Protein AF-A0ABD1K865-F1 (afdb_monomer_lite)

Sequence (449 aa):
MRVDMTYFGLLVVLCICARKSLSMTLNTEDWAMQTAFELPCGDWNCECAFTRQRGCCCAAQDFYALEQSVYTRIMGQCEALKQLNNEIKATAEGRQVAFSAAMSPLMSCYGPFTTDVSIPYREVSLNSASGYNPTHGIFTAPIAGLYSFSFTVYSRVPLYGDRLYHHVILTQNGRPLTSVWEDNREDNEDSATHTVLLSLMPGDQVYMLLQSGRELCGDLLGHNMFSGYLLYATGVSTVARQTVVEIKATGMANKGPAYGLTREVQSKIDKKYDPELEERLVAWIMAQCGDGVGAPEAGKTGFQNWLKDGCVLSQLINSLYGANKPIKKLQSSALPFKQMEQISQFLNAAERYGITKTDMFQTVDLWEGKDLAAVQRTLMALGSLAVTKDDGCYQGDPCWFHKKSQENRRDFTEEQLKEGKSVIGLQMGTNKGASQAGMTGYGRPRQIL

pLDDT: mean 77.31, std 19.86, range [28.77, 97.5]

Foldseek 3Di:
DDDDPPVVVVVVVVVVPPDDDDDDPDPPPVVPPPDPDDDPDDDDDPPPPPPDDDDRPVCPVVVVVVVVVVVVVVVVVVVVVVVVVVVVVVVVLLQWFKWKFFQDQPQDKDDQAQAKAFGQRQGTPDGRPNQADRVRQKGFDQAWAKKKKKWKAKAFDDDQQPWQWWKKFKDKPNHTDDIDTDTDRHHGIDMDMDMDIDGDHGGIMITMIIGHPGIGGDHNVRRGMIIMIGPDGDPPPPDDDDDDDDDPDDDPDPDDDDDDPRVVVLVVLVVLDDQVLLVLLQQQLCQQLDPVLPGFDRDDVRSLVSCQQLLSLLSNLQLLVPPPRQDDDRDRDPDNVNSLVSVVSSQVSLVVLPDDPVLADHSCCRNVVSHVSSVSSSSQSSLLSSLQVPPVSRGDDSVSHHNDDDDPDDDDDPVRVVVVVVDDDPVPDDPVPDDPPPPDDPDDDDDDD

Secondary structure (DSSP, 8-state):
----THHHHHHHHHTTTS-S-------TTSSSSS-----S--S--GGGGGTS-SS-TTTHHHHHHHHHHHHHHHHHHHHHHHHHHHHHHHHHHTT--EEEEE----SS-B---SS-EE----EEEEEETT-EETTTTEEE-SSSEEEEEEEEEEEE-SSTT--EEEEEEEEETTEEEEEEEEEESS-SEEEEEEEEEEEE-TT-EEEEEEPTT--B---TT---EEEEEEEEE------------------S---PPP-THHHHHHHHHHTT--HHHHHHHHHHHHHHH-GGG-PPPSSHHHHHHHHHTSHHHHHHHHHHTTTS-S-------S-HHHHHHHHHHHHHHHHHHT--GGGPPPHHHHHS-S-HHHHHHHHHHHHHHHHHH--S---S-GGGSPPPPP----PPPHHHHHHHTTS--TTS---TT---TT-PPTTPPPPP-

Radius of gyration: 38.41 Å; chains: 1; bounding box: 90×81×114 Å

InterPro domains:
  IPR000557 Calponin repeat [PF00402] (424-448)
  IPR000557 Calponin repeat [PS01052] (424-443)
  IPR000557 Calponin repeat [PS51122] (424-449)
  IPR001073 C1q domain [PF00386] (99-231)
  IPR001073 C1q domain [PR00007] (112-138)
  IPR001073 C1q domain [PR00007] (139-158)
  IPR001073 C1q domain [PR00007] (222-232)
  IPR001073 C1q domain [PS50871] (92-237)
  IPR001073 C1q domain [SM00110] (87-234)
  IPR001715 Calponin homology domain [PF00307] (276-385)
  IPR001715 Calponin homology domain [PS50021] (275-386)
  IPR001715 Calponin homology domain [SM00033] (277-382)
  IPR003096 Smooth muscle protein/calponin [PR00888] (254-268)
  IPR003096 Smooth muscle protein/calponin [PR00888] (273-286)
  IPR003096 Smooth muscle protein/calponin [PR00888] (303-318)
  IPR003096 Smooth muscle protein/calponin [PR00888] (338-354)
  IPR003096 Smooth muscle protein/calponin [PR00888] (354-369)
  IPR003096 Smooth muscle protein/calponin [PR00888] (375-389)
  IPR003096 Smooth muscle protein/calponin [PR00888] (412-425)
  IPR003096 Smooth muscle protein/calponin [PR00888] (425-440)

Structure (mmCIF, N/CA/C/O backbone):
data_AF-A0ABD1K865-F1
#
_entry.id   AF-A0ABD1K865-F1
#
loop_
_atom_site.group_PDB
_atom_site.id
_atom_site.type_symbol
_atom_site.label_atom_id
_atom_site.label_alt_id
_atom_site.label_comp_id
_atom_site.label_asym_id
_atom_site.label_entity_id
_atom_site.label_seq_id
_atom_site.pdbx_PDB_ins_code
_atom_site.Cartn_x
_atom_site.Cartn_y
_atom_site.Cartn_z
_atom_site.occupancy
_atom_site.B_iso_or_equiv
_atom_site.auth_seq_id
_atom_site.auth_comp_id
_atom_site.auth_asym_id
_atom_site.auth_atom_id
_atom_site.pdbx_PDB_model_num
ATOM 1 N N . MET A 1 1 ? -42.105 -19.324 20.693 1.00 31.38 1 MET A N 1
ATOM 2 C CA . MET A 1 1 ? -40.812 -18.685 20.374 1.00 31.38 1 MET A CA 1
ATOM 3 C C . MET A 1 1 ? -39.707 -19.637 20.795 1.00 31.38 1 MET A C 1
ATOM 5 O O . MET A 1 1 ? -39.536 -19.861 21.982 1.00 31.38 1 MET A O 1
ATOM 9 N N . ARG A 1 2 ? -39.069 -20.289 19.818 1.00 34.84 2 ARG A N 1
ATOM 10 C CA . ARG A 1 2 ? -37.870 -21.115 19.997 1.00 34.84 2 ARG A CA 1
ATOM 11 C C . ARG A 1 2 ? -36.673 -20.184 19.824 1.00 34.84 2 ARG A C 1
ATOM 13 O O . ARG A 1 2 ? -36.577 -19.555 18.777 1.00 34.84 2 ARG A O 1
ATOM 20 N N . VAL A 1 3 ? -35.831 -20.075 20.844 1.00 31.05 3 VAL A N 1
ATOM 21 C CA . VAL A 1 3 ? -34.509 -19.450 20.747 1.00 31.05 3 VAL A CA 1
ATOM 22 C C . VAL A 1 3 ? -33.499 -20.529 21.122 1.00 31.05 3 VAL A C 1
ATOM 24 O O . VAL A 1 3 ? -33.649 -21.212 22.133 1.00 31.05 3 VAL A O 1
ATOM 27 N N . ASP A 1 4 ? -32.550 -20.733 20.220 1.00 35.59 4 ASP A N 1
ATOM 28 C CA . ASP A 1 4 ? -31.625 -21.854 20.135 1.00 35.59 4 ASP A CA 1
ATOM 29 C C . ASP A 1 4 ? -30.605 -21.921 21.289 1.00 35.59 4 ASP A C 1
ATOM 31 O O . ASP A 1 4 ? -29.736 -21.062 21.431 1.00 35.59 4 ASP A O 1
ATOM 35 N N . MET A 1 5 ? -30.639 -23.014 22.065 1.00 40.84 5 MET A N 1
ATOM 36 C CA . MET A 1 5 ? -29.626 -23.359 23.083 1.00 40.84 5 MET A CA 1
ATOM 37 C C . MET A 1 5 ? -28.281 -23.836 22.498 1.00 40.84 5 MET A C 1
ATOM 39 O O . MET A 1 5 ? -27.327 -24.071 23.239 1.00 40.84 5 MET A O 1
ATOM 43 N N . THR A 1 6 ? -28.164 -23.962 21.176 1.00 40.53 6 THR A N 1
ATOM 44 C CA . THR A 1 6 ? -26.930 -24.390 20.495 1.00 40.53 6 THR A CA 1
ATOM 45 C C . THR A 1 6 ? -25.862 -23.293 20.451 1.00 40.53 6 THR A C 1
ATOM 47 O O . THR A 1 6 ? -24.674 -23.606 20.405 1.00 40.53 6 THR A O 1
ATOM 50 N N . TYR A 1 7 ? -26.252 -22.017 20.544 1.00 37.88 7 TYR A N 1
ATOM 51 C CA . TYR A 1 7 ? -25.317 -20.886 20.522 1.00 37.88 7 TYR A CA 1
ATOM 52 C C . TYR A 1 7 ? -24.580 -20.671 21.851 1.00 37.88 7 TYR A C 1
ATOM 54 O O . TYR A 1 7 ? -23.411 -20.289 21.853 1.00 37.88 7 TYR A O 1
ATOM 62 N N . PHE A 1 8 ? -25.220 -20.972 22.984 1.00 43.00 8 PHE A N 1
ATOM 63 C CA . PHE A 1 8 ? -24.621 -20.750 24.304 1.00 43.00 8 PHE A CA 1
ATOM 64 C C . PHE A 1 8 ? -23.551 -21.795 24.653 1.00 43.00 8 PHE A C 1
ATOM 66 O O . PHE A 1 8 ? -22.527 -21.454 25.241 1.00 43.00 8 PHE A O 1
ATOM 73 N N . GLY A 1 9 ? -23.727 -23.050 24.224 1.00 40.25 9 GLY A N 1
ATOM 74 C CA . GLY A 1 9 ? -22.726 -24.105 24.432 1.00 40.25 9 GLY A CA 1
ATOM 75 C C . GLY A 1 9 ? -21.436 -23.893 23.629 1.00 40.25 9 GLY A C 1
ATOM 76 O O . GLY A 1 9 ? -20.347 -24.194 24.111 1.00 40.25 9 GLY A O 1
ATOM 77 N N . LEU A 1 10 ? -21.538 -23.314 22.428 1.00 40.53 10 LEU A N 1
ATOM 78 C CA . LEU A 1 10 ? -20.389 -23.068 21.548 1.00 40.53 10 LEU A CA 1
ATOM 79 C C . LEU A 1 10 ? -19.536 -21.873 22.015 1.00 40.53 10 LEU A C 1
ATOM 81 O O . LEU A 1 10 ? -18.314 -21.896 21.874 1.00 40.53 10 LEU A O 1
ATOM 85 N N . LEU A 1 11 ? -20.161 -20.874 22.646 1.00 40.53 11 LEU A N 1
ATOM 86 C CA . LEU A 1 11 ? -19.491 -19.711 23.245 1.00 40.53 11 LEU A CA 1
ATOM 87 C C . LEU A 1 11 ? -18.678 -20.072 24.499 1.00 40.53 11 LEU A C 1
ATOM 89 O O . LEU A 1 11 ? -17.593 -19.533 24.709 1.00 40.53 11 LEU A O 1
ATOM 93 N N . VAL A 1 12 ? -19.154 -21.029 25.299 1.00 48.22 12 VAL A N 1
ATOM 94 C CA . VAL A 1 12 ? -18.446 -21.487 26.507 1.00 48.22 12 VAL A CA 1
ATOM 95 C C . VAL A 1 12 ? -17.218 -22.335 26.154 1.00 48.22 12 VAL A C 1
ATOM 97 O O . VAL A 1 12 ? -16.180 -22.198 26.798 1.00 48.22 12 VAL A O 1
ATOM 100 N N . VAL A 1 13 ? -17.280 -23.150 25.095 1.00 45.38 13 VAL A N 1
ATOM 101 C CA . VAL A 1 13 ? -16.147 -23.997 24.671 1.00 45.38 13 VAL A CA 1
ATOM 102 C C . VAL A 1 13 ? -15.069 -23.195 23.924 1.00 45.38 13 VAL A C 1
ATOM 104 O O . VAL A 1 13 ? -13.880 -23.438 24.127 1.00 45.38 13 VAL A O 1
ATOM 107 N N . LEU A 1 14 ? -15.443 -22.180 23.133 1.00 39.09 14 LEU A N 1
ATOM 108 C CA . LEU A 1 14 ? -14.478 -21.320 22.427 1.00 39.09 14 LEU A CA 1
ATOM 109 C C . LEU A 1 14 ? -13.679 -20.390 23.362 1.00 39.09 14 LEU A C 1
ATOM 111 O O . LEU A 1 14 ? -12.542 -20.041 23.043 1.00 39.09 14 LEU A O 1
ATOM 115 N N . CYS A 1 15 ? -14.203 -20.052 24.544 1.00 36.72 15 CYS A N 1
ATOM 116 C CA . CYS A 1 15 ? -13.483 -19.251 25.543 1.00 36.72 15 CYS A CA 1
ATOM 117 C C . CYS A 1 15 ? -12.348 -20.007 26.263 1.00 36.72 15 CYS A C 1
ATOM 119 O O . CYS A 1 15 ? -11.469 -19.373 26.850 1.00 36.72 15 CYS A O 1
ATOM 121 N N . ILE A 1 16 ? -12.316 -21.344 26.206 1.00 42.81 16 ILE A N 1
ATOM 122 C CA . ILE A 1 16 ? -11.356 -22.164 26.969 1.00 42.81 16 ILE A CA 1
ATOM 123 C C . ILE A 1 16 ? -10.019 -22.343 26.221 1.00 42.81 16 ILE A C 1
ATOM 125 O O . ILE A 1 16 ? -8.983 -22.562 26.846 1.00 42.81 16 ILE A O 1
ATOM 129 N N . CYS A 1 17 ? -9.977 -22.153 24.898 1.00 33.47 17 CYS A N 1
ATOM 130 C CA . CYS A 1 17 ? -8.749 -22.356 24.115 1.00 33.47 17 CYS A CA 1
ATOM 131 C C . CYS A 1 17 ? -7.815 -21.132 24.020 1.00 33.47 17 CYS A C 1
ATOM 133 O O . CYS A 1 17 ? -6.743 -21.249 23.427 1.00 33.47 17 CYS A O 1
ATOM 135 N N . ALA A 1 18 ? -8.162 -19.974 24.597 1.00 36.62 18 ALA A N 1
ATOM 136 C CA . ALA A 1 18 ? -7.439 -18.719 24.340 1.00 36.62 18 ALA A CA 1
ATOM 137 C C . ALA A 1 18 ? -6.696 -18.082 25.533 1.00 36.62 18 ALA A C 1
ATOM 139 O O . ALA A 1 18 ? -6.164 -16.982 25.379 1.00 36.62 18 ALA A O 1
ATOM 140 N N . ARG A 1 19 ? -6.590 -18.713 26.713 1.00 33.31 19 ARG A N 1
ATOM 141 C CA . ARG A 1 19 ? -5.823 -18.119 27.830 1.00 33.31 19 ARG A CA 1
ATOM 142 C C . ARG A 1 19 ? -4.843 -19.093 28.476 1.00 33.31 19 ARG A C 1
ATOM 144 O O . ARG A 1 19 ? -5.220 -20.062 29.123 1.00 33.31 19 ARG A O 1
ATOM 151 N N . LYS A 1 20 ? -3.550 -18.767 28.348 1.00 36.19 20 LYS A N 1
ATOM 152 C CA . LYS A 1 20 ? -2.503 -19.226 29.268 1.00 36.19 20 LYS A CA 1
ATOM 153 C C . LYS A 1 20 ? -2.922 -18.873 30.698 1.00 36.19 20 LYS A C 1
ATOM 155 O O . LYS A 1 20 ? -3.185 -17.709 30.970 1.00 36.19 20 LYS A O 1
ATOM 160 N N . SER A 1 21 ? -2.892 -19.874 31.577 1.00 42.88 21 SER A N 1
ATOM 161 C CA . SER A 1 21 ? -2.719 -19.749 33.029 1.00 42.88 21 SER A CA 1
ATOM 162 C C . SER A 1 21 ? -3.534 -18.637 33.706 1.00 42.88 21 SER A C 1
ATOM 164 O O . SER A 1 21 ? -3.006 -17.563 33.988 1.00 42.88 21 SER A O 1
ATOM 166 N N . LEU A 1 22 ? -4.769 -18.941 34.104 1.00 29.09 22 LEU A N 1
ATOM 167 C CA . LEU A 1 22 ? -5.293 -18.398 35.355 1.00 29.09 22 LEU A CA 1
ATOM 168 C C . LEU A 1 22 ? -6.299 -19.376 35.970 1.00 29.09 22 LEU A C 1
ATOM 170 O O . LEU A 1 22 ? -7.333 -19.685 35.386 1.00 29.09 22 LEU A O 1
ATOM 174 N N . SER A 1 23 ? -5.952 -19.872 37.153 1.00 38.78 23 SER A N 1
ATOM 175 C CA . SER A 1 23 ? -6.842 -20.592 38.056 1.00 38.78 23 SER A CA 1
ATOM 176 C C . SER A 1 23 ? -7.959 -19.648 38.510 1.00 38.78 23 SER A C 1
ATOM 178 O O . SER A 1 23 ? -7.704 -18.738 39.296 1.00 38.78 23 SER A O 1
ATOM 180 N N . MET A 1 24 ? -9.188 -19.877 38.053 1.00 28.77 24 MET A N 1
ATOM 181 C CA . MET A 1 24 ? -10.395 -19.361 38.697 1.00 28.77 24 MET A CA 1
ATOM 182 C C . MET A 1 24 ? -11.368 -20.521 38.879 1.00 28.77 24 MET A C 1
ATOM 184 O O . MET A 1 24 ? -11.988 -20.996 37.931 1.00 28.77 24 MET A O 1
ATOM 188 N N . THR A 1 25 ? -11.470 -20.986 40.118 1.00 35.72 25 THR A N 1
ATOM 189 C CA . THR A 1 25 ? -12.545 -21.848 40.600 1.00 35.72 25 THR A CA 1
ATOM 190 C C . THR A 1 25 ? -13.840 -21.039 40.577 1.00 35.72 25 THR A C 1
ATOM 192 O O . THR A 1 25 ? -14.077 -20.220 41.465 1.00 35.72 25 THR A O 1
ATOM 195 N N . LEU A 1 26 ? -14.659 -21.215 39.538 1.00 32.34 26 LEU A N 1
ATOM 196 C CA . LEU A 1 26 ? -16.047 -20.768 39.587 1.00 32.34 26 LEU A CA 1
ATOM 197 C C . LEU A 1 26 ? -16.808 -21.768 40.465 1.00 32.34 26 LEU A C 1
ATOM 199 O O . LEU A 1 26 ? -16.972 -22.925 40.083 1.00 32.34 26 LEU A O 1
ATOM 203 N N . ASN A 1 27 ? -17.238 -21.325 41.647 1.00 39.00 27 ASN A N 1
ATOM 204 C CA . ASN A 1 27 ? -18.153 -22.072 42.505 1.00 39.00 27 ASN A CA 1
ATOM 205 C C . ASN A 1 27 ? -19.505 -22.189 41.791 1.00 39.00 27 ASN A C 1
ATOM 207 O O . ASN A 1 27 ? -20.331 -21.283 41.836 1.00 39.00 27 ASN A O 1
ATOM 211 N N . THR A 1 28 ? -19.718 -23.311 41.111 1.00 38.06 28 THR A N 1
ATOM 212 C CA . THR A 1 28 ? -20.976 -23.677 40.445 1.00 38.06 28 THR A CA 1
ATOM 213 C C . THR A 1 28 ? -22.060 -24.159 41.417 1.00 38.06 28 THR A C 1
ATOM 215 O O . THR A 1 28 ? -23.105 -24.623 40.973 1.00 38.06 28 THR A O 1
ATOM 218 N N . GLU A 1 29 ? -21.837 -24.070 42.732 1.00 37.34 29 GLU A N 1
ATOM 219 C CA . GLU A 1 29 ? -22.757 -24.616 43.741 1.00 37.34 29 GLU A CA 1
ATOM 220 C C . GLU A 1 29 ? -23.988 -23.727 44.007 1.00 37.34 29 GLU A C 1
ATOM 222 O O . GLU A 1 29 ? -25.041 -24.258 44.350 1.00 37.34 29 GLU A O 1
ATOM 227 N N . ASP A 1 30 ? -23.932 -22.413 43.748 1.00 37.50 30 ASP A N 1
ATOM 228 C CA . ASP A 1 30 ? -25.040 -21.500 44.099 1.00 37.50 30 ASP A CA 1
ATOM 229 C C . ASP A 1 30 ? -26.173 -21.419 43.057 1.00 37.50 30 ASP A C 1
ATOM 231 O O . ASP A 1 30 ? -27.282 -20.994 43.380 1.00 37.50 30 ASP A O 1
ATOM 235 N N . TRP A 1 31 ? -25.954 -21.851 41.808 1.00 34.53 31 TRP A N 1
ATOM 236 C CA . TRP A 1 31 ? -26.986 -21.752 40.756 1.00 34.53 31 TRP A CA 1
ATOM 237 C C . TRP A 1 31 ? -27.907 -22.981 40.674 1.00 34.53 31 TRP A C 1
ATOM 239 O O . TRP A 1 31 ? -28.939 -22.946 40.006 1.00 34.53 31 TRP A O 1
ATOM 249 N N . ALA A 1 32 ? -27.568 -24.064 41.380 1.00 34.72 32 ALA A N 1
ATOM 250 C CA . ALA A 1 32 ? -28.319 -25.319 41.353 1.00 34.72 32 ALA A CA 1
ATOM 251 C C . ALA A 1 32 ? -29.484 -25.379 42.365 1.00 34.72 32 ALA A C 1
ATOM 253 O O . ALA A 1 32 ? -30.311 -26.282 42.279 1.00 34.72 32 ALA A O 1
ATOM 254 N N . MET A 1 33 ? -29.595 -24.432 43.308 1.00 40.03 33 MET A N 1
ATOM 255 C CA . MET A 1 33 ? -30.607 -24.492 44.380 1.00 40.03 33 MET A CA 1
ATOM 256 C C . MET A 1 33 ? -31.961 -23.829 44.067 1.00 40.03 33 MET A C 1
ATOM 258 O O . MET A 1 33 ? -32.874 -23.934 44.883 1.00 40.03 33 MET A O 1
ATOM 262 N N . GLN A 1 34 ? -32.144 -23.168 42.916 1.00 42.97 34 GLN A N 1
ATOM 263 C CA . GLN A 1 34 ? -33.381 -22.408 42.634 1.00 42.97 34 GLN A CA 1
ATOM 264 C C . GLN A 1 34 ? -34.325 -23.006 41.584 1.00 42.97 34 GLN A C 1
ATOM 266 O O . GLN A 1 34 ? -35.377 -22.426 41.324 1.00 42.97 34 GLN A O 1
ATOM 271 N N . THR A 1 35 ? -34.036 -24.180 41.023 1.00 38.88 35 THR A N 1
ATOM 272 C CA . THR A 1 35 ? -34.998 -24.871 40.150 1.00 38.88 35 THR A CA 1
ATOM 273 C C . THR A 1 35 ? -35.039 -26.362 40.457 1.00 38.88 35 THR A C 1
ATOM 275 O O . THR A 1 35 ? -34.099 -27.101 40.185 1.00 38.88 35 THR A O 1
ATOM 278 N N . ALA A 1 36 ? -36.155 -26.813 41.031 1.00 37.88 36 ALA A N 1
ATOM 279 C CA . ALA A 1 36 ? -36.477 -28.229 41.123 1.00 37.88 36 ALA A CA 1
ATOM 280 C C . ALA A 1 36 ? -36.844 -28.735 39.719 1.00 37.88 36 ALA A C 1
ATOM 282 O O . ALA A 1 36 ? -38.001 -28.678 39.310 1.00 37.88 36 ALA A O 1
ATOM 283 N N . PHE A 1 37 ? -35.846 -29.180 38.958 1.00 42.81 37 PHE A N 1
ATOM 284 C CA . PHE A 1 37 ? -36.076 -30.069 37.826 1.00 42.81 37 PHE A CA 1
ATOM 285 C C . PHE A 1 37 ? -35.992 -31.504 38.340 1.00 42.81 37 PHE A C 1
ATOM 287 O O . PHE A 1 37 ? -34.952 -31.924 38.848 1.00 42.81 37 PHE A O 1
ATOM 294 N N . GLU A 1 38 ? -37.079 -32.262 38.205 1.00 39.50 38 GLU A N 1
ATOM 295 C CA . GLU A 1 38 ? -36.997 -33.719 38.263 1.00 39.50 38 GLU A CA 1
ATOM 296 C C . GLU A 1 38 ? -36.071 -34.173 37.131 1.00 39.50 38 GLU A C 1
ATOM 298 O O . GLU A 1 38 ? -36.374 -34.021 35.945 1.00 39.50 38 GLU A O 1
ATOM 303 N N . LEU A 1 39 ? -34.897 -34.688 37.497 1.00 47.56 39 LEU A N 1
ATOM 304 C CA . LEU A 1 39 ? -34.054 -35.414 36.560 1.00 47.56 39 LEU A CA 1
ATOM 305 C C . LEU A 1 39 ? -34.833 -36.664 36.111 1.00 47.56 39 LEU A C 1
ATOM 307 O O . LEU A 1 39 ? -35.404 -37.349 36.959 1.00 47.56 39 LEU A O 1
ATOM 311 N N . PRO A 1 40 ? -34.847 -37.012 34.811 1.00 46.34 40 PRO A N 1
ATOM 312 C CA . PRO A 1 40 ? -35.680 -38.086 34.260 1.00 46.34 40 PRO A CA 1
ATOM 313 C C . PRO A 1 40 ? -35.172 -39.495 34.619 1.00 46.34 40 PRO A C 1
ATOM 315 O O . PRO A 1 40 ? -35.497 -40.470 33.944 1.00 46.34 40 PRO A O 1
ATOM 318 N N . CYS A 1 41 ? -34.340 -39.627 35.651 1.00 50.12 41 CYS A N 1
ATOM 319 C CA . CYS A 1 41 ? -33.860 -40.908 36.139 1.00 50.12 41 CYS A CA 1
ATOM 320 C C . CYS A 1 41 ? -34.873 -41.507 37.120 1.00 50.12 41 CYS A C 1
ATOM 322 O O . CYS A 1 41 ? -34.688 -41.481 38.335 1.00 50.12 41 CYS A O 1
ATOM 324 N N . GLY A 1 42 ? -35.950 -42.065 36.561 1.00 43.25 42 GLY A N 1
ATOM 325 C CA . GLY A 1 42 ? -36.776 -43.044 37.263 1.00 43.25 42 GLY A CA 1
ATOM 326 C C . GLY A 1 42 ? -35.937 -44.274 37.616 1.00 43.25 42 GLY A C 1
ATOM 327 O O . GLY A 1 42 ? -35.247 -44.809 36.751 1.00 43.25 42 GLY A O 1
ATOM 328 N N . ASP A 1 43 ? -35.979 -44.661 38.891 1.00 47.31 43 ASP A N 1
ATOM 329 C CA . ASP A 1 43 ? -35.373 -45.850 39.498 1.00 47.31 43 ASP A CA 1
ATOM 330 C C . ASP A 1 43 ? -33.903 -46.119 39.122 1.00 47.31 43 ASP A C 1
ATOM 332 O O . ASP A 1 43 ? -33.563 -46.832 38.177 1.00 47.31 43 ASP A O 1
ATOM 336 N N . TRP A 1 44 ? -32.998 -45.568 39.935 1.00 49.62 44 TRP A N 1
ATOM 337 C CA . TRP A 1 44 ? -31.563 -45.849 39.884 1.00 49.62 44 TRP A CA 1
ATOM 338 C C . TRP A 1 44 ? -31.281 -47.358 40.016 1.00 49.62 44 TRP A C 1
ATOM 340 O O . TRP A 1 44 ? -31.300 -47.906 41.117 1.00 49.62 44 TRP A O 1
ATOM 350 N N . ASN A 1 45 ? -30.948 -48.034 38.912 1.00 46.72 45 ASN A N 1
ATOM 351 C CA . ASN A 1 45 ? -30.343 -49.365 38.976 1.00 46.72 45 ASN A CA 1
ATOM 352 C C . ASN A 1 45 ? -28.833 -49.237 39.263 1.00 46.72 45 ASN A C 1
ATOM 354 O O . ASN A 1 45 ? -28.040 -48.834 38.407 1.00 46.72 45 ASN A O 1
ATOM 358 N N . CYS A 1 46 ? -28.441 -49.591 40.487 1.00 48.72 46 CYS A N 1
ATOM 359 C CA . CYS A 1 46 ? -27.073 -49.511 41.000 1.00 48.72 46 CYS A CA 1
ATOM 360 C C . CYS A 1 46 ? -26.082 -50.521 40.377 1.00 48.72 46 CYS A C 1
ATOM 362 O O . CYS A 1 46 ? -24.885 -50.410 40.641 1.00 48.72 46 CYS A O 1
ATOM 364 N N . GLU A 1 47 ? -26.510 -51.472 39.534 1.00 48.88 47 GLU A N 1
ATOM 365 C CA . GLU A 1 47 ? -25.594 -52.434 38.880 1.00 48.88 47 GLU A CA 1
ATOM 366 C C . GLU A 1 47 ? -24.663 -51.792 37.832 1.00 48.88 47 GLU A C 1
ATOM 368 O O . GLU A 1 47 ? -23.611 -52.336 37.493 1.00 48.88 47 GLU A O 1
ATOM 373 N N . CYS A 1 48 ? -25.008 -50.603 37.340 1.00 52.09 48 CYS A N 1
ATOM 374 C CA . CYS A 1 48 ? -24.253 -49.888 36.309 1.00 52.09 48 CYS A CA 1
ATOM 375 C C . CYS A 1 48 ? -22.998 -49.163 36.858 1.00 52.09 48 CYS A C 1
ATOM 377 O O . CYS A 1 48 ? -22.063 -48.883 36.107 1.00 52.09 48 CYS A O 1
ATOM 379 N N . ALA A 1 49 ? -22.923 -48.916 38.174 1.00 44.97 49 ALA A N 1
ATOM 380 C CA . ALA A 1 49 ? -21.903 -48.062 38.795 1.00 44.97 49 ALA A CA 1
ATOM 381 C C . ALA A 1 49 ? -20.456 -48.604 38.737 1.00 44.97 49 ALA A C 1
ATOM 383 O O . ALA A 1 49 ? -19.519 -47.848 38.996 1.00 44.97 49 ALA A O 1
ATOM 384 N N . PHE A 1 50 ? -20.250 -49.882 38.392 1.00 47.28 50 PHE A N 1
ATOM 385 C CA . PHE A 1 50 ? -18.930 -50.526 38.480 1.00 47.28 50 PHE A CA 1
ATOM 386 C C . PHE A 1 50 ? -18.353 -51.071 37.166 1.00 47.28 50 PHE A C 1
ATOM 388 O O . PHE A 1 50 ? -17.216 -51.536 37.171 1.00 47.28 50 PHE A O 1
ATOM 395 N N . THR A 1 51 ? -19.063 -50.985 36.033 1.00 53.19 51 THR A N 1
ATOM 396 C CA . THR A 1 51 ? -18.540 -51.491 34.743 1.00 53.19 51 THR A CA 1
ATOM 397 C C . THR A 1 51 ? -18.316 -50.422 33.674 1.00 53.19 51 THR A C 1
ATOM 399 O O . THR A 1 51 ? -17.527 -50.664 32.759 1.00 53.19 51 THR A O 1
ATOM 402 N N . ARG A 1 52 ? -18.929 -49.231 33.768 1.00 52.47 52 ARG A N 1
ATOM 403 C CA . ARG A 1 52 ? -18.715 -48.121 32.818 1.00 52.47 52 ARG A CA 1
ATOM 404 C C . ARG A 1 52 ? -18.702 -46.772 33.550 1.00 52.47 52 ARG A C 1
ATOM 406 O O . ARG A 1 52 ? -19.399 -46.590 34.537 1.00 52.47 52 ARG A O 1
ATOM 413 N N . GLN A 1 53 ? -17.807 -45.879 33.131 1.00 47.84 53 GLN A N 1
ATOM 414 C CA . GLN A 1 53 ? -17.355 -44.710 33.894 1.00 47.84 53 GLN A CA 1
ATOM 415 C C . GLN A 1 53 ? -18.451 -43.690 34.269 1.00 47.84 53 GLN A C 1
ATOM 417 O O . GLN A 1 53 ? -19.470 -43.556 33.601 1.00 47.84 53 GLN A O 1
ATOM 422 N N . ARG A 1 54 ? -18.142 -42.949 35.347 1.00 46.47 54 ARG A N 1
ATOM 423 C CA . ARG A 1 54 ? -18.840 -41.829 36.012 1.00 46.47 54 ARG A CA 1
ATOM 424 C C . ARG A 1 54 ? -19.820 -41.038 35.124 1.00 46.47 54 ARG A C 1
ATOM 426 O O . ARG A 1 54 ? -19.450 -40.030 34.533 1.00 46.47 54 ARG A O 1
ATOM 433 N N . GLY A 1 55 ? -21.087 -41.442 35.123 1.00 53.78 55 GLY A N 1
ATOM 434 C CA . GLY A 1 55 ? -22.191 -40.698 34.519 1.00 53.78 55 GLY A CA 1
ATOM 435 C C . GLY A 1 55 ? -23.541 -41.299 34.906 1.00 53.78 55 GLY A C 1
ATOM 436 O O . GLY A 1 55 ? -23.625 -42.472 35.263 1.00 53.78 55 GLY A O 1
ATOM 437 N N . CYS A 1 56 ? -24.602 -40.492 34.866 1.00 54.16 56 CYS A N 1
ATOM 438 C CA . CYS A 1 56 ? -25.965 -40.961 35.114 1.00 54.16 56 CYS A CA 1
ATOM 439 C C . CYS A 1 56 ? -26.356 -41.967 34.009 1.00 54.16 56 CYS A C 1
ATOM 441 O O . CYS A 1 56 ? -26.329 -41.616 32.827 1.00 54.16 56 CYS A O 1
ATOM 443 N N . CYS A 1 57 ? -26.691 -43.216 34.360 1.00 56.22 57 CYS A N 1
ATOM 444 C CA . CYS A 1 57 ? -26.834 -44.307 33.378 1.00 56.22 57 CYS A CA 1
ATOM 445 C C . CYS A 1 57 ? -27.960 -44.092 32.349 1.00 56.22 57 CYS A C 1
ATOM 447 O O . CYS A 1 57 ? -27.911 -44.679 31.273 1.00 56.22 57 CYS A O 1
ATOM 449 N N . CYS A 1 58 ? -28.916 -43.201 32.622 1.00 55.81 58 CYS A N 1
ATOM 450 C CA . CYS A 1 58 ? -29.991 -42.845 31.692 1.00 55.81 58 CYS A CA 1
ATOM 451 C C . CYS A 1 58 ? -29.522 -41.974 30.513 1.00 55.81 58 CYS A C 1
ATOM 453 O O . CYS A 1 58 ? -30.146 -42.007 29.463 1.00 55.81 58 CYS A O 1
ATOM 455 N N . ALA A 1 59 ? -28.438 -41.206 30.677 1.00 58.88 59 ALA A N 1
ATOM 456 C CA . ALA A 1 59 ? -27.952 -40.257 29.668 1.00 58.88 59 ALA A CA 1
ATOM 457 C C . ALA A 1 59 ? -26.583 -40.639 29.082 1.00 58.88 59 ALA A C 1
ATOM 459 O O . ALA A 1 59 ? -26.120 -40.006 28.138 1.00 58.88 59 ALA A O 1
ATOM 460 N N . ALA A 1 60 ? -25.918 -41.667 29.625 1.00 64.00 60 ALA A N 1
ATOM 461 C CA . ALA A 1 60 ? -24.572 -42.062 29.210 1.00 64.00 60 ALA A CA 1
ATOM 462 C C . ALA A 1 60 ? -24.506 -42.441 27.721 1.00 64.00 60 ALA A C 1
ATOM 464 O O . ALA A 1 60 ? -23.594 -42.016 27.018 1.00 64.00 60 ALA A O 1
ATOM 465 N N . GLN A 1 61 ? -25.494 -43.192 27.225 1.00 69.50 61 GLN A N 1
ATOM 466 C CA . GLN A 1 61 ? -25.559 -43.601 25.820 1.00 69.50 61 GLN A CA 1
ATOM 467 C C . GLN A 1 61 ? -25.681 -42.388 24.882 1.00 69.50 61 GLN A C 1
ATOM 469 O O . GLN A 1 61 ? -24.970 -42.312 23.880 1.00 69.50 61 GLN A O 1
ATOM 474 N N . ASP A 1 62 ? -26.524 -41.419 25.244 1.00 69.94 62 ASP A N 1
ATOM 475 C CA . ASP A 1 62 ? -26.728 -40.188 24.477 1.00 69.94 62 ASP A CA 1
ATOM 476 C C . ASP A 1 62 ? -25.494 -39.281 24.522 1.00 69.94 62 ASP A C 1
ATOM 478 O O . ASP A 1 62 ? -25.126 -38.678 23.515 1.00 69.94 62 ASP A O 1
ATOM 482 N N . PHE A 1 63 ? -24.804 -39.230 25.665 1.00 70.81 63 PHE A N 1
ATOM 483 C CA . PHE A 1 63 ? -23.557 -38.482 25.809 1.00 70.81 63 PHE A CA 1
ATOM 484 C C . PHE A 1 63 ? -22.434 -39.083 24.957 1.00 70.81 63 PHE A C 1
ATOM 486 O O . PHE A 1 63 ? -21.741 -38.344 24.263 1.00 70.81 63 PHE A O 1
ATOM 493 N N . TYR A 1 64 ? -22.295 -40.413 24.934 1.00 76.06 64 TYR A N 1
ATOM 494 C CA . TYR A 1 64 ? -21.338 -41.096 24.058 1.00 76.06 64 TYR A CA 1
ATOM 495 C C . TYR A 1 64 ? -21.683 -40.918 22.575 1.00 76.06 64 TYR A C 1
ATOM 497 O O . TYR A 1 64 ? -20.788 -40.710 21.754 1.00 76.06 64 TYR A O 1
ATOM 505 N N . ALA A 1 65 ? -22.969 -40.956 22.217 1.00 76.88 65 ALA A N 1
ATOM 506 C CA . ALA A 1 65 ? -23.412 -40.683 20.852 1.00 76.88 65 ALA A CA 1
ATOM 507 C C . ALA A 1 65 ? -23.096 -39.235 20.434 1.00 76.88 65 ALA A C 1
ATOM 509 O O . ALA A 1 65 ? -22.638 -38.992 19.313 1.00 76.88 65 ALA A O 1
ATOM 510 N N . LEU A 1 66 ? -23.283 -38.273 21.343 1.00 81.12 66 LEU A N 1
ATOM 511 C CA . LEU A 1 66 ? -22.915 -36.878 21.122 1.00 81.12 66 LEU A CA 1
ATOM 512 C C . LEU A 1 66 ? -21.396 -36.710 20.995 1.00 81.12 66 LEU A C 1
ATOM 514 O O . LEU A 1 66 ? -20.946 -36.037 20.072 1.00 81.12 66 LEU A O 1
ATOM 518 N N . GLU A 1 67 ? -20.607 -37.346 21.861 1.00 81.00 67 GLU A N 1
ATOM 519 C CA . GLU A 1 67 ? -19.141 -37.315 21.816 1.00 81.00 67 GLU A CA 1
ATOM 520 C C . GLU A 1 67 ? -18.613 -37.863 20.483 1.00 81.00 67 GLU A C 1
ATOM 522 O O . GLU A 1 67 ? -17.807 -37.207 19.822 1.00 81.00 67 GLU A O 1
ATOM 527 N N . GLN A 1 68 ? -19.128 -39.008 20.023 1.00 82.75 68 GLN A N 1
ATOM 528 C CA . GLN A 1 68 ? -18.769 -39.571 18.718 1.00 82.75 68 GLN A CA 1
ATOM 529 C C . GLN A 1 68 ? -19.192 -38.667 17.554 1.00 82.75 68 GLN A C 1
ATOM 531 O O . GLN A 1 68 ? -18.420 -38.473 16.614 1.00 82.75 68 GLN A O 1
ATOM 536 N N . SER A 1 69 ? -20.389 -38.078 17.610 1.00 83.44 69 SER A N 1
ATOM 537 C CA . SER A 1 69 ? -20.880 -37.122 16.606 1.00 83.44 69 SER A CA 1
ATOM 538 C C . SER A 1 69 ? -19.993 -35.874 16.522 1.00 83.44 69 SER A C 1
ATOM 540 O O . SER A 1 69 ? -19.588 -35.460 15.431 1.00 83.44 69 SER A O 1
ATOM 542 N N . VAL A 1 70 ? -19.628 -35.306 17.674 1.00 86.69 70 VAL A N 1
ATOM 543 C CA . VAL A 1 70 ? -18.730 -34.150 17.777 1.00 86.69 70 VAL A CA 1
ATOM 544 C C . VAL A 1 70 ? -17.337 -34.507 17.266 1.00 86.69 70 VAL A C 1
ATOM 546 O O . VAL A 1 70 ? -16.797 -33.775 16.439 1.00 86.69 70 VAL A O 1
ATOM 549 N N . TYR A 1 71 ? -16.783 -35.651 17.673 1.00 89.56 71 TYR A N 1
ATOM 550 C CA . TYR A 1 71 ? -15.480 -36.123 17.204 1.00 89.56 71 TYR A CA 1
ATOM 551 C C . TYR A 1 71 ? -15.453 -36.298 15.680 1.00 89.56 71 TYR A C 1
ATOM 553 O O . TYR A 1 71 ? -14.549 -35.802 15.009 1.00 89.56 71 TYR A O 1
ATOM 561 N N . THR A 1 72 ? -16.488 -36.922 15.114 1.00 88.62 72 THR A N 1
ATOM 562 C CA . THR A 1 72 ? -16.611 -37.142 13.664 1.00 88.62 72 THR A CA 1
ATOM 563 C C . THR A 1 72 ? -16.710 -35.815 12.908 1.00 88.62 72 THR A C 1
ATOM 565 O O . THR A 1 72 ? -16.057 -35.634 11.880 1.00 88.62 72 THR A O 1
ATOM 568 N N . ARG A 1 73 ? -17.464 -34.842 13.439 1.00 89.62 73 ARG A N 1
ATOM 569 C CA . ARG A 1 73 ? -17.547 -33.487 12.868 1.00 89.62 73 ARG A CA 1
ATOM 570 C C . ARG A 1 73 ? -16.214 -32.750 12.910 1.00 89.62 73 ARG A C 1
ATOM 572 O O . ARG A 1 73 ? -15.835 -32.159 11.902 1.00 89.62 73 ARG A O 1
ATOM 579 N N . ILE A 1 74 ? -15.512 -32.787 14.042 1.00 91.38 74 ILE A N 1
ATOM 580 C CA . ILE A 1 74 ? -14.211 -32.123 14.198 1.00 91.38 74 ILE A CA 1
ATOM 581 C C . ILE A 1 74 ? -13.195 -32.732 13.229 1.00 91.38 74 ILE A C 1
ATOM 583 O O . ILE A 1 74 ? -12.512 -31.998 12.518 1.00 91.38 74 ILE A O 1
ATOM 587 N N . MET A 1 75 ? -13.136 -34.062 13.138 1.00 90.38 75 MET A N 1
ATOM 588 C CA . MET A 1 75 ? -12.229 -34.741 12.212 1.00 90.38 75 MET A CA 1
ATOM 589 C C . MET A 1 75 ? -12.551 -34.411 10.750 1.00 90.38 75 MET A C 1
ATOM 591 O O . MET A 1 75 ? -11.638 -34.074 9.997 1.00 90.38 75 MET A O 1
ATOM 595 N N . GLY A 1 76 ? -13.835 -34.391 10.375 1.00 91.44 76 GLY A N 1
ATOM 596 C CA . GLY A 1 76 ? -14.264 -33.973 9.038 1.00 91.44 76 GLY A CA 1
ATOM 597 C C . GLY A 1 76 ? -13.888 -32.522 8.713 1.00 91.44 76 GLY A C 1
ATOM 598 O O . GLY A 1 76 ? -13.415 -32.233 7.616 1.00 91.44 76 GLY A O 1
ATOM 599 N N . GLN A 1 77 ? -14.015 -31.604 9.676 1.00 90.94 77 GLN A N 1
ATOM 600 C CA . GLN A 1 77 ? -13.582 -30.212 9.505 1.00 90.94 77 GLN A CA 1
ATOM 601 C C . GLN A 1 77 ? -12.059 -30.081 9.381 1.00 90.94 77 GLN A C 1
ATOM 603 O O . GLN A 1 77 ? -11.575 -29.320 8.544 1.00 90.94 77 GLN A O 1
ATOM 608 N N . CYS A 1 78 ? -11.286 -30.831 10.171 1.00 89.94 78 CYS A N 1
ATOM 609 C CA . CYS A 1 78 ? -9.829 -30.852 10.057 1.00 89.94 78 CYS A CA 1
ATOM 610 C C . CYS A 1 78 ? -9.359 -31.373 8.692 1.00 89.94 78 CYS A C 1
ATOM 612 O O . CYS A 1 78 ? -8.370 -30.875 8.154 1.00 89.94 78 CYS A O 1
ATOM 614 N N . GLU A 1 79 ? -10.048 -32.360 8.125 1.00 91.38 79 GLU A N 1
ATOM 615 C CA . GLU A 1 79 ? -9.726 -32.907 6.808 1.00 91.38 79 GLU A CA 1
ATOM 616 C C . GLU A 1 79 ? -10.079 -31.928 5.679 1.00 91.38 79 GLU A C 1
ATOM 618 O O . GLU A 1 79 ? -9.242 -31.673 4.810 1.00 91.38 79 GLU A O 1
ATOM 623 N N . ALA A 1 80 ? -11.237 -31.266 5.767 1.00 90.94 80 ALA A N 1
ATOM 624 C CA . ALA A 1 80 ? -11.616 -30.189 4.851 1.00 90.94 80 ALA A CA 1
ATOM 625 C C . ALA A 1 80 ? -10.624 -29.008 4.892 1.00 90.94 80 ALA A C 1
ATOM 627 O O . ALA A 1 80 ? -10.235 -28.485 3.849 1.00 90.94 80 ALA A O 1
ATOM 628 N N . LEU A 1 81 ? -10.142 -28.619 6.080 1.00 89.38 81 LEU A N 1
ATOM 629 C CA . LEU A 1 81 ? -9.118 -27.575 6.222 1.00 89.38 81 LEU A CA 1
ATOM 630 C C . LEU A 1 81 ? -7.783 -27.970 5.577 1.00 89.38 81 LEU A C 1
ATOM 632 O O . LEU A 1 81 ? -7.123 -27.132 4.959 1.00 89.38 81 LEU A O 1
ATOM 636 N N . LYS A 1 82 ? -7.379 -29.241 5.692 1.00 88.06 82 LYS A N 1
ATOM 637 C CA . LYS A 1 82 ? -6.172 -29.751 5.023 1.00 88.06 82 LYS A CA 1
ATOM 638 C C . LYS A 1 82 ? -6.318 -29.716 3.502 1.00 88.06 82 LYS A C 1
ATOM 640 O O . LYS A 1 82 ? -5.378 -29.294 2.831 1.00 88.06 82 LYS A O 1
ATOM 645 N N . GLN A 1 83 ? -7.474 -30.116 2.971 1.00 89.81 83 GLN A N 1
ATOM 646 C CA . GLN A 1 83 ? -7.764 -30.046 1.535 1.00 89.81 83 GLN A CA 1
ATOM 647 C C . GLN A 1 83 ? -7.722 -28.604 1.027 1.00 89.81 83 GLN A C 1
ATOM 649 O O . GLN A 1 83 ? -6.962 -28.315 0.106 1.00 89.81 83 GLN A O 1
ATOM 654 N N . LEU A 1 84 ? -8.413 -27.683 1.704 1.00 87.31 84 LEU A N 1
ATOM 655 C CA . LEU A 1 84 ? -8.409 -26.264 1.349 1.00 87.31 84 LEU A CA 1
ATOM 656 C C . LEU A 1 84 ? -6.989 -25.679 1.340 1.00 87.31 84 LEU A C 1
ATOM 658 O O . LEU A 1 84 ? -6.610 -24.958 0.422 1.00 87.31 84 LEU A O 1
ATOM 662 N N . ASN A 1 85 ? -6.166 -26.006 2.338 1.00 84.19 85 ASN A N 1
ATOM 663 C CA . ASN A 1 85 ? -4.784 -25.536 2.390 1.00 84.19 85 ASN A CA 1
ATOM 664 C C . ASN A 1 85 ? -3.932 -26.075 1.226 1.00 84.19 85 ASN A C 1
ATOM 666 O O . ASN A 1 85 ? -3.083 -25.355 0.700 1.00 84.19 85 ASN A O 1
ATOM 670 N N . ASN A 1 86 ? -4.156 -27.322 0.807 1.00 74.31 86 ASN A N 1
ATOM 671 C CA . ASN A 1 86 ? -3.464 -27.904 -0.342 1.00 74.31 86 ASN A CA 1
ATOM 672 C C . ASN A 1 86 ? -3.924 -27.266 -1.664 1.00 74.31 86 ASN A C 1
ATOM 674 O O . ASN A 1 86 ? -3.085 -26.949 -2.504 1.00 74.31 86 ASN A O 1
ATOM 678 N N . GLU A 1 87 ? -5.221 -26.995 -1.821 1.00 76.38 87 GLU A N 1
ATOM 679 C CA . GLU A 1 87 ? -5.772 -26.274 -2.977 1.00 76.38 87 GLU A CA 1
ATOM 680 C C . GLU A 1 87 ? -5.257 -24.834 -3.058 1.00 76.38 87 GLU A C 1
ATOM 682 O O . GLU A 1 87 ? -4.891 -24.361 -4.135 1.00 76.38 87 GLU A O 1
ATOM 687 N N . ILE A 1 88 ? -5.155 -24.139 -1.919 1.00 78.31 88 ILE A N 1
ATOM 688 C CA . ILE A 1 88 ? -4.567 -22.798 -1.846 1.00 78.31 88 ILE A CA 1
ATOM 689 C C . ILE A 1 88 ? -3.101 -22.837 -2.273 1.00 78.31 88 ILE A C 1
ATOM 691 O O . ILE A 1 88 ? -2.692 -21.987 -3.059 1.00 78.31 88 ILE A O 1
ATOM 695 N N . LYS A 1 89 ? -2.313 -23.812 -1.800 1.00 69.38 89 LYS A N 1
ATOM 696 C CA . LYS A 1 89 ? -0.908 -23.963 -2.212 1.00 69.38 89 LYS A CA 1
ATOM 697 C C . LYS A 1 89 ? -0.780 -24.210 -3.715 1.00 69.38 89 LYS A C 1
ATOM 699 O O . LYS A 1 89 ? -0.046 -23.481 -4.373 1.00 69.38 89 LYS A O 1
ATOM 704 N N . ALA A 1 90 ? -1.565 -25.136 -4.265 1.00 61.84 90 ALA A N 1
ATOM 705 C CA . ALA A 1 90 ? -1.579 -25.418 -5.701 1.00 61.84 90 ALA A CA 1
ATOM 706 C C . ALA A 1 90 ? -1.998 -24.187 -6.535 1.00 61.84 90 ALA A C 1
ATOM 708 O O . ALA A 1 90 ? -1.402 -23.885 -7.567 1.00 61.84 90 ALA A O 1
ATOM 709 N N . THR A 1 91 ? -2.981 -23.419 -6.056 1.00 64.06 91 THR A N 1
ATOM 710 C CA . THR A 1 91 ? -3.445 -22.186 -6.717 1.00 64.06 91 THR A CA 1
ATOM 711 C C . THR A 1 91 ? -2.442 -21.034 -6.574 1.00 64.06 91 THR A C 1
ATOM 713 O O . THR A 1 91 ? -2.346 -20.179 -7.455 1.00 64.06 91 THR A O 1
ATOM 716 N N . ALA A 1 92 ? -1.696 -20.977 -5.469 1.00 65.56 92 ALA A N 1
ATOM 717 C CA . ALA A 1 92 ? -0.680 -19.960 -5.217 1.00 65.56 92 ALA A CA 1
ATOM 718 C C . ALA A 1 92 ? 0.577 -20.183 -6.069 1.00 65.56 92 ALA A C 1
ATOM 720 O O . ALA A 1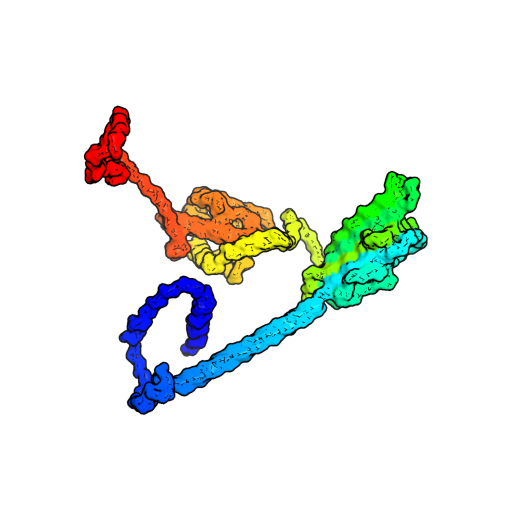 92 ? 1.119 -19.217 -6.605 1.00 65.56 92 ALA A O 1
ATOM 721 N N . GLU A 1 93 ? 1.007 -21.434 -6.244 1.00 59.38 93 GLU A N 1
ATOM 722 C CA . GLU A 1 93 ? 2.132 -21.794 -7.118 1.00 59.38 93 GLU A CA 1
ATOM 723 C C . GLU A 1 93 ? 1.825 -21.472 -8.591 1.00 59.38 93 GLU A C 1
ATOM 725 O O . GLU A 1 93 ? 2.671 -20.922 -9.291 1.00 59.38 93 GLU A O 1
ATOM 730 N N . GLY A 1 94 ? 0.578 -21.667 -9.036 1.00 60.72 94 GLY A N 1
ATOM 731 C CA . GLY A 1 94 ? 0.123 -21.293 -10.384 1.00 60.72 94 GLY A CA 1
ATOM 732 C C . GLY A 1 94 ? -0.029 -19.784 -10.648 1.00 60.72 94 GLY A C 1
ATOM 733 O O . GLY A 1 94 ? -0.356 -19.394 -11.767 1.00 60.72 94 GLY A O 1
ATOM 734 N N . ARG A 1 95 ? 0.183 -18.920 -9.644 1.00 73.12 95 ARG A N 1
ATOM 735 C CA . ARG A 1 95 ? 0.043 -17.452 -9.759 1.00 73.12 95 ARG A CA 1
ATOM 736 C C . ARG A 1 95 ? 1.370 -16.697 -9.726 1.00 73.12 95 ARG A C 1
ATOM 738 O O . ARG A 1 95 ? 1.364 -15.470 -9.786 1.00 73.12 95 ARG A O 1
ATOM 745 N N . GLN A 1 96 ? 2.501 -17.390 -9.631 1.00 82.00 96 GLN A N 1
ATOM 746 C CA . GLN A 1 96 ? 3.814 -16.750 -9.622 1.00 82.00 96 GLN A CA 1
ATOM 747 C C . GLN A 1 96 ? 4.290 -16.500 -11.053 1.00 82.00 96 GLN A C 1
ATOM 749 O O . GLN A 1 96 ? 4.687 -17.421 -11.763 1.00 82.00 96 GLN A O 1
ATOM 754 N N . VAL A 1 97 ? 4.261 -15.237 -11.475 1.00 90.81 97 VAL A N 1
ATOM 755 C CA . VAL A 1 97 ? 4.756 -14.811 -12.788 1.00 90.81 97 VAL A CA 1
ATOM 756 C C . VAL A 1 97 ? 5.957 -13.913 -12.574 1.00 90.81 97 VAL A C 1
ATOM 758 O O . VAL A 1 97 ? 5.841 -12.863 -11.940 1.00 90.81 97 VAL A O 1
ATOM 761 N N . ALA A 1 98 ? 7.105 -14.324 -13.093 1.00 93.94 98 ALA A N 1
ATOM 762 C CA . ALA A 1 98 ? 8.334 -13.554 -13.023 1.00 93.94 98 ALA A CA 1
ATOM 763 C C . ALA A 1 98 ? 9.276 -13.984 -14.139 1.00 93.94 98 ALA A C 1
ATOM 765 O O . ALA A 1 98 ? 9.380 -15.170 -14.444 1.00 93.94 98 ALA A O 1
ATOM 766 N N . PHE A 1 99 ? 9.992 -13.035 -14.717 1.00 95.75 99 PHE A N 1
ATOM 767 C CA . PHE A 1 99 ? 11.066 -13.316 -15.645 1.00 95.75 99 PHE A CA 1
ATOM 768 C C . PHE A 1 99 ? 12.228 -12.354 -15.438 1.00 95.75 99 PHE A C 1
ATOM 770 O O . PHE A 1 99 ? 12.081 -11.249 -14.913 1.00 95.75 99 PHE A O 1
ATOM 777 N N . SER A 1 100 ? 13.394 -12.804 -15.866 1.00 95.56 100 SER A N 1
ATOM 778 C CA . SER A 1 100 ? 14.627 -12.044 -15.839 1.00 95.56 100 SER A CA 1
ATOM 779 C C . SER A 1 100 ? 15.493 -12.533 -16.987 1.00 95.56 100 SER A C 1
ATOM 781 O O . SER A 1 100 ? 15.780 -13.730 -17.075 1.00 95.56 100 SER A O 1
ATOM 783 N N . ALA A 1 101 ? 15.876 -11.619 -17.871 1.00 94.06 101 ALA A N 1
ATOM 784 C CA . ALA A 1 101 ? 16.670 -11.916 -19.046 1.00 94.06 101 ALA A CA 1
ATOM 785 C C . ALA A 1 101 ? 17.731 -10.839 -19.289 1.00 94.06 101 ALA A C 1
ATOM 787 O O . ALA A 1 101 ? 17.491 -9.657 -19.053 1.00 94.06 101 ALA A O 1
ATOM 788 N N . ALA A 1 102 ? 18.893 -11.248 -19.782 1.00 91.81 102 ALA A N 1
ATOM 789 C CA . ALA A 1 102 ? 19.990 -10.382 -20.174 1.00 91.81 102 ALA A CA 1
ATOM 790 C C . ALA A 1 102 ? 20.227 -10.446 -21.689 1.00 91.81 102 ALA A C 1
ATOM 792 O O . ALA A 1 102 ? 19.835 -11.395 -22.385 1.00 91.81 102 ALA A O 1
ATOM 793 N N . MET A 1 103 ? 20.833 -9.389 -22.220 1.00 88.44 103 MET A N 1
ATOM 794 C CA . MET A 1 103 ? 21.291 -9.366 -23.601 1.00 88.44 103 MET A CA 1
ATOM 795 C C . MET A 1 103 ? 22.417 -10.389 -23.767 1.00 88.44 103 MET A C 1
ATOM 797 O O . MET A 1 103 ? 23.207 -10.603 -22.854 1.00 88.44 103 MET A O 1
ATOM 801 N N . SER A 1 104 ? 22.475 -11.040 -24.930 1.00 80.25 104 SER A N 1
ATOM 802 C CA . SER A 1 104 ? 23.488 -12.066 -25.194 1.00 80.25 104 SER A CA 1
ATOM 803 C C . SER A 1 104 ? 24.903 -11.494 -25.003 1.00 80.25 104 SER A C 1
ATOM 805 O O . SER A 1 104 ? 25.166 -10.410 -25.522 1.00 80.25 104 SER A O 1
ATOM 807 N N . PRO A 1 105 ? 25.846 -12.247 -24.408 1.00 66.12 105 PRO A N 1
ATOM 808 C CA . PRO A 1 105 ? 27.207 -11.783 -24.112 1.00 66.12 105 PRO A CA 1
ATOM 809 C C . PRO A 1 105 ? 28.097 -11.664 -25.363 1.00 66.12 105 PRO A C 1
ATOM 811 O O . PRO A 1 105 ? 29.320 -11.600 -25.276 1.00 66.12 105 PRO A O 1
ATOM 814 N N . LEU A 1 106 ? 27.514 -11.677 -26.564 1.00 62.81 106 LEU A N 1
ATOM 815 C CA . LEU A 1 106 ? 28.279 -11.486 -27.787 1.00 62.81 106 LEU A CA 1
ATOM 816 C C . LEU A 1 106 ? 28.693 -10.011 -27.854 1.00 62.81 106 LEU A C 1
ATOM 818 O O . LEU A 1 106 ? 27.840 -9.133 -27.877 1.00 62.81 106 LEU A O 1
ATOM 822 N N . MET A 1 107 ? 30.006 -9.765 -27.918 1.00 57.53 107 MET A N 1
ATOM 823 C CA . MET A 1 107 ? 30.682 -8.451 -27.964 1.00 57.53 107 MET A CA 1
ATOM 824 C C . MET A 1 107 ? 30.260 -7.515 -29.118 1.00 57.53 107 MET A C 1
ATOM 826 O O . MET A 1 107 ? 30.872 -6.468 -29.310 1.00 57.53 107 MET A O 1
ATOM 830 N N . SER A 1 108 ? 29.266 -7.886 -29.924 1.00 74.56 108 SER A N 1
ATOM 831 C CA . SER A 1 108 ? 28.773 -7.073 -31.029 1.00 74.56 108 SER A CA 1
ATOM 832 C C . SER A 1 108 ? 27.697 -6.109 -30.553 1.00 74.56 108 SER A C 1
ATOM 834 O O . SER A 1 108 ? 26.727 -6.516 -29.909 1.00 74.56 108 SER A O 1
ATOM 836 N N . CYS A 1 109 ? 27.829 -4.853 -30.953 1.00 85.94 109 CYS A N 1
ATOM 837 C CA . CYS A 1 109 ? 26.764 -3.885 -30.816 1.00 85.94 109 CYS A CA 1
ATOM 838 C C . CYS A 1 109 ? 25.531 -4.292 -31.639 1.00 85.94 109 CYS A C 1
ATOM 840 O O . CYS A 1 109 ? 25.625 -4.939 -32.686 1.00 85.94 109 CYS A O 1
ATOM 842 N N . TYR A 1 110 ? 24.356 -3.959 -31.115 1.00 89.50 110 TYR A N 1
ATOM 843 C CA . TYR A 1 110 ? 23.068 -4.235 -31.725 1.00 89.50 110 TYR A CA 1
ATOM 844 C C . TYR A 1 110 ? 22.540 -2.965 -32.385 1.00 89.50 110 TYR A C 1
ATOM 846 O O . TYR A 1 110 ? 22.260 -1.981 -31.702 1.00 89.50 110 TYR A O 1
ATOM 854 N N . GLY A 1 111 ? 22.407 -2.998 -33.711 1.00 89.69 111 GLY A N 1
ATOM 855 C CA . GLY A 1 111 ? 22.124 -1.824 -34.537 1.00 89.69 111 GLY A CA 1
ATOM 856 C C . GLY A 1 111 ? 23.395 -1.263 -35.189 1.00 89.69 111 GLY A C 1
ATOM 857 O O . GLY A 1 111 ? 24.421 -1.936 -35.178 1.00 89.69 111 GLY A O 1
ATOM 858 N N . PRO A 1 112 ? 23.325 -0.070 -35.797 1.00 91.38 112 PRO A N 1
ATOM 859 C CA . PRO A 1 112 ? 22.116 0.712 -36.033 1.00 91.38 112 PRO A CA 1
ATOM 860 C C . PRO A 1 112 ? 21.216 0.129 -37.129 1.00 91.38 112 PRO A C 1
ATOM 862 O O . PRO A 1 112 ? 21.680 -0.363 -38.155 1.00 91.38 112 PRO A O 1
ATOM 865 N N . PHE A 1 113 ? 19.900 0.217 -36.923 1.00 93.25 113 PHE A N 1
ATOM 866 C CA . PHE A 1 113 ? 18.884 -0.230 -37.885 1.00 93.25 113 PHE A CA 1
ATOM 867 C C . PHE A 1 113 ? 18.143 0.952 -38.517 1.00 93.25 113 PHE A C 1
ATOM 869 O O . PHE A 1 113 ? 18.102 2.045 -37.958 1.00 93.25 113 PHE A O 1
ATOM 876 N N . THR A 1 114 ? 17.515 0.748 -39.676 1.00 94.25 114 THR A N 1
ATOM 877 C CA . THR A 1 114 ? 16.719 1.783 -40.367 1.00 94.25 114 THR A CA 1
ATOM 878 C C . THR A 1 114 ? 15.287 1.914 -39.842 1.00 94.25 114 THR A C 1
ATOM 880 O O . THR A 1 114 ? 14.581 2.849 -40.211 1.00 94.25 114 THR A O 1
ATOM 883 N N . THR A 1 115 ? 14.857 1.002 -38.974 1.00 94.44 115 THR A N 1
ATOM 884 C CA . THR A 1 115 ? 13.538 0.975 -38.330 1.00 94.44 115 THR A CA 1
ATOM 885 C C . THR A 1 115 ? 13.699 0.666 -36.848 1.00 94.44 115 THR A C 1
ATOM 887 O O . THR A 1 115 ? 14.760 0.204 -36.433 1.00 94.44 115 THR A O 1
ATOM 890 N N . ASP A 1 116 ? 12.653 0.886 -36.057 1.00 93.50 116 ASP A N 1
ATOM 891 C CA . ASP A 1 116 ? 12.653 0.467 -34.657 1.00 93.50 116 ASP A CA 1
ATOM 892 C C . ASP A 1 116 ? 12.625 -1.068 -34.590 1.00 93.50 116 ASP A C 1
ATOM 894 O O . ASP A 1 116 ? 11.805 -1.711 -35.253 1.00 93.50 116 ASP A O 1
ATOM 898 N N . VAL A 1 117 ? 13.540 -1.668 -33.825 1.00 93.69 117 VAL A N 1
ATOM 899 C CA . VAL A 1 117 ? 13.697 -3.131 -33.743 1.00 93.69 117 VAL A CA 1
ATOM 900 C C . VAL A 1 117 ? 13.595 -3.589 -32.297 1.00 93.69 117 VAL A C 1
ATOM 902 O O . VAL A 1 117 ? 14.134 -2.952 -31.395 1.00 93.69 117 VAL A O 1
ATOM 905 N N . SER A 1 118 ? 12.904 -4.705 -32.058 1.00 93.56 118 SER A N 1
ATOM 906 C CA . SER A 1 118 ? 12.814 -5.274 -30.713 1.00 93.56 118 SER A CA 1
ATOM 907 C C . SER A 1 118 ? 14.126 -5.915 -30.282 1.00 93.56 118 SER A C 1
ATOM 909 O O . SER A 1 118 ? 14.736 -6.654 -31.050 1.00 93.56 118 SER A O 1
ATOM 911 N N . ILE A 1 119 ? 14.547 -5.634 -29.049 1.00 92.44 119 ILE A N 1
ATOM 912 C CA . ILE A 1 119 ? 15.814 -6.114 -28.494 1.00 92.44 119 ILE A CA 1
ATOM 913 C C . ILE A 1 119 ? 15.606 -7.513 -27.891 1.00 92.44 119 ILE A C 1
ATOM 915 O O . ILE A 1 119 ? 14.876 -7.647 -26.903 1.00 92.44 119 ILE A O 1
ATOM 919 N N . PRO A 1 120 ? 16.250 -8.567 -28.426 1.00 91.12 120 PRO A N 1
ATOM 920 C CA . PRO A 1 120 ? 16.120 -9.909 -27.879 1.00 91.12 120 PRO A CA 1
ATOM 921 C C . PRO A 1 120 ? 17.066 -10.099 -26.682 1.00 91.12 120 PRO A C 1
ATOM 923 O O . PRO A 1 120 ? 18.269 -10.307 -26.858 1.00 91.12 120 PRO A O 1
ATOM 926 N N . TYR A 1 121 ? 16.529 -10.089 -25.458 1.00 91.69 121 TYR A N 1
ATOM 927 C CA . TYR A 1 121 ? 17.275 -10.528 -24.270 1.00 91.69 121 TYR A CA 1
ATOM 928 C C . TYR A 1 121 ? 17.233 -12.059 -24.212 1.00 91.69 121 TYR A C 1
ATOM 930 O O . TYR A 1 121 ? 16.292 -12.671 -23.707 1.00 91.69 121 TYR A O 1
ATOM 938 N N . ARG A 1 122 ? 18.223 -12.690 -24.847 1.00 90.00 122 ARG A N 1
ATOM 939 C CA . ARG A 1 122 ? 18.238 -14.142 -25.086 1.00 90.00 122 ARG A CA 1
ATOM 940 C C . ARG A 1 122 ? 18.645 -14.960 -23.867 1.00 90.00 122 ARG A C 1
ATOM 942 O O . ARG A 1 122 ? 18.287 -16.133 -23.792 1.00 90.00 122 ARG A O 1
ATOM 949 N N . GLU A 1 123 ? 19.405 -14.377 -22.949 1.00 90.62 123 GLU A N 1
ATOM 950 C CA . GLU A 1 123 ? 19.942 -15.089 -21.796 1.00 90.62 123 GLU A CA 1
ATOM 951 C C . GLU A 1 123 ? 18.960 -15.009 -20.628 1.00 90.62 123 GLU A C 1
ATOM 953 O O . GLU A 1 123 ? 18.902 -14.019 -19.911 1.00 90.62 123 GLU A O 1
ATOM 958 N N . VAL A 1 124 ? 18.138 -16.042 -20.462 1.00 92.81 124 VAL A N 1
ATOM 959 C CA . VAL A 1 124 ? 17.049 -16.054 -19.478 1.00 92.81 124 VAL A CA 1
ATOM 960 C C . VAL A 1 124 ? 17.501 -16.742 -18.195 1.00 92.81 124 VAL A C 1
ATOM 962 O O . VAL A 1 124 ? 17.762 -17.943 -18.200 1.00 92.81 124 VAL A O 1
ATOM 965 N N . SER A 1 125 ? 17.538 -16.006 -17.083 1.00 92.06 125 SER A N 1
ATOM 966 C CA . SER A 1 125 ? 17.854 -16.556 -15.758 1.00 92.06 125 SER A CA 1
ATOM 967 C C . SER A 1 125 ? 16.614 -17.024 -14.991 1.00 92.06 125 SER A C 1
ATOM 969 O O . SER A 1 125 ? 16.698 -17.945 -14.181 1.00 92.06 125 SER A O 1
ATOM 971 N N . LEU A 1 126 ? 15.449 -16.429 -15.263 1.00 92.38 126 LEU A N 1
ATOM 972 C CA . LEU A 1 126 ? 14.164 -16.806 -14.669 1.00 92.38 126 LEU A CA 1
ATOM 973 C C . LEU A 1 126 ? 13.044 -16.634 -15.700 1.00 92.38 126 LEU A C 1
ATOM 975 O O . LEU A 1 126 ? 13.017 -15.632 -16.409 1.00 92.38 126 LEU A O 1
ATOM 979 N N . ASN A 1 127 ? 12.103 -17.580 -15.763 1.00 92.31 127 ASN A N 1
ATOM 980 C CA . ASN A 1 127 ? 10.890 -17.475 -16.587 1.00 92.31 127 ASN A CA 1
ATOM 981 C C . ASN A 1 127 ? 9.734 -18.290 -15.987 1.00 92.31 127 ASN A C 1
ATOM 983 O O . ASN A 1 127 ? 9.248 -19.263 -16.569 1.00 92.31 127 ASN A O 1
ATOM 987 N N . SER A 1 128 ? 9.325 -17.913 -14.780 1.00 88.88 128 SER A N 1
ATOM 988 C CA . SER A 1 128 ? 8.181 -18.499 -14.085 1.00 88.88 128 SER A CA 1
ATOM 989 C C . SER A 1 128 ? 6.886 -18.202 -14.844 1.00 88.88 128 SER A C 1
ATOM 991 O O . SER A 1 128 ? 6.627 -17.058 -15.221 1.00 88.88 128 SER A O 1
ATOM 993 N N . ALA A 1 129 ? 6.073 -19.241 -15.053 1.00 82.00 129 ALA A N 1
ATOM 994 C CA . ALA A 1 129 ? 4.861 -19.231 -15.882 1.00 82.00 129 ALA A CA 1
ATOM 995 C C . ALA A 1 129 ? 5.089 -18.990 -17.392 1.00 82.00 129 ALA A C 1
ATOM 997 O O . ALA A 1 129 ? 4.127 -18.727 -18.111 1.00 82.00 129 ALA A O 1
ATOM 998 N N . SER A 1 130 ? 6.336 -19.097 -17.878 1.00 84.56 130 SER A N 1
ATOM 999 C CA . SER A 1 130 ? 6.692 -19.053 -19.310 1.00 84.56 130 SER A CA 1
ATOM 1000 C C . SER A 1 130 ? 6.124 -17.852 -20.084 1.00 84.56 130 SER A C 1
ATOM 1002 O O . SER A 1 130 ? 5.851 -17.951 -21.278 1.00 84.56 130 SER A O 1
ATOM 1004 N N . GLY A 1 131 ? 5.950 -16.709 -19.412 1.00 88.00 131 GLY A N 1
ATOM 1005 C CA . GLY A 1 131 ? 5.409 -15.490 -20.021 1.00 88.00 131 GLY A CA 1
ATOM 1006 C C . GLY A 1 131 ? 6.404 -14.764 -20.929 1.00 88.00 131 GLY A C 1
ATOM 1007 O O . GLY A 1 131 ? 5.994 -13.964 -21.764 1.00 88.00 131 GLY A O 1
ATOM 1008 N N . TYR A 1 132 ? 7.708 -15.024 -20.795 1.00 95.62 132 TYR A N 1
ATOM 1009 C CA . TYR A 1 132 ? 8.744 -14.359 -21.585 1.00 95.62 132 TYR A CA 1
ATOM 1010 C C . TYR A 1 132 ? 9.226 -15.205 -22.768 1.00 95.62 132 TYR A C 1
ATOM 1012 O O . TYR A 1 132 ? 9.591 -16.370 -22.595 1.00 95.62 132 TYR A O 1
ATOM 1020 N N . ASN A 1 133 ? 9.285 -14.601 -23.959 1.00 94.44 133 ASN A N 1
ATOM 1021 C CA . ASN A 1 133 ? 9.842 -15.201 -25.168 1.00 94.44 133 ASN A CA 1
ATOM 1022 C C . ASN A 1 133 ? 11.224 -14.589 -25.501 1.00 94.44 133 ASN A C 1
ATOM 1024 O O . ASN A 1 133 ? 11.282 -13.451 -25.982 1.00 94.44 133 ASN A O 1
ATOM 1028 N N . PRO A 1 134 ? 12.331 -15.341 -25.332 1.00 91.94 134 PRO A N 1
ATOM 1029 C CA . PRO A 1 134 ? 13.690 -14.838 -25.553 1.00 91.94 134 PRO A CA 1
ATOM 1030 C C . PRO A 1 134 ? 14.052 -14.608 -27.023 1.00 91.94 134 PRO A C 1
ATOM 1032 O O . PRO A 1 134 ? 14.976 -13.853 -27.315 1.00 91.94 134 PRO A O 1
ATOM 1035 N N . THR A 1 135 ? 13.355 -15.244 -27.970 1.00 88.50 135 THR A N 1
ATOM 1036 C CA . THR A 1 135 ? 13.663 -15.094 -29.398 1.00 88.50 135 THR A CA 1
ATOM 1037 C C . THR A 1 135 ? 13.350 -13.680 -29.875 1.00 88.50 135 THR A C 1
ATOM 1039 O O . THR A 1 135 ? 14.112 -13.122 -30.661 1.00 88.50 135 THR A O 1
ATOM 1042 N N . HIS A 1 136 ? 12.239 -13.108 -29.398 1.00 87.31 136 HIS A N 1
ATOM 1043 C CA . HIS A 1 136 ? 11.772 -11.772 -29.787 1.00 87.31 136 HIS A CA 1
ATOM 1044 C C . HIS A 1 136 ? 11.937 -10.731 -28.675 1.00 87.31 136 HIS A C 1
ATOM 1046 O O . HIS A 1 136 ? 11.750 -9.551 -28.927 1.00 87.31 136 HIS A O 1
ATOM 1052 N N . GLY A 1 137 ? 12.261 -11.150 -27.451 1.00 92.31 137 GLY A N 1
ATOM 1053 C CA . GLY A 1 137 ? 12.388 -10.251 -26.310 1.00 92.31 137 GLY A CA 1
ATOM 1054 C C . GLY A 1 137 ? 11.053 -9.776 -25.722 1.00 92.31 137 GLY A C 1
ATOM 1055 O O . GLY A 1 137 ? 11.001 -8.716 -25.099 1.00 92.31 137 GLY A O 1
ATOM 1056 N N . ILE A 1 138 ? 9.972 -10.537 -25.931 1.00 95.81 138 ILE A N 1
ATOM 1057 C CA . ILE A 1 138 ? 8.598 -10.119 -25.620 1.00 95.81 138 ILE A CA 1
ATOM 1058 C C . ILE A 1 138 ? 8.080 -10.853 -24.387 1.00 95.81 138 ILE A C 1
ATOM 1060 O O . ILE A 1 138 ? 8.038 -12.083 -24.360 1.00 95.81 138 ILE A O 1
ATOM 1064 N N . PHE A 1 139 ? 7.616 -10.098 -23.395 1.00 96.88 139 PHE A N 1
ATOM 1065 C CA . PHE A 1 139 ? 6.815 -10.618 -22.295 1.00 96.88 139 PHE A CA 1
ATOM 1066 C C . PHE A 1 139 ? 5.329 -10.566 -22.655 1.00 96.88 139 PHE A C 1
ATOM 1068 O O . PHE A 1 139 ? 4.836 -9.513 -23.041 1.00 96.88 139 PHE A O 1
ATOM 1075 N N . THR A 1 140 ? 4.614 -11.677 -22.500 1.00 95.88 140 THR A N 1
ATOM 1076 C CA . THR A 1 140 ? 3.156 -11.770 -22.635 1.00 95.88 140 THR A CA 1
ATOM 1077 C C . THR A 1 140 ? 2.555 -12.101 -21.276 1.00 95.88 140 THR A C 1
ATOM 1079 O O . THR A 1 140 ? 2.905 -13.118 -20.677 1.00 95.88 140 THR A O 1
ATOM 1082 N N . ALA A 1 141 ? 1.648 -11.261 -20.779 1.00 93.81 141 ALA A N 1
ATOM 1083 C CA . ALA A 1 141 ? 1.023 -11.467 -19.478 1.00 93.81 141 ALA A CA 1
ATOM 1084 C C . ALA A 1 141 ? 0.128 -12.725 -19.490 1.00 93.81 141 ALA A C 1
ATOM 1086 O O . ALA A 1 141 ? -0.842 -12.769 -20.250 1.00 93.81 141 ALA A O 1
ATOM 1087 N N . PRO A 1 142 ? 0.402 -13.746 -18.654 1.00 90.31 142 PRO A N 1
ATOM 1088 C CA . PRO A 1 142 ? -0.419 -14.956 -18.604 1.00 90.31 142 PRO A CA 1
ATOM 1089 C C . PRO A 1 142 ? -1.698 -14.765 -17.775 1.00 90.31 142 PRO A C 1
ATOM 1091 O O . PRO A 1 142 ? -2.695 -15.442 -18.014 1.00 90.31 142 PRO A O 1
ATOM 1094 N N . ILE A 1 143 ? -1.688 -13.845 -16.804 1.00 89.25 143 ILE A N 1
ATOM 1095 C CA . ILE A 1 143 ? -2.825 -13.540 -15.927 1.00 89.25 143 ILE A CA 1
ATOM 1096 C C . ILE A 1 143 ? -2.995 -12.030 -15.761 1.00 89.25 143 ILE A C 1
ATOM 1098 O O . ILE A 1 143 ? -2.063 -11.260 -15.972 1.00 89.25 143 ILE A O 1
ATOM 1102 N N . ALA A 1 144 ? -4.202 -11.606 -15.388 1.00 90.31 144 ALA A N 1
ATOM 1103 C CA . ALA A 1 144 ? -4.484 -10.205 -15.108 1.00 90.31 144 ALA A CA 1
ATOM 1104 C C . ALA A 1 144 ? -3.821 -9.778 -13.790 1.00 90.31 144 ALA A C 1
ATOM 1106 O O . ALA A 1 144 ? -3.901 -10.493 -12.783 1.00 90.31 144 ALA A O 1
ATOM 1107 N N . GLY A 1 145 ? -3.192 -8.606 -13.771 1.00 91.44 145 GLY A N 1
ATOM 1108 C CA . GLY A 1 145 ? -2.608 -8.085 -12.540 1.00 91.44 145 GLY A CA 1
ATOM 1109 C C . GLY A 1 145 ? -1.764 -6.836 -12.707 1.00 91.44 145 GLY A C 1
ATOM 1110 O O . GLY A 1 145 ? -1.639 -6.279 -13.799 1.00 91.44 145 GLY A O 1
ATOM 1111 N N . LEU A 1 146 ? -1.179 -6.400 -11.591 1.00 94.25 146 LEU A N 1
ATOM 1112 C CA . LEU A 1 146 ? -0.183 -5.335 -11.577 1.00 94.25 146 LEU A CA 1
ATOM 1113 C C . LEU A 1 146 ? 1.218 -5.945 -11.633 1.00 94.25 146 LEU A C 1
ATOM 1115 O O . LEU A 1 146 ? 1.604 -6.714 -10.751 1.00 94.25 146 LEU A O 1
ATOM 1119 N N . TYR A 1 147 ? 1.980 -5.562 -12.646 1.00 95.50 147 TYR A N 1
ATOM 1120 C CA . TYR A 1 147 ? 3.337 -6.020 -12.899 1.00 95.50 147 TYR A CA 1
ATOM 1121 C C . TYR A 1 147 ? 4.340 -4.900 -12.635 1.00 95.50 147 TYR A C 1
ATOM 1123 O O . TYR A 1 147 ? 4.062 -3.734 -12.910 1.00 95.50 147 TYR A O 1
ATOM 1131 N N . SER A 1 148 ? 5.510 -5.262 -12.119 1.00 97.19 148 SER A N 1
ATOM 1132 C CA . SER A 1 148 ? 6.676 -4.385 -12.030 1.00 97.19 148 SER A CA 1
ATOM 1133 C C . SER A 1 148 ? 7.676 -4.802 -13.094 1.00 97.19 148 SER A C 1
ATOM 1135 O O . SER A 1 148 ? 8.082 -5.962 -13.101 1.00 97.19 148 SER A O 1
ATOM 1137 N N . PHE A 1 149 ? 8.054 -3.885 -13.981 1.00 97.44 149 PHE A N 1
ATOM 1138 C CA . PHE A 1 149 ? 9.094 -4.093 -14.986 1.00 97.44 149 PHE A CA 1
ATOM 1139 C C . PHE A 1 149 ? 10.288 -3.216 -14.668 1.00 97.44 149 PHE A C 1
ATOM 1141 O O . PHE A 1 149 ? 10.126 -2.019 -14.441 1.00 97.44 149 PHE A O 1
ATOM 1148 N N . SER A 1 150 ? 11.480 -3.799 -14.695 1.00 97.25 150 SER A N 1
ATOM 1149 C CA . SER A 1 150 ? 12.736 -3.077 -14.549 1.00 97.25 150 SER A CA 1
ATOM 1150 C C . SER A 1 150 ? 13.666 -3.445 -15.688 1.00 97.25 150 SER A C 1
ATOM 1152 O O . SER A 1 150 ? 13.882 -4.630 -15.956 1.00 97.25 150 SER A O 1
ATOM 1154 N N . PHE A 1 151 ? 14.223 -2.432 -16.338 1.00 95.94 151 PHE A N 1
ATOM 1155 C CA . PHE A 1 151 ? 15.215 -2.616 -17.384 1.00 95.94 151 PHE A CA 1
ATOM 1156 C C . PHE A 1 151 ? 16.425 -1.725 -17.134 1.00 95.94 151 PHE A C 1
ATOM 1158 O O . PHE A 1 151 ? 16.289 -0.578 -16.706 1.00 95.94 151 PHE A O 1
ATOM 1165 N N . THR A 1 152 ? 17.596 -2.278 -17.417 1.00 95.12 152 THR A N 1
ATOM 1166 C CA . THR A 1 152 ? 18.881 -1.593 -17.375 1.00 95.12 152 THR A CA 1
ATOM 1167 C C . THR A 1 152 ? 19.419 -1.554 -18.791 1.00 95.12 152 THR A C 1
ATOM 1169 O O . THR A 1 152 ? 19.547 -2.592 -19.444 1.00 95.12 152 THR A O 1
ATOM 1172 N N . VAL A 1 153 ? 19.690 -0.344 -19.264 1.00 94.31 153 VAL A N 1
ATOM 1173 C CA . VAL A 1 153 ? 20.380 -0.098 -20.524 1.00 94.31 153 VAL A CA 1
ATOM 1174 C C . VAL A 1 153 ? 21.801 0.270 -20.165 1.00 94.31 153 VAL A C 1
ATOM 1176 O O . VAL A 1 153 ? 22.019 1.199 -19.394 1.00 94.31 153 VAL A O 1
ATOM 1179 N N . TYR A 1 154 ? 22.743 -0.490 -20.689 1.00 92.31 154 TYR A N 1
ATOM 1180 C CA . TYR A 1 154 ? 24.167 -0.268 -20.535 1.00 92.31 154 TYR A CA 1
ATOM 1181 C C . TYR A 1 154 ? 24.764 -0.223 -21.932 1.00 92.31 154 TYR A C 1
ATOM 1183 O O . TYR A 1 154 ? 24.447 -1.071 -22.768 1.00 92.31 154 TYR A O 1
ATOM 1191 N N . SER A 1 155 ? 25.626 0.741 -22.210 1.00 90.75 155 SER A N 1
ATOM 1192 C CA . SER A 1 155 ? 26.333 0.762 -23.479 1.00 90.75 155 SER A CA 1
ATOM 1193 C C . SER A 1 155 ? 27.766 1.185 -23.277 1.00 90.75 155 SER A C 1
ATOM 1195 O O . SER A 1 155 ? 28.029 2.166 -22.592 1.00 90.75 155 SER A O 1
ATOM 1197 N N . ARG A 1 156 ? 28.683 0.470 -23.928 1.00 88.12 156 ARG A N 1
ATOM 1198 C CA . ARG A 1 156 ? 30.100 0.821 -23.954 1.00 88.12 156 ARG A CA 1
ATOM 1199 C C . ARG A 1 156 ? 30.635 0.816 -25.375 1.00 88.12 156 ARG A C 1
ATOM 1201 O O . ARG A 1 156 ? 30.571 -0.207 -26.055 1.00 88.12 156 ARG A O 1
ATOM 1208 N N . VAL A 1 157 ? 31.200 1.940 -25.798 1.00 85.44 157 VAL A N 1
ATOM 1209 C CA . VAL A 1 157 ? 31.921 2.068 -27.066 1.00 85.44 157 VAL A CA 1
ATOM 1210 C C . VAL A 1 157 ? 33.423 1.811 -26.857 1.00 85.44 157 VAL A C 1
ATOM 1212 O O . VAL A 1 157 ? 33.973 2.098 -25.787 1.00 85.44 157 VAL A O 1
ATOM 1215 N N . PRO A 1 158 ? 34.106 1.194 -27.838 1.00 79.62 158 PRO A N 1
ATOM 1216 C CA . PRO A 1 158 ? 35.467 0.694 -27.655 1.00 79.62 158 PRO A CA 1
ATOM 1217 C C . PRO A 1 158 ? 36.550 1.784 -27.641 1.00 79.62 158 PRO A C 1
ATOM 1219 O O . PRO A 1 158 ? 37.582 1.567 -27.004 1.00 79.62 158 PRO A O 1
ATOM 1222 N N . LEU A 1 159 ? 36.360 2.922 -28.323 1.00 81.62 159 LEU A N 1
ATOM 1223 C CA . LEU A 1 159 ? 37.359 3.995 -28.408 1.00 81.62 159 LEU A CA 1
ATOM 1224 C C . LEU A 1 159 ? 36.882 5.283 -27.726 1.00 81.62 159 LEU A C 1
ATOM 1226 O O . LEU A 1 159 ? 35.713 5.654 -27.784 1.00 81.62 159 LEU A O 1
ATOM 1230 N N . TYR A 1 160 ? 37.821 5.995 -27.098 1.00 76.25 160 TYR A N 1
ATOM 1231 C CA . TYR A 1 160 ? 37.559 7.297 -26.485 1.00 76.25 160 TYR A CA 1
ATOM 1232 C C . TYR A 1 160 ? 37.221 8.340 -27.562 1.00 76.25 160 TYR A C 1
ATOM 1234 O O . TYR A 1 160 ? 38.010 8.553 -28.486 1.00 76.25 160 TYR A O 1
ATOM 1242 N N . GLY A 1 161 ? 36.066 8.996 -27.428 1.00 78.56 161 GLY A N 1
ATOM 1243 C CA . GLY A 1 161 ? 35.546 9.970 -28.395 1.00 78.56 161 GLY A CA 1
ATOM 1244 C C . GLY A 1 161 ? 34.594 9.394 -29.451 1.00 78.56 161 GLY A C 1
ATOM 1245 O O . GLY A 1 161 ? 34.037 10.170 -30.237 1.00 78.56 161 GLY A O 1
ATOM 1246 N N . ASP A 1 162 ? 34.371 8.072 -29.461 1.00 86.00 162 ASP A N 1
ATOM 1247 C CA . ASP A 1 162 ? 33.248 7.480 -30.191 1.00 86.00 162 ASP A CA 1
ATOM 1248 C C . ASP A 1 162 ? 31.925 7.979 -29.597 1.00 86.00 162 ASP A C 1
ATOM 1250 O O . ASP A 1 162 ? 31.814 8.260 -28.405 1.00 86.00 162 ASP A O 1
ATOM 1254 N N . ARG A 1 163 ? 30.904 8.124 -30.445 1.00 88.56 163 ARG A N 1
ATOM 1255 C CA . ARG A 1 163 ? 29.601 8.626 -30.007 1.00 88.56 163 ARG A CA 1
ATOM 1256 C C . ARG A 1 163 ? 28.813 7.511 -29.329 1.00 88.56 163 ARG A C 1
ATOM 1258 O O . ARG A 1 163 ? 28.377 6.582 -30.008 1.00 88.56 163 ARG A O 1
ATOM 1265 N N . LEU A 1 164 ? 28.562 7.646 -28.033 1.00 89.44 164 LEU A N 1
ATOM 1266 C CA . LEU A 1 164 ? 27.607 6.805 -27.329 1.00 89.44 164 LEU A CA 1
ATOM 1267 C C . LEU A 1 164 ? 26.196 7.279 -27.687 1.00 89.44 164 LEU A C 1
ATOM 1269 O O . LEU A 1 164 ? 25.805 8.391 -27.340 1.00 89.44 164 LEU A O 1
ATOM 1273 N N . TYR A 1 165 ? 25.452 6.473 -28.448 1.00 91.38 165 TYR A N 1
ATOM 1274 C CA . TYR A 1 165 ? 24.162 6.904 -28.989 1.00 91.38 165 TYR A CA 1
ATOM 1275 C C . TYR A 1 165 ? 23.119 5.790 -29.018 1.00 91.38 165 TYR A C 1
ATOM 1277 O O . TYR A 1 165 ? 22.859 5.163 -30.052 1.00 91.38 165 TYR A O 1
ATOM 1285 N N . HIS A 1 166 ? 22.487 5.578 -27.867 1.00 93.38 166 HIS A N 1
ATOM 1286 C CA . HIS A 1 166 ? 21.427 4.594 -27.700 1.00 93.38 166 HIS A CA 1
ATOM 1287 C C . HIS A 1 166 ? 20.109 5.275 -27.327 1.00 93.38 166 HIS A C 1
ATOM 1289 O O . HIS A 1 166 ? 20.080 6.299 -26.656 1.00 93.38 166 HIS A O 1
ATOM 1295 N N . HIS A 1 167 ? 18.987 4.703 -27.760 1.00 95.56 167 HIS A N 1
ATOM 1296 C CA . HIS A 1 167 ? 17.661 5.094 -27.281 1.00 95.56 167 HIS A CA 1
ATOM 1297 C C . HIS A 1 167 ? 16.779 3.858 -27.274 1.00 95.56 167 HIS A C 1
ATOM 1299 O O . HIS A 1 167 ? 16.435 3.310 -28.324 1.00 95.56 167 HIS A O 1
ATOM 1305 N N . VAL A 1 168 ? 16.467 3.400 -26.069 1.00 96.12 168 VAL A N 1
ATOM 1306 C CA . VAL A 1 168 ? 15.716 2.180 -25.812 1.00 96.12 168 VAL A CA 1
ATOM 1307 C C . VAL A 1 168 ? 14.371 2.543 -25.194 1.00 96.12 168 VAL A C 1
ATOM 1309 O O . VAL A 1 168 ? 14.301 3.285 -24.214 1.00 96.12 168 VAL A O 1
ATOM 1312 N N . ILE A 1 169 ? 13.293 2.021 -25.772 1.00 97.19 169 ILE A N 1
ATOM 1313 C CA . ILE A 1 169 ? 11.912 2.384 -25.458 1.00 97.19 169 ILE A CA 1
ATOM 1314 C C . ILE A 1 169 ? 11.164 1.146 -24.962 1.00 97.19 169 ILE A C 1
ATOM 1316 O O . ILE A 1 169 ? 11.051 0.147 -25.674 1.00 97.19 169 ILE A O 1
ATOM 1320 N N . LEU A 1 170 ? 10.604 1.220 -23.756 1.00 97.50 170 LEU A N 1
ATOM 1321 C CA . LEU A 1 170 ? 9.660 0.228 -23.252 1.00 97.50 170 LEU A CA 1
ATOM 1322 C C . LEU A 1 170 ? 8.291 0.467 -23.892 1.00 97.50 170 LEU A C 1
ATOM 1324 O O . LEU A 1 170 ? 7.735 1.566 -23.812 1.00 97.50 170 LEU A O 1
ATOM 1328 N N . THR A 1 171 ? 7.731 -0.579 -24.488 1.00 96.81 171 THR A N 1
ATOM 1329 C CA . THR A 1 171 ? 6.491 -0.515 -25.263 1.00 96.81 171 THR A CA 1
ATOM 1330 C C . THR A 1 171 ? 5.485 -1.536 -24.743 1.00 96.81 171 THR A C 1
ATOM 1332 O O . THR A 1 171 ? 5.840 -2.690 -24.512 1.00 96.81 171 THR A O 1
ATOM 1335 N N . GLN A 1 172 ? 4.225 -1.121 -24.582 1.00 96.19 172 GLN A N 1
ATOM 1336 C CA . GLN A 1 172 ? 3.095 -2.000 -24.265 1.00 96.19 172 GLN A CA 1
ATOM 1337 C C . GLN A 1 172 ? 2.134 -2.031 -25.451 1.00 96.19 172 GLN A C 1
ATOM 1339 O O . GLN A 1 172 ? 1.584 -0.994 -25.817 1.00 96.19 172 GLN A O 1
ATOM 1344 N N . ASN A 1 173 ? 1.899 -3.207 -26.038 1.00 93.62 173 ASN A N 1
ATOM 1345 C CA . ASN A 1 173 ? 0.968 -3.394 -27.161 1.00 93.62 173 ASN A CA 1
ATOM 1346 C C . ASN A 1 173 ? 1.176 -2.375 -28.309 1.00 93.62 173 ASN A C 1
ATOM 1348 O O . ASN A 1 173 ? 0.217 -1.821 -28.844 1.00 93.62 173 ASN A O 1
ATOM 1352 N N . GLY A 1 174 ? 2.432 -2.060 -28.645 1.00 91.69 174 GLY A N 1
ATOM 1353 C CA . GLY A 1 174 ? 2.784 -1.057 -29.661 1.00 91.69 174 GLY A CA 1
ATOM 1354 C C . GLY A 1 174 ? 2.738 0.407 -29.201 1.00 91.69 174 GLY A C 1
ATOM 1355 O O . GLY A 1 174 ? 3.161 1.286 -29.947 1.00 91.69 174 GLY A O 1
ATOM 1356 N N . ARG A 1 175 ? 2.274 0.702 -27.979 1.00 94.38 175 ARG A N 1
ATOM 1357 C CA . ARG A 1 175 ? 2.296 2.051 -27.401 1.00 94.38 175 ARG A CA 1
ATOM 1358 C C . ARG A 1 175 ? 3.594 2.282 -26.610 1.00 94.38 175 ARG A C 1
ATOM 1360 O O . ARG A 1 175 ? 3.817 1.571 -25.627 1.00 94.38 175 ARG A O 1
ATOM 1367 N N . PRO A 1 176 ? 4.427 3.274 -26.972 1.00 93.81 176 PRO A N 1
ATOM 1368 C CA . PRO A 1 176 ? 5.619 3.611 -26.199 1.00 93.81 176 PRO A CA 1
ATOM 1369 C C . PRO A 1 176 ? 5.218 4.185 -24.832 1.00 93.81 176 PRO A C 1
ATOM 1371 O O . PRO A 1 176 ? 4.296 5.000 -24.743 1.00 93.81 176 PRO A O 1
ATOM 1374 N N . LEU A 1 177 ? 5.888 3.741 -23.767 1.00 93.62 177 LEU A N 1
ATOM 1375 C CA . LEU A 1 177 ? 5.581 4.117 -22.384 1.00 93.62 177 LEU A CA 1
ATOM 1376 C C . LEU A 1 177 ? 6.656 5.015 -21.770 1.00 93.62 177 LEU A C 1
ATOM 1378 O O . LEU A 1 177 ? 6.370 6.132 -21.354 1.00 93.62 177 LEU A O 1
ATOM 1382 N N . THR A 1 178 ? 7.884 4.509 -21.694 1.00 94.62 178 THR A N 1
ATOM 1383 C CA . THR A 1 178 ? 9.047 5.194 -21.118 1.00 94.62 178 THR A CA 1
ATOM 1384 C C . THR A 1 178 ? 10.290 4.789 -21.896 1.00 94.62 178 THR A C 1
ATOM 1386 O O . THR A 1 178 ? 10.286 3.768 -22.588 1.00 94.62 178 THR A O 1
ATOM 1389 N N . SER A 1 179 ? 11.348 5.583 -21.814 1.00 95.12 179 SER A N 1
ATOM 1390 C CA . SER A 1 179 ? 12.577 5.326 -22.551 1.00 95.12 179 SER A CA 1
ATOM 1391 C C . SER A 1 179 ? 13.802 5.818 -21.806 1.00 95.12 179 SER A C 1
ATOM 1393 O O . SER A 1 179 ? 13.728 6.789 -21.057 1.00 95.12 179 SER A O 1
ATOM 1395 N N . VAL A 1 180 ? 14.928 5.185 -22.096 1.00 95.62 180 VAL A N 1
ATOM 1396 C CA . VAL A 1 180 ? 16.267 5.604 -21.688 1.00 95.62 180 VAL A CA 1
ATOM 1397 C C . VAL A 1 180 ? 17.044 5.920 -22.957 1.00 95.62 180 VAL A C 1
ATOM 1399 O O . VAL A 1 180 ? 16.961 5.168 -23.931 1.00 95.62 180 VAL A O 1
ATOM 1402 N N . TRP A 1 181 ? 17.748 7.044 -22.972 1.00 94.69 181 TRP A N 1
ATOM 1403 C CA . TRP A 1 181 ? 18.529 7.471 -24.122 1.00 94.69 181 TRP A CA 1
ATOM 1404 C C . TRP A 1 181 ? 19.803 8.162 -23.674 1.00 94.69 181 TRP A C 1
ATOM 1406 O O . TRP A 1 181 ? 19.801 8.806 -22.632 1.00 94.69 181 TRP A O 1
ATOM 1416 N N . GLU A 1 182 ? 20.828 8.054 -24.508 1.00 92.56 182 GLU A N 1
ATOM 1417 C CA . GLU A 1 182 ? 22.085 8.777 -24.378 1.00 92.56 182 GLU A CA 1
ATOM 1418 C C . GLU A 1 182 ? 22.546 9.300 -25.731 1.00 92.56 182 GLU A C 1
ATOM 1420 O O . GLU A 1 182 ? 22.274 8.706 -26.782 1.00 92.56 182 GLU A O 1
ATOM 1425 N N . ASP A 1 183 ? 23.239 10.433 -25.684 1.00 91.56 183 ASP A N 1
ATOM 1426 C CA . ASP A 1 183 ? 23.882 11.066 -26.832 1.00 91.56 183 ASP A CA 1
ATOM 1427 C C . ASP A 1 183 ? 25.094 11.865 -26.369 1.00 91.56 183 ASP A C 1
ATOM 1429 O O . ASP A 1 183 ? 25.022 13.078 -26.156 1.00 91.56 183 ASP A O 1
ATOM 1433 N N . ASN A 1 184 ? 26.211 11.167 -26.189 1.00 87.94 184 ASN A N 1
ATOM 1434 C CA . ASN A 1 184 ? 27.418 11.760 -25.639 1.00 87.94 184 ASN A CA 1
ATOM 1435 C C . ASN A 1 184 ? 28.672 11.380 -26.455 1.00 87.94 184 ASN A C 1
ATOM 1437 O O . ASN A 1 184 ? 28.650 10.510 -27.333 1.00 87.94 184 ASN A O 1
ATOM 1441 N N . ARG A 1 185 ? 29.762 12.117 -26.212 1.00 88.44 185 ARG A N 1
ATOM 1442 C CA . ARG A 1 185 ? 31.122 11.838 -26.723 1.00 88.44 185 ARG A CA 1
ATOM 1443 C C . ARG A 1 185 ? 32.207 12.100 -25.671 1.00 88.44 185 ARG A C 1
ATOM 1445 O O . ARG A 1 185 ? 33.387 12.170 -26.014 1.00 88.44 185 ARG A O 1
ATOM 1452 N N . GLU A 1 186 ? 31.799 12.391 -24.438 1.00 85.12 186 GLU A N 1
ATOM 1453 C CA . GLU A 1 186 ? 32.704 12.811 -23.361 1.00 85.12 186 GLU A CA 1
ATOM 1454 C C . GLU A 1 186 ? 33.322 11.601 -22.660 1.00 85.12 186 GLU A C 1
ATOM 1456 O O . GLU A 1 186 ? 34.506 11.624 -22.325 1.00 85.12 186 GLU A O 1
ATOM 1461 N N . ASP A 1 187 ? 32.540 10.535 -22.512 1.00 87.56 187 ASP A N 1
ATOM 1462 C CA . ASP A 1 187 ? 32.965 9.223 -22.055 1.00 87.56 187 ASP A CA 1
ATOM 1463 C C . ASP A 1 187 ? 32.620 8.154 -23.101 1.00 87.56 187 ASP A C 1
ATOM 1465 O O . ASP A 1 187 ? 32.160 8.439 -24.208 1.00 87.56 187 ASP A O 1
ATOM 1469 N N . ASN A 1 188 ? 32.969 6.910 -22.791 1.00 87.62 188 ASN A N 1
ATOM 1470 C CA . ASN A 1 188 ? 32.779 5.776 -23.683 1.00 87.62 188 ASN A CA 1
ATOM 1471 C C . ASN A 1 188 ? 31.862 4.705 -23.078 1.00 87.62 188 ASN A C 1
ATOM 1473 O O . ASN A 1 188 ? 31.764 3.613 -23.634 1.00 87.62 188 ASN A O 1
ATOM 1477 N N . GLU A 1 189 ? 31.227 4.978 -21.940 1.00 88.94 189 GLU A N 1
ATOM 1478 C CA . GLU A 1 189 ? 30.441 4.011 -21.182 1.00 88.94 189 GLU A CA 1
ATOM 1479 C C . GLU A 1 189 ? 29.381 4.717 -20.346 1.00 88.94 189 GLU A C 1
ATOM 1481 O O . GLU A 1 189 ? 29.717 5.590 -19.554 1.00 88.94 189 GLU A O 1
ATOM 1486 N N . ASP A 1 190 ? 28.126 4.292 -20.474 1.00 91.44 190 ASP A N 1
ATOM 1487 C CA . ASP A 1 190 ? 27.045 4.800 -19.632 1.00 91.44 190 ASP A CA 1
ATOM 1488 C C . ASP A 1 190 ? 25.987 3.727 -19.358 1.00 91.44 190 ASP A C 1
ATOM 1490 O O . ASP A 1 190 ? 25.844 2.740 -20.096 1.00 91.44 190 ASP A O 1
ATOM 1494 N N . SER A 1 191 ? 25.237 3.917 -18.275 1.00 92.25 191 SER A N 1
ATOM 1495 C CA . SER A 1 191 ? 24.151 3.039 -17.877 1.00 92.25 191 SER A CA 1
ATOM 1496 C C . SER A 1 191 ? 23.004 3.780 -17.203 1.00 92.25 191 SER A C 1
ATOM 1498 O O . SER A 1 191 ? 23.199 4.627 -16.334 1.00 92.25 191 SER A O 1
ATOM 1500 N N . ALA A 1 192 ? 21.780 3.367 -17.514 1.00 94.38 192 ALA A N 1
ATOM 1501 C CA . ALA A 1 192 ? 20.591 3.864 -16.848 1.00 94.38 192 ALA A CA 1
ATOM 1502 C C . ALA A 1 192 ? 19.579 2.740 -16.619 1.00 94.38 192 ALA A C 1
ATOM 1504 O O . ALA A 1 192 ? 19.334 1.883 -17.470 1.00 94.38 192 ALA A O 1
ATOM 1505 N N . THR A 1 193 ? 18.982 2.750 -15.428 1.00 95.62 193 THR A N 1
ATOM 1506 C CA . THR A 1 193 ? 17.963 1.782 -15.014 1.00 95.62 193 THR A CA 1
ATOM 1507 C C . THR A 1 193 ? 16.648 2.497 -14.777 1.00 95.62 193 THR A C 1
ATOM 1509 O O . THR A 1 193 ? 16.602 3.521 -14.095 1.00 95.62 193 THR A O 1
ATOM 1512 N N . HIS A 1 194 ? 15.565 1.939 -15.306 1.00 95.38 194 HIS A N 1
ATOM 1513 C CA . HIS A 1 194 ? 14.225 2.463 -15.092 1.00 95.38 194 HIS A CA 1
ATOM 1514 C C . HIS A 1 194 ? 13.276 1.343 -14.676 1.00 95.38 194 HIS A C 1
ATOM 1516 O O . HIS A 1 194 ? 13.330 0.228 -15.200 1.00 95.38 194 HIS A O 1
ATOM 1522 N N . THR A 1 195 ? 12.380 1.653 -13.741 1.00 96.25 195 THR A N 1
ATOM 1523 C CA . THR A 1 195 ? 11.378 0.714 -13.235 1.00 96.25 195 THR A CA 1
ATOM 1524 C C . THR A 1 195 ? 9.991 1.327 -13.370 1.00 96.25 195 THR A C 1
ATOM 1526 O O . THR A 1 195 ? 9.775 2.472 -12.979 1.00 96.25 195 THR A O 1
ATOM 1529 N N . VAL A 1 196 ? 9.037 0.564 -13.900 1.00 96.00 196 VAL A N 1
ATOM 1530 C CA . VAL A 1 196 ? 7.653 1.005 -14.098 1.00 96.00 196 VAL A CA 1
ATOM 1531 C C . VAL A 1 196 ? 6.661 -0.051 -13.623 1.00 96.00 196 VAL A C 1
ATOM 1533 O O . VAL A 1 196 ? 6.910 -1.253 -13.715 1.00 96.00 196 VAL A O 1
ATOM 1536 N N . LEU A 1 197 ? 5.513 0.410 -13.125 1.00 96.31 197 LEU A N 1
ATOM 1537 C CA . LEU A 1 197 ? 4.385 -0.441 -12.762 1.00 96.31 197 LEU A CA 1
ATOM 1538 C C . LEU A 1 197 ? 3.324 -0.391 -13.861 1.00 96.31 197 LEU A C 1
ATOM 1540 O O . LEU A 1 197 ? 2.855 0.692 -14.207 1.00 96.31 197 LEU A O 1
ATOM 1544 N N . LEU A 1 198 ? 2.925 -1.552 -14.380 1.00 94.31 198 LEU A N 1
ATOM 1545 C CA . LEU A 1 198 ? 1.935 -1.676 -15.450 1.00 94.31 198 LEU A CA 1
ATOM 1546 C C . LEU A 1 198 ? 0.817 -2.626 -15.037 1.00 94.31 198 LEU A C 1
ATOM 1548 O O . LEU A 1 198 ? 1.071 -3.742 -14.588 1.00 94.31 198 LEU A O 1
ATOM 1552 N N . SER A 1 199 ? -0.430 -2.189 -15.205 1.00 94.31 199 SER A N 1
ATOM 1553 C CA . SER A 1 199 ? -1.577 -3.087 -15.097 1.00 94.31 199 SER A CA 1
ATOM 1554 C C . SER A 1 199 ? -1.764 -3.780 -16.440 1.00 94.31 199 SER A C 1
ATOM 1556 O O . SER A 1 199 ? -1.973 -3.102 -17.445 1.00 94.31 199 SER A O 1
ATOM 1558 N N . LEU A 1 200 ? -1.677 -5.108 -16.446 1.00 93.50 200 LEU A N 1
ATOM 1559 C CA . LEU A 1 200 ? -1.772 -5.923 -17.654 1.00 93.50 200 LEU A CA 1
ATOM 1560 C C . LEU A 1 200 ? -2.980 -6.852 -17.593 1.00 93.50 200 LEU A C 1
ATOM 1562 O O . LEU A 1 200 ? -3.324 -7.384 -16.533 1.00 93.50 200 LEU A O 1
ATOM 1566 N N . MET A 1 201 ? -3.594 -7.053 -18.752 1.00 93.31 201 MET A N 1
ATOM 1567 C CA . MET A 1 201 ? -4.588 -8.088 -19.001 1.00 93.31 201 MET A CA 1
ATOM 1568 C C . MET A 1 201 ? -3.930 -9.322 -19.635 1.00 93.31 201 MET A C 1
ATOM 1570 O O . MET A 1 201 ? -2.860 -9.205 -20.234 1.00 93.31 201 MET A O 1
ATOM 1574 N N . PRO A 1 202 ? -4.551 -10.514 -19.536 1.00 92.00 202 PRO A N 1
ATOM 1575 C CA . PRO A 1 202 ? -4.033 -11.708 -20.188 1.00 92.00 202 PRO A CA 1
ATOM 1576 C C . PRO A 1 202 ? -3.869 -11.471 -21.694 1.00 92.00 202 PRO A C 1
ATOM 1578 O O . PRO A 1 202 ? -4.814 -11.044 -22.358 1.00 92.00 202 PRO A O 1
ATOM 1581 N N . GLY A 1 203 ? -2.677 -11.747 -22.220 1.00 91.56 203 GLY A N 1
ATOM 1582 C CA . GLY A 1 203 ? -2.325 -11.522 -23.624 1.00 91.56 203 GLY A CA 1
ATOM 1583 C C . GLY A 1 203 ? -1.676 -10.169 -23.931 1.00 91.56 203 GLY A C 1
ATOM 1584 O O . GLY A 1 203 ? -1.162 -10.011 -25.036 1.00 91.56 203 GLY A O 1
ATOM 1585 N N . ASP A 1 204 ? -1.634 -9.224 -22.985 1.00 95.75 204 ASP A N 1
ATOM 1586 C CA . ASP A 1 204 ? -0.888 -7.976 -23.175 1.00 95.75 204 ASP A CA 1
ATOM 1587 C C . ASP A 1 204 ? 0.609 -8.253 -23.323 1.00 95.75 204 ASP A C 1
ATOM 1589 O O . ASP A 1 204 ? 1.187 -9.055 -22.584 1.00 95.75 204 ASP A O 1
ATOM 1593 N N . GLN A 1 205 ? 1.238 -7.547 -24.259 1.00 96.38 205 GLN A N 1
ATOM 1594 C CA . GLN A 1 205 ? 2.643 -7.694 -24.602 1.00 96.38 205 GLN A CA 1
ATOM 1595 C C . GLN A 1 205 ? 3.454 -6.477 -24.172 1.00 96.38 205 GLN A C 1
ATOM 1597 O O . GLN A 1 205 ? 3.096 -5.337 -24.472 1.00 96.38 205 GLN A O 1
ATOM 1602 N N . VAL A 1 206 ? 4.580 -6.732 -23.510 1.00 97.50 206 VAL A N 1
ATOM 1603 C CA . VAL A 1 206 ? 5.549 -5.724 -23.076 1.00 97.50 206 VAL A CA 1
ATOM 1604 C C . VAL A 1 206 ? 6.932 -6.110 -23.587 1.00 97.50 206 VAL A C 1
ATOM 1606 O O . VAL A 1 206 ? 7.383 -7.237 -23.381 1.00 97.50 206 VAL A O 1
ATOM 1609 N N . TYR A 1 207 ? 7.602 -5.189 -24.273 1.00 96.69 207 TYR A N 1
ATOM 1610 C CA . TYR A 1 207 ? 8.905 -5.436 -24.891 1.00 96.69 207 TYR A CA 1
ATOM 1611 C C . TYR A 1 207 ? 9.720 -4.151 -25.045 1.00 96.69 207 TYR A C 1
ATOM 1613 O O . TYR A 1 207 ? 9.186 -3.040 -24.975 1.00 96.69 207 TYR A O 1
ATOM 1621 N N . MET A 1 208 ? 11.025 -4.318 -25.261 1.00 96.19 208 MET A N 1
ATOM 1622 C CA . MET A 1 208 ? 11.967 -3.222 -25.487 1.00 96.19 208 MET A CA 1
ATOM 1623 C C . MET A 1 208 ? 12.200 -3.025 -26.985 1.00 96.19 208 MET A C 1
ATOM 1625 O O . MET A 1 208 ? 12.387 -3.999 -27.722 1.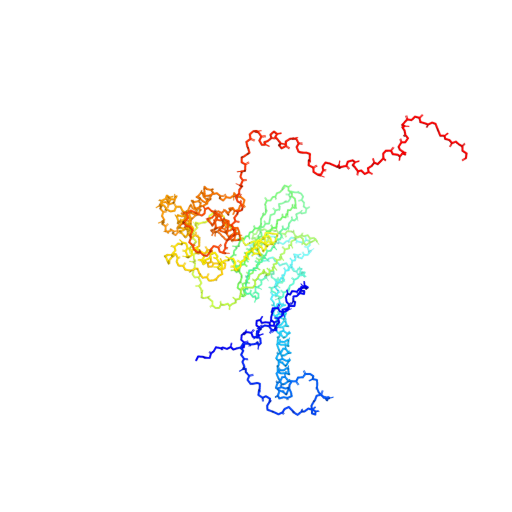00 96.19 208 MET A O 1
ATOM 1629 N N . LEU A 1 209 ? 12.219 -1.769 -27.422 1.00 96.06 209 LEU A N 1
ATOM 1630 C CA . LEU A 1 209 ? 12.559 -1.349 -28.779 1.00 96.06 209 LEU A CA 1
ATOM 1631 C C . LEU A 1 209 ? 13.838 -0.517 -28.767 1.00 96.06 209 LEU A C 1
ATOM 1633 O O . LEU A 1 209 ? 13.970 0.389 -27.951 1.00 96.06 209 LEU A O 1
ATOM 1637 N N . LEU A 1 210 ? 14.744 -0.789 -29.699 1.00 95.31 210 LEU A N 1
ATOM 1638 C CA . LEU A 1 210 ? 15.834 0.106 -30.063 1.00 95.31 210 LEU A CA 1
ATOM 1639 C C . LEU A 1 210 ? 15.340 1.034 -31.174 1.00 95.31 210 LEU A C 1
ATOM 1641 O O . LEU A 1 210 ? 14.874 0.549 -32.208 1.00 95.31 210 LEU A O 1
ATOM 1645 N N . GLN A 1 211 ? 15.436 2.346 -30.965 1.00 96.31 211 GLN A N 1
ATOM 1646 C CA . GLN A 1 211 ? 15.010 3.324 -31.964 1.00 96.31 211 GLN A CA 1
ATOM 1647 C C . GLN A 1 211 ? 15.893 3.272 -33.223 1.00 96.31 211 GLN A C 1
ATOM 1649 O O . GLN A 1 211 ? 17.106 3.068 -33.155 1.00 96.31 211 GLN A O 1
ATOM 1654 N N . SER A 1 212 ? 15.286 3.517 -34.383 1.00 95.81 212 SER A N 1
ATOM 1655 C CA . SER A 1 212 ? 15.987 3.644 -35.663 1.00 95.81 212 SER A CA 1
ATOM 1656 C C . SER A 1 212 ? 17.183 4.611 -35.604 1.00 95.81 212 SER A C 1
ATOM 1658 O O . SER A 1 212 ? 17.142 5.699 -35.020 1.00 95.81 212 SER A O 1
ATOM 1660 N N . GLY A 1 213 ? 18.288 4.197 -36.222 1.00 92.81 213 GLY A N 1
ATOM 1661 C CA . GLY A 1 213 ? 19.553 4.927 -36.251 1.00 92.81 213 GLY A CA 1
ATOM 1662 C C . GLY A 1 213 ? 20.312 4.953 -34.922 1.00 92.81 213 GLY A C 1
ATOM 1663 O O . GLY A 1 213 ? 21.235 5.752 -34.791 1.00 92.81 213 GLY A O 1
ATOM 1664 N N . ARG A 1 214 ? 19.915 4.148 -33.928 1.00 93.31 214 ARG A N 1
ATOM 1665 C CA . ARG A 1 214 ? 20.621 3.983 -32.647 1.00 93.31 214 ARG A CA 1
ATOM 1666 C C . ARG A 1 214 ? 21.299 2.633 -32.567 1.00 93.31 214 ARG A C 1
ATOM 1668 O O . ARG A 1 214 ? 20.853 1.685 -33.205 1.00 93.31 214 ARG A O 1
ATOM 1675 N N . GLU A 1 215 ? 22.325 2.551 -31.738 1.00 91.19 215 GLU A N 1
ATOM 1676 C CA . GLU A 1 215 ? 23.108 1.343 -31.524 1.00 91.19 215 GLU A CA 1
ATOM 1677 C C . GLU A 1 215 ? 23.272 1.099 -30.022 1.00 91.19 215 GLU A C 1
ATOM 1679 O O . GLU A 1 215 ? 23.488 2.036 -29.257 1.00 91.19 215 GLU A O 1
ATOM 1684 N N . LEU A 1 216 ? 23.124 -0.156 -29.597 1.00 90.75 216 LEU A N 1
ATOM 1685 C CA . LEU A 1 216 ? 23.281 -0.570 -28.206 1.00 90.75 216 LEU A CA 1
ATOM 1686 C C . LEU A 1 216 ? 24.419 -1.584 -28.096 1.00 90.75 216 LEU A C 1
ATOM 1688 O O . LEU A 1 216 ? 24.312 -2.695 -28.618 1.00 90.75 216 LEU A O 1
ATOM 1692 N N . CYS A 1 217 ? 25.497 -1.219 -27.409 1.00 86.69 217 CYS A N 1
ATOM 1693 C CA . CYS A 1 217 ? 26.671 -2.073 -27.266 1.00 86.69 217 CYS A CA 1
ATOM 1694 C C . CYS A 1 217 ? 26.643 -2.828 -25.938 1.00 86.69 217 CYS A C 1
ATOM 1696 O O . CYS A 1 217 ? 26.742 -2.235 -24.869 1.00 86.69 217 CYS A O 1
ATOM 1698 N N . GLY A 1 218 ? 26.510 -4.152 -26.005 1.00 78.00 218 GLY A N 1
ATOM 1699 C CA . GLY A 1 218 ? 26.532 -5.005 -24.823 1.00 78.00 218 GLY A CA 1
ATOM 1700 C C . GLY A 1 218 ? 27.932 -5.219 -24.251 1.00 78.00 218 GLY A C 1
ATOM 1701 O O . GLY A 1 218 ? 28.946 -4.774 -24.791 1.00 78.00 218 GLY A O 1
ATOM 1702 N N . ASP A 1 219 ? 27.983 -5.974 -23.162 1.00 75.88 219 ASP A N 1
ATOM 1703 C CA . ASP A 1 219 ? 29.215 -6.419 -22.538 1.00 75.88 219 ASP A CA 1
ATOM 1704 C C . ASP A 1 219 ? 29.124 -7.885 -22.098 1.00 75.88 219 ASP A C 1
ATOM 1706 O O . ASP A 1 219 ? 28.066 -8.512 -22.142 1.00 75.88 219 ASP A O 1
ATOM 1710 N N . LEU A 1 220 ? 30.261 -8.448 -21.692 1.00 77.06 220 LEU A N 1
ATOM 1711 C CA . LEU A 1 220 ? 30.356 -9.855 -21.294 1.00 77.06 220 LEU A CA 1
ATOM 1712 C C . LEU A 1 220 ? 29.740 -10.136 -19.914 1.00 77.06 220 LEU A C 1
ATOM 1714 O O . LEU A 1 220 ? 29.583 -11.301 -19.561 1.00 77.06 220 LEU A O 1
ATOM 1718 N N . LEU A 1 221 ? 29.433 -9.099 -19.126 1.00 79.31 221 LEU A N 1
ATOM 1719 C CA . LEU A 1 221 ? 28.904 -9.236 -17.767 1.00 79.31 221 LEU A CA 1
ATOM 1720 C C . LEU A 1 221 ? 27.373 -9.142 -17.713 1.00 79.31 221 LEU A C 1
ATOM 1722 O O . LEU A 1 221 ? 26.798 -9.296 -16.637 1.00 79.31 221 LEU A O 1
ATOM 1726 N N . GLY A 1 222 ? 26.707 -8.936 -18.855 1.00 78.50 222 GLY A N 1
ATOM 1727 C CA . GLY A 1 222 ? 25.248 -8.975 -18.944 1.00 78.50 222 GLY A CA 1
ATOM 1728 C C . GLY A 1 222 ? 24.565 -7.790 -18.259 1.00 78.50 222 GLY A C 1
ATOM 1729 O O . GLY A 1 222 ? 23.459 -7.945 -17.742 1.00 78.50 222 GLY A O 1
ATOM 1730 N N . HIS A 1 223 ? 25.188 -6.605 -18.254 1.00 86.75 223 HIS A N 1
ATOM 1731 C CA . HIS A 1 223 ? 24.613 -5.415 -17.611 1.00 86.75 223 HIS A CA 1
ATOM 1732 C C . HIS A 1 223 ? 23.318 -4.935 -18.284 1.00 86.75 223 HIS A C 1
ATOM 1734 O O . HIS A 1 223 ? 22.471 -4.310 -17.645 1.00 86.75 223 HIS A O 1
ATOM 1740 N N . ASN A 1 224 ? 23.130 -5.258 -19.567 1.00 90.50 224 ASN A N 1
ATOM 1741 C CA . ASN A 1 224 ? 21.862 -5.048 -20.257 1.00 90.50 224 ASN A CA 1
ATOM 1742 C C . ASN A 1 224 ? 20.848 -6.103 -19.824 1.00 90.50 224 ASN A C 1
ATOM 1744 O O . ASN A 1 224 ? 20.886 -7.242 -20.295 1.00 90.50 224 ASN A O 1
ATOM 1748 N N . MET A 1 225 ? 19.900 -5.699 -18.983 1.00 93.00 225 MET A N 1
ATOM 1749 C CA . MET A 1 225 ? 18.957 -6.605 -18.339 1.00 93.00 225 MET A CA 1
ATOM 1750 C C . MET A 1 225 ? 17.518 -6.118 -18.492 1.00 93.00 225 MET A C 1
ATOM 1752 O O . MET A 1 225 ? 17.235 -4.929 -18.374 1.00 93.00 225 MET A O 1
ATOM 1756 N N . PHE A 1 226 ? 16.593 -7.048 -18.707 1.00 95.75 226 PHE A N 1
ATOM 1757 C CA . PHE A 1 226 ? 15.156 -6.821 -18.700 1.00 95.75 226 PHE A CA 1
ATOM 1758 C C . PHE A 1 226 ? 14.481 -7.844 -17.789 1.00 95.75 226 PHE A C 1
ATOM 1760 O O . PHE A 1 226 ? 14.615 -9.055 -17.960 1.00 95.75 226 PHE A O 1
ATOM 1767 N N . SER A 1 227 ? 13.751 -7.350 -16.798 1.00 96.81 227 SER A N 1
ATOM 1768 C CA . SER A 1 227 ? 13.095 -8.174 -15.791 1.00 96.81 227 SER A CA 1
ATOM 1769 C C . SER A 1 227 ? 11.684 -7.682 -15.521 1.00 96.81 227 SER A C 1
ATOM 1771 O O . SER A 1 227 ? 11.375 -6.495 -15.662 1.00 96.81 227 SER A O 1
ATOM 1773 N N . GLY A 1 228 ? 10.820 -8.595 -15.098 1.00 96.38 228 GLY A N 1
ATOM 1774 C CA . GLY A 1 228 ? 9.497 -8.226 -14.639 1.00 96.38 228 GLY A CA 1
ATOM 1775 C C . GLY A 1 228 ? 8.836 -9.309 -13.810 1.00 96.38 228 GLY A C 1
ATOM 1776 O O . GLY A 1 228 ? 9.090 -10.495 -13.996 1.00 96.38 228 GLY A O 1
ATOM 1777 N N . TYR A 1 229 ? 7.988 -8.905 -12.871 1.00 95.44 229 TYR A N 1
ATOM 1778 C CA . TYR A 1 229 ? 7.274 -9.827 -11.992 1.00 95.44 229 TYR A CA 1
ATOM 1779 C C . TYR A 1 229 ? 5.897 -9.296 -11.602 1.00 95.44 229 TYR A C 1
ATOM 1781 O O . TYR A 1 229 ? 5.646 -8.089 -11.585 1.00 95.44 229 TYR A O 1
ATOM 1789 N N . LEU A 1 230 ? 4.991 -10.219 -11.290 1.00 93.56 230 LEU A N 1
ATOM 1790 C CA . LEU A 1 230 ? 3.653 -9.917 -10.802 1.00 93.56 230 LEU A CA 1
ATOM 1791 C C . LEU A 1 230 ? 3.702 -9.514 -9.325 1.00 93.56 230 LEU A C 1
ATOM 1793 O O . LEU A 1 230 ? 4.199 -10.264 -8.488 1.00 93.56 230 LEU A O 1
ATOM 1797 N N . LEU A 1 231 ? 3.128 -8.357 -8.998 1.00 90.62 231 LEU A N 1
ATOM 1798 C CA . LEU A 1 231 ? 2.955 -7.903 -7.617 1.00 90.62 231 LEU A CA 1
ATOM 1799 C C . LEU A 1 231 ? 1.707 -8.516 -6.982 1.00 90.62 231 LEU A C 1
ATOM 1801 O O . LEU A 1 231 ? 1.763 -9.062 -5.883 1.00 90.62 231 LEU A O 1
ATOM 1805 N N . TYR A 1 232 ? 0.571 -8.415 -7.670 1.00 84.88 232 TYR A N 1
ATOM 1806 C CA . TYR A 1 232 ? -0.674 -9.049 -7.255 1.00 84.88 232 TYR A CA 1
ATOM 1807 C C . TYR A 1 232 ? -1.580 -9.299 -8.459 1.00 84.88 232 TYR A C 1
ATOM 1809 O O . TYR A 1 232 ? -1.703 -8.458 -9.353 1.00 84.88 232 TYR A O 1
ATOM 1817 N N . ALA A 1 233 ? -2.224 -10.466 -8.462 1.00 84.75 233 ALA A N 1
ATOM 1818 C CA . ALA A 1 233 ? -3.225 -10.817 -9.458 1.00 84.75 233 ALA A CA 1
ATOM 1819 C C . ALA A 1 233 ? -4.512 -10.023 -9.202 1.00 84.75 233 ALA A C 1
ATOM 1821 O O . ALA A 1 233 ? -5.024 -10.006 -8.079 1.00 84.75 233 ALA A O 1
ATOM 1822 N N . THR A 1 234 ? -5.058 -9.396 -10.238 1.00 76.75 234 THR A N 1
ATOM 1823 C CA . THR A 1 234 ? -6.411 -8.846 -10.197 1.00 76.75 234 THR A CA 1
ATOM 1824 C C . THR A 1 234 ? -7.350 -9.970 -10.617 1.00 76.75 234 THR A C 1
ATOM 1826 O O . THR A 1 234 ? -7.292 -10.472 -11.736 1.00 76.75 234 THR A O 1
ATOM 1829 N N . GLY A 1 235 ? -8.172 -10.458 -9.685 1.00 56.88 235 GLY A N 1
ATOM 1830 C CA . GLY A 1 235 ? -9.163 -11.480 -10.014 1.00 56.88 235 GLY A CA 1
ATOM 1831 C C . GLY A 1 235 ? -10.056 -10.977 -11.147 1.00 56.88 235 GLY A C 1
ATOM 1832 O O . GLY A 1 235 ? -10.505 -9.831 -11.103 1.00 56.88 235 GLY A O 1
ATOM 1833 N N . VAL A 1 236 ? -10.308 -11.820 -12.153 1.00 45.84 236 VAL A N 1
ATOM 1834 C CA . VAL A 1 236 ? -11.331 -11.566 -13.174 1.00 45.84 236 VAL A CA 1
ATOM 1835 C C . VAL A 1 236 ? -12.695 -11.664 -12.491 1.00 45.84 236 VAL A C 1
ATOM 1837 O O . VAL A 1 236 ? -13.414 -12.648 -12.616 1.00 45.84 236 VAL A O 1
ATOM 1840 N N . SER A 1 237 ? -13.048 -10.645 -11.719 1.00 34.62 237 SER A N 1
ATOM 1841 C CA . SER A 1 237 ? -14.442 -10.295 -11.531 1.00 34.62 237 SER A CA 1
ATOM 1842 C C . SER A 1 237 ? -14.851 -9.635 -12.835 1.00 34.62 237 SER A C 1
ATOM 1844 O O . SER A 1 237 ? -14.271 -8.625 -13.228 1.00 34.62 237 SER A O 1
ATOM 1846 N N . THR A 1 238 ? -15.810 -10.230 -13.536 1.00 35.19 238 THR A N 1
ATOM 1847 C CA . THR A 1 238 ? -16.540 -9.597 -14.635 1.00 35.19 238 THR A CA 1
ATOM 1848 C C . THR A 1 238 ? -17.119 -8.272 -14.143 1.00 35.19 238 THR A C 1
ATOM 1850 O O . THR A 1 238 ? -18.236 -8.216 -13.637 1.00 35.19 238 THR A O 1
ATOM 1853 N N . VAL A 1 239 ? -16.341 -7.202 -14.249 1.00 33.44 239 VAL A N 1
ATOM 1854 C CA . VAL A 1 239 ? -16.784 -5.836 -14.017 1.00 33.44 239 VAL A CA 1
ATOM 1855 C C . VAL A 1 239 ? -16.583 -5.114 -15.332 1.00 33.44 239 VAL A C 1
ATOM 1857 O O . VAL A 1 239 ? -15.497 -5.096 -15.910 1.00 33.44 239 VAL A O 1
ATOM 1860 N N . ALA A 1 240 ? -17.710 -4.628 -15.837 1.00 33.03 240 ALA A N 1
ATOM 1861 C CA . ALA A 1 240 ? -17.864 -3.933 -17.093 1.00 33.03 240 ALA A CA 1
ATOM 1862 C C . ALA A 1 240 ? -16.772 -2.881 -17.322 1.00 33.03 240 ALA A C 1
ATOM 1864 O O . ALA A 1 240 ? -16.306 -2.237 -16.382 1.00 33.03 240 ALA A O 1
ATOM 1865 N N . ARG A 1 241 ? -16.436 -2.692 -18.607 1.00 39.22 241 ARG A N 1
ATOM 1866 C CA . ARG A 1 241 ? -15.700 -1.545 -19.155 1.00 39.22 241 ARG A CA 1
ATOM 1867 C C . ARG A 1 241 ? -15.944 -0.291 -18.310 1.00 39.22 241 ARG A C 1
ATOM 1869 O O . ARG A 1 241 ? -16.993 0.337 -18.433 1.00 39.22 241 ARG A O 1
ATOM 1876 N N . GLN A 1 242 ? -14.965 0.094 -17.497 1.00 35.34 242 GLN A N 1
ATOM 1877 C CA . GLN A 1 242 ? -14.924 1.446 -16.967 1.00 35.34 242 GLN A CA 1
ATOM 1878 C C . GLN A 1 242 ? -14.473 2.360 -18.099 1.00 35.34 242 GLN A C 1
ATOM 1880 O O . GLN A 1 242 ? -13.309 2.407 -18.491 1.00 35.34 242 GLN A O 1
ATOM 1885 N N . THR A 1 243 ? -15.458 3.055 -18.656 1.00 35.31 243 THR A N 1
ATOM 1886 C CA . THR A 1 243 ? -15.271 4.344 -19.305 1.00 35.31 243 THR A CA 1
ATOM 1887 C C . THR A 1 243 ? -14.406 5.235 -18.424 1.00 35.31 243 THR A C 1
ATOM 1889 O O . THR A 1 243 ? -14.636 5.326 -17.219 1.00 35.31 243 THR A O 1
ATOM 1892 N N . VAL A 1 244 ? -13.426 5.863 -19.072 1.00 38.97 244 VAL A N 1
ATOM 1893 C CA . VAL A 1 244 ? -12.555 6.937 -18.589 1.00 38.97 244 VAL A CA 1
ATOM 1894 C C . VAL A 1 244 ? -13.225 7.733 -17.468 1.00 38.97 244 VAL A C 1
ATOM 1896 O O . VAL A 1 244 ? -14.138 8.519 -17.715 1.00 38.97 244 VAL A O 1
ATOM 1899 N N . VAL A 1 245 ? -12.780 7.513 -16.230 1.00 32.94 245 VAL A N 1
ATOM 1900 C CA . VAL A 1 245 ? -13.133 8.391 -15.117 1.00 32.94 245 VAL A CA 1
ATOM 1901 C C . VAL A 1 245 ? -12.241 9.614 -15.231 1.00 32.94 245 VAL A C 1
ATOM 1903 O O . VAL A 1 245 ? -11.027 9.557 -15.043 1.00 32.94 245 VAL A O 1
ATOM 1906 N N . GLU A 1 246 ? -12.881 10.715 -15.593 1.00 31.16 246 GLU A N 1
ATOM 1907 C CA . GLU A 1 246 ? -12.359 12.067 -15.533 1.00 31.16 246 GLU A CA 1
ATOM 1908 C C . GLU A 1 246 ? -11.827 12.335 -14.113 1.00 31.16 246 GLU A C 1
ATOM 1910 O O . GLU A 1 246 ? -12.577 12.367 -13.132 1.00 31.16 246 GLU A O 1
ATOM 1915 N N . ILE A 1 247 ? -10.505 12.465 -13.982 1.00 34.31 247 ILE A N 1
ATOM 1916 C CA . ILE A 1 247 ? -9.854 12.745 -12.702 1.00 34.31 247 ILE A CA 1
ATOM 1917 C C . ILE A 1 247 ? -10.161 14.199 -12.338 1.00 34.31 247 ILE A C 1
ATOM 1919 O O . ILE A 1 247 ? -9.464 15.123 -12.757 1.00 34.31 247 ILE A O 1
ATOM 1923 N N . LYS A 1 248 ? -11.181 14.416 -11.502 1.00 34.47 248 LYS A N 1
ATOM 1924 C CA . LYS A 1 248 ? -11.250 15.634 -10.691 1.00 34.47 248 LYS A CA 1
ATOM 1925 C C . LYS A 1 248 ? -10.205 15.536 -9.587 1.00 34.47 248 LYS A C 1
ATOM 1927 O O . LYS A 1 248 ? -10.424 14.955 -8.528 1.00 34.47 248 LYS A O 1
ATOM 1932 N N . ALA A 1 249 ? -9.045 16.108 -9.879 1.00 37.88 249 ALA A N 1
ATOM 1933 C CA . ALA A 1 249 ? -7.976 16.331 -8.928 1.00 37.88 249 ALA A CA 1
ATOM 1934 C C . ALA A 1 249 ? -8.393 17.404 -7.912 1.00 37.88 249 ALA A C 1
ATOM 1936 O O . ALA A 1 249 ? -8.350 18.590 -8.218 1.00 37.88 249 ALA A O 1
ATOM 1937 N N . THR A 1 250 ? -8.739 16.993 -6.693 1.00 42.72 250 THR A N 1
ATOM 1938 C CA . THR A 1 250 ? -8.594 17.835 -5.493 1.00 42.72 250 THR A CA 1
ATOM 1939 C C . THR A 1 250 ? -8.299 16.956 -4.279 1.00 42.72 250 THR A C 1
ATOM 1941 O O . THR A 1 250 ? -9.186 16.624 -3.496 1.00 42.72 250 THR A O 1
ATOM 1944 N N . GLY A 1 251 ? -7.034 16.580 -4.130 1.00 34.94 251 GLY A N 1
ATOM 1945 C CA . GLY A 1 251 ? -6.473 16.011 -2.911 1.00 34.94 251 GLY A CA 1
ATOM 1946 C C . GLY A 1 251 ? -4.975 16.276 -2.933 1.00 34.94 251 GLY A C 1
ATOM 1947 O O . GLY A 1 251 ? -4.285 15.819 -3.840 1.00 34.94 251 GLY A O 1
ATOM 1948 N N . MET A 1 252 ? -4.468 17.087 -2.006 1.00 39.00 252 MET A N 1
ATOM 1949 C CA . MET A 1 252 ? -3.021 17.217 -1.853 1.00 39.00 252 MET A CA 1
ATOM 1950 C C . MET A 1 252 ? -2.458 15.944 -1.218 1.00 39.00 252 MET A C 1
ATOM 1952 O O . MET A 1 252 ? -3.047 15.397 -0.293 1.00 39.00 252 MET A O 1
ATOM 1956 N N . ALA A 1 253 ? -1.294 15.542 -1.737 1.00 36.88 253 ALA A N 1
ATOM 1957 C CA . ALA A 1 253 ? -0.531 14.325 -1.468 1.00 36.88 253 ALA A CA 1
ATOM 1958 C C . ALA A 1 253 ? -1.218 13.018 -1.910 1.00 36.88 253 ALA A C 1
ATOM 1960 O O . ALA A 1 253 ?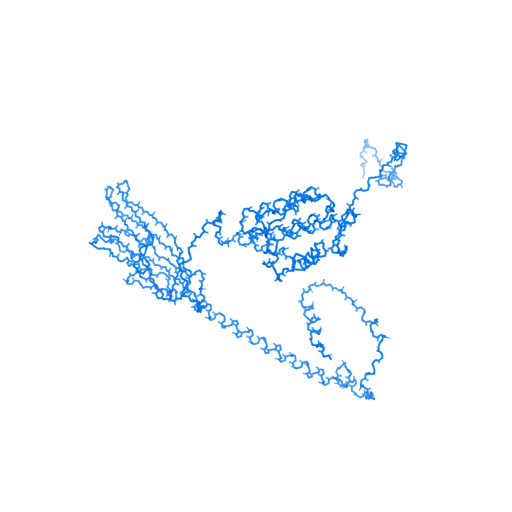 -1.834 12.308 -1.120 1.00 36.88 253 ALA A O 1
ATOM 1961 N N . ASN A 1 254 ? -0.997 12.642 -3.176 1.00 47.19 254 ASN A N 1
ATOM 1962 C CA . ASN A 1 254 ? -1.140 11.263 -3.648 1.00 47.19 254 ASN A CA 1
ATOM 1963 C C . ASN A 1 254 ? -0.180 10.362 -2.856 1.00 47.19 254 ASN A C 1
ATOM 1965 O O . ASN A 1 254 ? 0.963 10.140 -3.258 1.00 47.19 254 ASN A O 1
ATOM 1969 N N . LYS A 1 255 ? -0.612 9.879 -1.692 1.00 53.53 255 LYS A N 1
ATOM 1970 C CA . LYS A 1 255 ? 0.147 8.898 -0.925 1.00 53.53 255 LYS A CA 1
ATOM 1971 C C . LYS A 1 255 ? -0.178 7.522 -1.500 1.00 53.53 255 LYS A C 1
ATOM 1973 O O . LYS A 1 255 ? -1.313 7.062 -1.414 1.00 53.53 255 LYS A O 1
ATOM 1978 N N . GLY A 1 256 ? 0.814 6.895 -2.128 1.00 57.25 256 GLY A N 1
ATOM 1979 C CA . GLY A 1 256 ? 0.703 5.510 -2.583 1.00 57.25 256 GLY A CA 1
ATOM 1980 C C . GLY A 1 256 ? 0.494 4.537 -1.411 1.00 57.25 256 GLY A C 1
ATOM 1981 O O . GLY A 1 256 ? 0.627 4.932 -0.247 1.00 57.25 256 GLY A O 1
ATOM 1982 N N . PRO A 1 257 ? 0.183 3.260 -1.691 1.00 64.88 257 PRO A N 1
ATOM 1983 C CA . PRO A 1 257 ? 0.014 2.248 -0.653 1.00 64.88 257 PRO A CA 1
ATOM 1984 C C . PRO A 1 257 ? 1.255 2.177 0.249 1.00 64.88 257 PRO A C 1
ATOM 1986 O O . PRO A 1 257 ? 2.385 2.308 -0.221 1.00 64.88 257 PRO A O 1
ATOM 1989 N N . ALA A 1 258 ? 1.062 1.992 1.555 1.00 65.88 258 ALA A N 1
ATOM 1990 C CA . ALA A 1 258 ? 2.178 1.838 2.483 1.00 65.88 258 ALA A CA 1
ATOM 1991 C C . ALA A 1 258 ? 2.856 0.471 2.276 1.00 65.88 258 ALA A C 1
ATOM 1993 O O . ALA A 1 258 ? 2.192 -0.566 2.335 1.00 65.88 258 ALA A O 1
ATOM 1994 N N . TYR A 1 259 ? 4.179 0.463 2.087 1.00 79.12 259 TYR A N 1
ATOM 1995 C CA . TYR A 1 259 ? 4.994 -0.751 1.943 1.00 79.12 259 TYR A CA 1
ATOM 1996 C C . TYR A 1 259 ? 6.101 -0.814 3.008 1.00 79.12 259 TYR A C 1
ATOM 1998 O O . TYR A 1 259 ? 6.435 0.192 3.637 1.00 79.12 259 TYR A O 1
ATOM 2006 N N . GLY A 1 260 ? 6.652 -2.012 3.235 1.00 87.25 260 GLY A N 1
ATOM 2007 C CA . GLY A 1 260 ? 7.771 -2.241 4.157 1.00 87.25 260 GLY A CA 1
ATOM 2008 C C . GLY A 1 260 ? 7.496 -1.764 5.587 1.00 87.25 260 GLY A C 1
ATOM 2009 O O . GLY A 1 260 ? 6.430 -2.029 6.148 1.00 87.25 260 GLY A O 1
ATOM 2010 N N . LEU A 1 261 ? 8.446 -1.016 6.157 1.00 82.44 261 LEU A N 1
ATOM 2011 C CA . LEU A 1 261 ? 8.361 -0.476 7.517 1.00 82.44 261 LEU A CA 1
ATOM 2012 C C . LEU A 1 261 ? 7.110 0.392 7.727 1.00 82.44 261 LEU A C 1
ATOM 2014 O O . LEU A 1 261 ? 6.483 0.322 8.780 1.00 82.44 261 LEU A O 1
ATOM 2018 N N . THR A 1 262 ? 6.689 1.164 6.719 1.00 78.56 262 THR A N 1
ATOM 2019 C CA . THR A 1 262 ? 5.478 1.995 6.812 1.00 78.56 262 THR A CA 1
ATOM 2020 C C . THR A 1 262 ? 4.220 1.139 6.977 1.00 78.56 262 THR A C 1
ATOM 2022 O O . THR A 1 262 ? 3.336 1.500 7.752 1.00 78.56 262 THR A O 1
ATOM 2025 N N . ARG A 1 263 ? 4.147 -0.025 6.313 1.00 84.06 263 ARG A N 1
ATOM 2026 C CA . ARG A 1 263 ? 3.034 -0.976 6.470 1.00 84.06 263 ARG A CA 1
ATOM 2027 C C . ARG A 1 263 ? 3.058 -1.662 7.831 1.00 84.06 263 ARG A C 1
ATOM 2029 O O . ARG A 1 263 ? 2.005 -1.869 8.427 1.00 84.06 263 ARG A O 1
ATOM 2036 N N . GLU A 1 264 ? 4.240 -2.009 8.331 1.00 85.88 264 GLU A N 1
ATOM 2037 C CA . GLU A 1 264 ? 4.379 -2.625 9.653 1.00 85.88 264 GLU A CA 1
ATOM 2038 C C . GLU A 1 264 ? 3.971 -1.655 10.771 1.00 85.88 264 GLU A C 1
ATOM 2040 O O . GLU A 1 264 ? 3.243 -2.036 11.689 1.00 85.88 264 GLU A O 1
ATOM 2045 N N . VAL A 1 265 ? 4.379 -0.386 10.667 1.00 84.38 265 VAL A N 1
ATOM 2046 C CA . VAL A 1 265 ? 3.952 0.679 11.584 1.00 84.38 265 VAL A CA 1
ATOM 2047 C C . VAL A 1 265 ? 2.436 0.859 11.522 1.00 84.38 265 VAL A C 1
ATOM 2049 O O . VAL A 1 265 ? 1.797 0.850 12.572 1.00 84.38 265 VAL A O 1
ATOM 2052 N N . GLN A 1 266 ? 1.849 0.925 10.321 1.00 83.81 266 GLN A N 1
ATOM 2053 C CA . GLN A 1 266 ? 0.396 1.029 10.165 1.00 83.81 266 GLN A CA 1
ATOM 2054 C C . GLN A 1 266 ? -0.327 -0.174 10.784 1.00 83.81 266 GLN A C 1
ATOM 2056 O O . GLN A 1 266 ? -1.275 0.005 11.536 1.00 83.81 266 GLN A O 1
ATOM 2061 N N . SER A 1 267 ? 0.174 -1.396 10.582 1.00 86.25 267 SER A N 1
ATOM 2062 C CA . SER A 1 267 ? -0.394 -2.596 11.206 1.00 86.25 267 SER A CA 1
ATOM 2063 C C . SER A 1 267 ? -0.307 -2.560 12.737 1.00 86.25 267 SER A C 1
ATOM 2065 O O . SER A 1 267 ? -1.238 -2.990 13.415 1.00 86.25 267 SER A O 1
ATOM 2067 N N . LYS A 1 268 ? 0.782 -2.030 13.312 1.00 88.00 268 LYS A N 1
ATOM 2068 C CA . LYS A 1 268 ? 0.903 -1.843 14.769 1.00 88.00 268 LYS A CA 1
ATOM 2069 C C . LYS A 1 268 ? -0.055 -0.778 15.299 1.00 88.00 268 LYS A C 1
ATOM 2071 O O . LYS A 1 268 ? -0.536 -0.931 16.417 1.00 88.00 268 LYS A O 1
ATOM 2076 N N . ILE A 1 269 ? -0.322 0.275 14.530 1.00 86.19 269 ILE A N 1
ATOM 2077 C CA . ILE A 1 269 ? -1.327 1.294 14.863 1.00 86.19 269 ILE A CA 1
ATOM 2078 C C . ILE A 1 269 ? -2.727 0.679 14.793 1.00 86.19 269 ILE A C 1
ATOM 2080 O O . ILE A 1 269 ? -3.485 0.776 15.751 1.00 86.19 269 ILE A O 1
ATOM 2084 N N . ASP A 1 270 ? -3.030 -0.048 13.720 1.00 85.31 270 ASP A N 1
ATOM 2085 C CA . ASP A 1 270 ? -4.324 -0.697 13.514 1.00 85.31 270 ASP A CA 1
ATOM 2086 C C . ASP A 1 270 ? -4.637 -1.733 14.601 1.00 85.31 270 ASP A C 1
ATOM 2088 O O . ASP A 1 270 ? -5.788 -1.862 14.996 1.00 85.31 270 ASP A O 1
ATOM 2092 N N . LYS A 1 271 ? -3.621 -2.419 15.143 1.00 89.38 271 LYS A N 1
ATOM 2093 C CA . LYS A 1 271 ? -3.768 -3.339 16.285 1.00 89.38 271 LYS A CA 1
ATOM 2094 C C . LYS A 1 271 ? -4.136 -2.657 17.604 1.00 89.38 271 LYS A C 1
ATOM 2096 O O . LYS A 1 271 ? -4.580 -3.344 18.514 1.00 89.38 271 LYS A O 1
ATOM 2101 N N . LYS A 1 272 ? -3.904 -1.348 17.744 1.00 90.25 272 LYS A N 1
ATOM 2102 C CA . LYS A 1 272 ? -4.322 -0.584 18.935 1.00 90.25 272 LYS A CA 1
ATOM 2103 C C . LYS A 1 272 ? -5.797 -0.193 18.884 1.00 90.25 272 LYS A C 1
ATOM 2105 O O . LYS A 1 272 ? -6.300 0.329 19.872 1.00 90.25 272 LYS A O 1
ATOM 2110 N N . TYR A 1 273 ? -6.447 -0.384 17.738 1.00 92.06 273 TYR A N 1
ATOM 2111 C CA . TYR A 1 273 ? -7.868 -0.139 17.579 1.00 92.06 273 TYR A CA 1
ATOM 2112 C C . TYR A 1 273 ? -8.662 -1.218 18.307 1.00 92.06 273 TYR A C 1
ATOM 2114 O O . TYR A 1 273 ? -8.435 -2.407 18.079 1.00 92.06 273 TYR A O 1
ATOM 2122 N N . ASP A 1 274 ? -9.589 -0.797 19.157 1.00 92.56 274 ASP A N 1
ATOM 2123 C CA . ASP A 1 274 ? -10.398 -1.700 19.968 1.00 92.56 274 ASP A CA 1
ATOM 2124 C C . ASP A 1 274 ? -11.866 -1.639 19.499 1.00 92.56 274 ASP A C 1
ATOM 2126 O O . ASP A 1 274 ? -12.482 -0.571 19.587 1.00 92.56 274 ASP A O 1
ATOM 2130 N N . PRO A 1 275 ? -12.430 -2.737 18.959 1.00 90.94 275 PRO A N 1
ATOM 2131 C CA . PRO A 1 275 ? -13.815 -2.761 18.494 1.00 90.94 275 PRO A CA 1
ATOM 2132 C C . PRO A 1 275 ? -14.834 -2.656 19.639 1.00 90.94 275 PRO A C 1
ATOM 2134 O O . PRO A 1 275 ? -15.875 -2.034 19.456 1.00 90.94 275 PRO A O 1
ATOM 2137 N N . GLU A 1 276 ? -14.538 -3.169 20.837 1.00 91.25 276 GLU A N 1
ATOM 2138 C CA . GLU A 1 276 ? -15.448 -3.038 21.988 1.00 91.25 276 GLU A CA 1
ATOM 2139 C C . GLU A 1 276 ? -15.508 -1.576 22.459 1.00 91.25 276 GLU A C 1
ATOM 2141 O O . GLU A 1 276 ? -16.558 -1.050 22.841 1.00 91.25 276 GLU A O 1
ATOM 2146 N N . LEU A 1 277 ? -14.370 -0.877 22.378 1.00 91.06 277 LEU A N 1
ATOM 2147 C CA . LEU A 1 277 ? -14.305 0.555 22.650 1.00 91.06 277 LEU A CA 1
ATOM 2148 C C . LEU A 1 277 ? -15.095 1.372 21.618 1.00 91.06 277 LEU A C 1
ATOM 2150 O O . LEU A 1 277 ? -15.706 2.370 21.996 1.00 91.06 277 LEU A O 1
ATOM 2154 N N . GLU A 1 278 ? -15.093 0.968 20.343 1.00 92.94 278 GLU A N 1
ATOM 2155 C CA . GLU A 1 278 ? -15.901 1.593 19.285 1.00 92.94 278 GLU A CA 1
ATOM 2156 C C . GLU A 1 278 ? -17.388 1.542 19.641 1.00 92.94 278 GLU A C 1
ATOM 2158 O O . GLU A 1 278 ? -18.026 2.592 19.700 1.00 92.94 278 GLU A O 1
ATOM 2163 N N . GLU A 1 279 ? -17.916 0.356 19.954 1.00 91.94 279 GLU A N 1
ATOM 2164 C CA . GLU A 1 279 ? -19.329 0.171 20.308 1.00 91.94 279 GLU A CA 1
ATOM 2165 C C . GLU A 1 279 ? -19.732 1.047 21.499 1.00 91.94 279 GLU A C 1
ATOM 2167 O O . GLU A 1 279 ? -20.753 1.741 21.463 1.00 91.94 279 GLU A O 1
ATOM 2172 N N . ARG A 1 280 ? -18.881 1.099 22.531 1.00 91.75 280 ARG A N 1
ATOM 2173 C CA . ARG A 1 280 ? -19.104 1.952 23.703 1.00 91.75 280 ARG A CA 1
ATOM 2174 C C . ARG A 1 280 ? -19.091 3.442 23.361 1.00 91.75 280 ARG A C 1
ATOM 2176 O O . ARG A 1 280 ? -19.928 4.190 23.862 1.00 91.75 280 ARG A O 1
ATOM 2183 N N . LEU A 1 281 ? -18.150 3.892 22.529 1.00 92.88 281 LEU A N 1
ATOM 2184 C CA . LEU A 1 281 ? -18.069 5.293 22.108 1.00 92.88 281 LEU A CA 1
ATOM 2185 C C . LEU A 1 281 ? -19.268 5.690 21.245 1.00 92.88 281 LEU A C 1
ATOM 2187 O O . LEU A 1 281 ? -19.790 6.787 21.416 1.00 92.88 281 LEU A O 1
ATOM 2191 N N . VAL A 1 282 ? -19.730 4.809 20.358 1.00 92.56 282 VAL A N 1
ATOM 2192 C CA . VAL A 1 282 ? -20.935 5.029 19.549 1.00 92.56 282 VAL A CA 1
ATOM 2193 C C . VAL A 1 282 ? -22.164 5.159 20.445 1.00 92.56 282 VAL A C 1
ATOM 2195 O O . VAL A 1 282 ? -22.891 6.146 20.328 1.00 92.56 282 VAL A O 1
ATOM 2198 N N . ALA A 1 283 ? -22.352 4.231 21.388 1.00 91.38 283 ALA A N 1
ATOM 2199 C CA . ALA A 1 283 ? -23.454 4.281 22.346 1.00 91.38 283 ALA A CA 1
ATOM 2200 C C . ALA A 1 283 ? -23.436 5.576 23.176 1.00 91.38 283 ALA A C 1
ATOM 2202 O O . ALA A 1 283 ? -24.475 6.214 23.354 1.00 91.38 283 ALA A O 1
ATOM 2203 N N . TRP A 1 284 ? -22.253 6.011 23.623 1.00 92.31 284 TRP A N 1
ATOM 2204 C CA . TRP A 1 284 ? -22.107 7.277 24.337 1.00 92.31 284 TRP A CA 1
ATOM 2205 C C . TRP A 1 284 ? -22.441 8.491 23.470 1.00 92.31 284 TRP A C 1
ATOM 2207 O O . TRP A 1 284 ? -23.224 9.335 23.893 1.00 92.31 284 TRP A O 1
ATOM 2217 N N . ILE A 1 285 ? -21.893 8.589 22.257 1.00 92.12 285 ILE A N 1
ATOM 2218 C CA . ILE A 1 285 ? -22.151 9.731 21.369 1.00 92.12 285 ILE A CA 1
ATOM 2219 C C . ILE A 1 285 ? -23.641 9.819 21.026 1.00 92.12 285 ILE A C 1
ATOM 2221 O O . ILE A 1 285 ? -24.190 10.918 21.006 1.00 92.12 285 ILE A O 1
ATOM 2225 N N . MET A 1 286 ? -24.312 8.686 20.810 1.00 90.88 286 MET A N 1
ATOM 2226 C CA . MET A 1 286 ? -25.760 8.653 20.597 1.00 90.88 286 MET A CA 1
ATOM 2227 C C . MET A 1 286 ? -26.534 9.116 21.835 1.00 90.88 286 MET A C 1
ATOM 2229 O O . MET A 1 286 ? -27.423 9.955 21.712 1.00 90.88 286 MET A O 1
ATOM 2233 N N . ALA A 1 287 ? -26.171 8.643 23.031 1.00 89.69 287 ALA A N 1
ATOM 2234 C CA . ALA A 1 287 ? -26.798 9.091 24.276 1.00 89.69 287 ALA A CA 1
ATOM 2235 C C . ALA A 1 287 ? -26.573 10.592 24.540 1.00 89.69 287 ALA A C 1
ATOM 2237 O O . ALA A 1 287 ? -27.450 11.274 25.067 1.00 89.69 287 ALA A O 1
ATOM 2238 N N . GLN A 1 288 ? -25.410 11.114 24.149 1.00 89.25 288 GLN A N 1
ATOM 2239 C CA . GLN A 1 288 ? -24.990 12.487 24.407 1.00 89.25 288 GLN A CA 1
ATOM 2240 C C . GLN A 1 288 ? -25.538 13.501 23.388 1.00 89.25 288 GLN A C 1
ATOM 2242 O O . GLN A 1 288 ? -25.889 14.622 23.759 1.00 89.25 288 GLN A O 1
ATOM 2247 N N . CYS A 1 289 ? -25.624 13.127 22.109 1.00 86.88 289 CYS A N 1
ATOM 2248 C CA . CYS A 1 289 ? -26.098 13.992 21.023 1.00 86.88 289 CYS A CA 1
ATOM 2249 C C . CYS A 1 289 ? -27.579 13.773 20.656 1.00 86.88 289 CYS A C 1
ATOM 2251 O O . CYS A 1 289 ? -28.162 14.630 19.987 1.00 86.88 289 CYS A O 1
ATOM 2253 N N . GLY A 1 290 ? -28.185 12.657 21.078 1.00 82.44 290 GLY A N 1
ATOM 2254 C CA . GLY A 1 290 ? -29.551 12.246 20.736 1.00 82.44 290 GLY A CA 1
ATOM 2255 C C . GLY A 1 290 ? -29.683 11.592 19.351 1.00 82.44 290 GLY A C 1
ATOM 2256 O O . GLY A 1 290 ? -28.715 11.459 18.607 1.00 82.44 290 GLY A O 1
ATOM 2257 N N . ASP A 1 291 ? -30.910 11.225 18.965 1.00 71.00 291 ASP A N 1
ATOM 2258 C CA . ASP A 1 291 ? -31.199 10.432 17.751 1.00 71.00 291 ASP A CA 1
ATOM 2259 C C . ASP A 1 291 ? -30.856 11.129 16.415 1.00 71.00 291 ASP A C 1
ATOM 2261 O O . ASP A 1 291 ? -30.841 10.500 15.357 1.00 71.00 291 ASP A O 1
ATOM 2265 N N . GLY A 1 292 ? -30.555 12.432 16.435 1.00 69.19 292 GLY A N 1
ATOM 2266 C CA . GLY A 1 292 ? -30.283 13.230 15.234 1.00 69.19 292 GLY A CA 1
ATOM 2267 C C . GLY A 1 292 ? -28.938 12.954 14.546 1.00 69.19 292 GLY A C 1
ATOM 2268 O O . GLY A 1 292 ? -28.757 13.376 13.405 1.00 69.19 292 GLY A O 1
ATOM 2269 N N . VAL A 1 293 ? -27.998 12.267 15.206 1.00 79.06 293 VAL A N 1
ATOM 2270 C CA . VAL A 1 293 ? -26.677 11.918 14.635 1.00 79.06 293 VAL A CA 1
ATOM 2271 C C . VAL A 1 293 ? -26.660 10.592 13.871 1.00 79.06 293 VAL A C 1
ATOM 2273 O O . VAL A 1 293 ? -25.728 10.359 13.098 1.00 79.06 293 VAL A O 1
ATOM 2276 N N . GLY A 1 294 ? -27.679 9.745 14.046 1.00 80.56 294 GLY A N 1
ATOM 2277 C CA . GLY A 1 294 ? -27.708 8.391 13.488 1.00 80.56 294 GLY A CA 1
ATOM 2278 C C . GLY A 1 294 ? -26.638 7.460 14.079 1.00 80.56 294 GLY A C 1
ATOM 2279 O O . GLY A 1 294 ? -25.752 7.893 14.815 1.00 80.56 294 GLY A O 1
ATOM 2280 N N . ALA A 1 295 ? -26.728 6.170 13.754 1.00 83.56 295 ALA A N 1
ATOM 2281 C CA . ALA A 1 295 ? -25.729 5.169 14.125 1.00 83.56 295 ALA A CA 1
ATOM 2282 C C . ALA A 1 295 ? -24.812 4.861 12.925 1.00 83.56 295 ALA A C 1
ATOM 2284 O O . ALA A 1 295 ? -25.315 4.757 11.800 1.00 83.56 295 ALA A O 1
ATOM 2285 N N . PRO A 1 296 ? -23.491 4.714 13.126 1.00 89.06 296 PRO A N 1
ATOM 2286 C CA . PRO A 1 296 ? -22.583 4.286 12.069 1.00 89.06 296 PRO A CA 1
ATOM 2287 C C . PRO A 1 296 ? -22.831 2.826 11.667 1.00 89.06 296 PRO A C 1
ATOM 2289 O O . PRO A 1 296 ? -23.348 2.023 12.444 1.00 89.06 296 PRO A O 1
ATOM 2292 N N . GLU A 1 297 ? -22.398 2.466 10.459 1.00 86.69 297 GLU A N 1
ATOM 2293 C CA . GLU A 1 297 ? -22.235 1.059 10.087 1.00 86.69 297 GLU A CA 1
ATOM 2294 C C . GLU A 1 297 ? -21.174 0.404 10.981 1.00 86.69 297 GLU A C 1
ATOM 2296 O O . GLU A 1 297 ? -20.168 1.034 11.316 1.00 86.69 297 GLU A O 1
ATOM 2301 N N . ALA A 1 298 ? -21.392 -0.860 11.353 1.00 80.75 298 ALA A N 1
ATOM 2302 C CA . ALA A 1 298 ? -20.476 -1.580 12.227 1.00 80.75 298 ALA A CA 1
ATOM 2303 C C . ALA A 1 298 ? -19.080 -1.698 11.596 1.00 80.75 298 ALA A C 1
ATOM 2305 O O . ALA A 1 298 ? -18.928 -2.150 10.456 1.00 80.75 298 ALA A O 1
ATOM 2306 N N . GLY A 1 299 ? -18.058 -1.339 12.372 1.00 83.19 299 GLY A N 1
ATOM 2307 C CA . GLY A 1 299 ? -16.664 -1.495 12.007 1.00 83.19 299 GLY A CA 1
ATOM 2308 C C . GLY A 1 299 ? -15.955 -0.184 11.676 1.00 83.19 299 GLY A C 1
ATOM 2309 O O . GLY A 1 299 ? -16.536 0.854 11.357 1.00 83.19 299 GLY A O 1
ATOM 2310 N N . LYS A 1 300 ? -14.624 -0.285 11.676 1.00 84.94 300 LYS A N 1
ATOM 2311 C CA . LYS A 1 300 ? -13.674 0.831 11.588 1.00 84.94 300 LYS A CA 1
ATOM 2312 C C . LYS A 1 300 ? -13.955 1.831 10.458 1.00 84.94 300 LYS A C 1
ATOM 2314 O O . LYS A 1 300 ? -13.812 3.037 10.651 1.00 84.94 300 LYS A O 1
ATOM 2319 N N . THR A 1 301 ? -14.345 1.356 9.274 1.00 86.94 301 THR A N 1
ATOM 2320 C CA . THR A 1 301 ? -14.648 2.219 8.118 1.00 86.94 301 THR A CA 1
ATOM 2321 C C . THR A 1 301 ? -15.965 2.974 8.275 1.00 86.94 301 THR A C 1
ATOM 2323 O O . THR A 1 301 ? -16.048 4.136 7.876 1.00 86.94 301 THR A O 1
ATOM 2326 N N . GLY A 1 302 ? -16.977 2.343 8.876 1.00 89.69 302 GLY A N 1
ATOM 2327 C CA . GLY A 1 302 ? -18.258 2.979 9.175 1.00 89.69 302 GLY A CA 1
ATOM 2328 C C . GLY A 1 302 ? -18.096 4.068 10.232 1.00 89.69 302 GLY A C 1
ATOM 2329 O O . GLY A 1 302 ? -18.501 5.211 10.008 1.00 89.69 302 GLY A O 1
ATOM 2330 N N . PHE A 1 303 ? -17.383 3.755 11.318 1.00 91.75 303 PHE A N 1
ATOM 2331 C CA . PHE A 1 303 ? -17.039 4.716 12.368 1.00 91.75 303 PHE A CA 1
ATOM 2332 C C . PHE A 1 303 ? -16.269 5.932 11.826 1.00 91.75 303 PHE A C 1
ATOM 2334 O O . PHE A 1 303 ? -16.599 7.078 12.141 1.00 91.75 303 PHE A O 1
ATOM 2341 N N . GLN A 1 304 ? -15.281 5.705 10.952 1.00 93.00 304 GLN A N 1
ATOM 2342 C CA . GLN A 1 304 ? -14.543 6.787 10.301 1.00 93.00 304 GLN A CA 1
ATOM 2343 C C . GLN A 1 304 ? -15.465 7.683 9.473 1.00 93.00 304 GLN A C 1
ATOM 2345 O O . GLN A 1 304 ? -15.455 8.897 9.660 1.00 93.00 304 GLN A O 1
ATOM 2350 N N . ASN A 1 305 ? -16.242 7.107 8.552 1.00 90.94 305 ASN A N 1
ATOM 2351 C CA . ASN A 1 305 ? -17.093 7.872 7.639 1.00 90.94 305 ASN A CA 1
ATOM 2352 C C . ASN A 1 305 ? -18.129 8.717 8.387 1.00 90.94 305 ASN A C 1
ATOM 2354 O O . ASN A 1 305 ? -18.403 9.846 7.981 1.00 90.94 305 ASN A O 1
ATOM 2358 N N . TRP A 1 306 ? -18.642 8.205 9.505 1.00 91.81 306 TRP A N 1
ATOM 2359 C CA . TRP A 1 306 ? -19.594 8.908 10.357 1.00 91.81 306 TRP A CA 1
ATOM 2360 C C . TRP A 1 306 ? -19.002 10.160 11.017 1.00 91.81 306 TRP A C 1
ATOM 2362 O O . TRP A 1 306 ? -19.631 1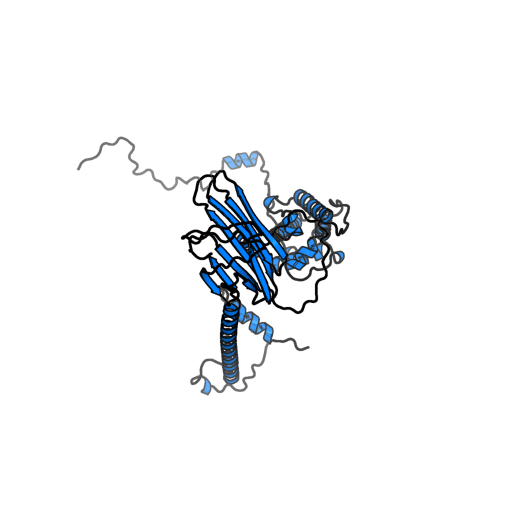1.217 11.039 1.00 91.81 306 TRP A O 1
ATOM 2372 N N . LEU A 1 307 ? -17.757 10.086 11.496 1.00 92.12 307 LEU A N 1
ATOM 2373 C CA . LEU A 1 307 ? -17.085 11.216 12.147 1.00 92.12 307 LEU A CA 1
ATOM 2374 C C . LEU A 1 307 ? -16.345 12.143 11.163 1.00 92.12 307 LEU A C 1
ATOM 2376 O O . LEU A 1 307 ? -16.018 13.278 11.517 1.00 92.12 307 LEU A O 1
ATOM 2380 N N . LYS A 1 308 ? -16.097 11.690 9.929 1.00 89.25 308 LYS A N 1
ATOM 2381 C CA . LYS A 1 308 ? -15.252 12.359 8.923 1.00 89.25 308 LYS A CA 1
ATOM 2382 C C . LYS A 1 308 ? -15.734 13.747 8.496 1.00 89.25 308 LYS A C 1
ATOM 2384 O O . LYS A 1 308 ? -14.902 14.590 8.172 1.00 89.25 308 LYS A O 1
ATOM 2389 N N . ASP A 1 309 ? -17.040 14.003 8.509 1.00 86.62 309 ASP A N 1
ATOM 2390 C CA . ASP A 1 309 ? -17.604 15.326 8.185 1.00 86.62 309 ASP A CA 1
ATOM 2391 C C . ASP A 1 309 ? -17.431 16.338 9.339 1.00 86.62 309 ASP A C 1
ATOM 2393 O O . ASP A 1 309 ? -17.661 17.529 9.173 1.00 86.62 309 ASP A O 1
ATOM 2397 N N . GLY A 1 310 ? -17.037 15.887 10.538 1.00 87.38 310 GLY A N 1
ATOM 2398 C CA . GLY A 1 310 ? -16.819 16.744 11.709 1.00 87.38 310 GLY A CA 1
ATOM 2399 C C . GLY A 1 310 ? -18.101 17.263 12.380 1.00 87.38 310 GLY A C 1
ATOM 2400 O O . GLY A 1 310 ? -18.034 17.809 13.485 1.00 87.38 310 GLY A O 1
ATOM 2401 N N . CYS A 1 311 ? -19.274 17.067 11.767 1.00 88.69 311 CYS A N 1
ATOM 2402 C CA . CYS A 1 311 ? -20.589 17.437 12.306 1.00 88.69 311 CYS A CA 1
ATOM 2403 C C . CYS A 1 311 ? -20.902 16.752 13.639 1.00 88.69 311 CYS A C 1
ATOM 2405 O O . CYS A 1 311 ? -21.198 17.443 14.615 1.00 88.69 311 CYS A O 1
ATOM 2407 N N . VAL A 1 312 ? -20.758 15.426 13.699 1.00 91.38 312 VAL A N 1
ATOM 2408 C CA . VAL A 1 312 ? -21.012 14.619 14.906 1.00 91.38 312 VAL A CA 1
ATOM 2409 C C . VAL A 1 312 ? -20.098 15.048 16.057 1.00 91.38 312 VAL A C 1
ATOM 2411 O O . VAL A 1 312 ? -20.565 15.312 17.160 1.00 91.38 312 VAL A O 1
ATOM 2414 N N . LEU A 1 313 ? -18.798 15.210 15.786 1.00 92.38 313 LEU A N 1
ATOM 2415 C CA . LEU A 1 313 ? -17.815 15.659 16.779 1.00 92.38 313 LEU A CA 1
ATOM 2416 C C . LEU A 1 313 ? -18.128 17.059 17.316 1.00 92.38 313 LEU A C 1
ATOM 2418 O O . LEU A 1 313 ? -18.042 17.319 18.515 1.00 92.38 313 LEU A O 1
ATOM 2422 N N . SER A 1 314 ? -18.529 17.964 16.426 1.00 90.75 314 SER A N 1
ATOM 2423 C CA . SER A 1 314 ? -18.888 19.330 16.801 1.00 90.75 314 SER A CA 1
ATOM 2424 C C . SER A 1 314 ? -20.170 19.382 17.640 1.00 90.75 314 SER A C 1
ATOM 2426 O O . SER A 1 314 ? -20.274 20.189 18.563 1.00 90.75 314 SER A O 1
ATOM 2428 N N . GLN A 1 315 ? -21.148 18.520 17.352 1.00 90.12 315 GLN A N 1
ATOM 2429 C CA . GLN A 1 315 ? -22.356 18.374 18.168 1.00 90.12 315 GLN A CA 1
ATOM 2430 C C . GLN A 1 315 ? -22.039 17.774 19.539 1.00 90.12 315 GLN A C 1
ATOM 2432 O O . GLN A 1 315 ? -22.522 18.294 20.546 1.00 90.12 315 GLN A O 1
ATOM 2437 N N . LEU A 1 316 ? -21.155 16.773 19.583 1.00 91.94 316 LEU A N 1
ATOM 2438 C CA . LEU A 1 316 ? -20.694 16.147 20.817 1.00 91.94 316 LEU A CA 1
ATOM 2439 C C . LEU A 1 316 ? -20.082 17.176 21.764 1.00 91.94 316 LEU A C 1
ATOM 2441 O O . LEU A 1 316 ? -20.574 17.342 22.876 1.00 91.94 316 LEU A O 1
ATOM 2445 N N . ILE A 1 317 ? -19.073 17.931 21.319 1.00 91.31 317 ILE A N 1
ATOM 2446 C CA . ILE A 1 317 ? -18.449 18.935 22.190 1.00 91.31 317 ILE A CA 1
ATOM 2447 C C . ILE A 1 317 ? -19.431 20.048 22.573 1.00 91.31 317 ILE A C 1
ATOM 2449 O O . ILE A 1 317 ? -19.428 20.498 23.712 1.00 91.31 317 ILE A O 1
ATOM 2453 N N . ASN A 1 318 ? -20.326 20.464 21.671 1.00 91.19 318 ASN A N 1
ATOM 2454 C CA . ASN A 1 318 ? -21.331 21.480 21.981 1.00 91.19 318 ASN A CA 1
ATOM 2455 C C . ASN A 1 318 ? -22.314 21.041 23.074 1.00 91.19 318 ASN A C 1
ATOM 2457 O O . ASN A 1 318 ? -22.724 21.884 23.871 1.00 91.19 318 ASN A O 1
ATOM 2461 N N . SER A 1 319 ? -22.692 19.760 23.117 1.00 88.94 319 SER A N 1
ATOM 2462 C CA . SER A 1 319 ? -23.576 19.227 24.162 1.00 88.94 319 SER A CA 1
ATOM 2463 C C . SER A 1 319 ? -22.926 19.271 25.551 1.00 88.94 319 SER A C 1
ATOM 2465 O O . SER A 1 319 ? -23.601 19.581 26.527 1.00 88.94 319 SER A O 1
ATOM 2467 N N . LEU A 1 320 ? -21.602 19.089 25.627 1.00 88.69 320 LEU A N 1
ATOM 2468 C CA . LEU A 1 320 ? -20.840 19.131 26.880 1.00 88.69 320 LEU A CA 1
ATOM 2469 C C . LEU A 1 320 ? -20.659 20.549 27.447 1.00 88.69 320 LEU A C 1
ATOM 2471 O O . LEU A 1 320 ? -20.338 20.700 28.619 1.00 88.69 320 LEU A O 1
ATOM 2475 N N . TYR A 1 321 ? -20.850 21.595 26.637 1.00 85.25 321 TYR A N 1
ATOM 2476 C CA . TYR A 1 321 ? -20.752 22.999 27.065 1.00 85.25 321 TYR A CA 1
ATOM 2477 C C . TYR A 1 321 ? -22.109 23.633 27.438 1.00 85.25 321 TYR A C 1
ATOM 2479 O O . TYR A 1 321 ? -22.166 24.824 27.772 1.00 85.25 321 TYR A O 1
ATOM 2487 N N . GLY A 1 322 ? -23.211 22.877 27.362 1.00 79.44 322 GLY A N 1
ATOM 2488 C CA . GLY A 1 322 ? -24.555 23.354 27.692 1.00 79.44 322 GLY A CA 1
ATOM 2489 C C . GLY A 1 322 ? -24.958 24.609 26.900 1.00 79.44 322 GLY A C 1
ATOM 2490 O O . GLY A 1 322 ? -25.114 24.578 25.676 1.00 79.44 322 GLY A O 1
ATOM 2491 N N . ALA A 1 323 ? -25.137 25.735 27.601 1.00 71.19 323 ALA A N 1
ATOM 2492 C CA . ALA A 1 323 ? -25.558 27.007 27.005 1.00 71.19 323 ALA A CA 1
ATOM 2493 C C . ALA A 1 323 ? -24.458 27.698 26.168 1.00 71.19 323 ALA A C 1
ATOM 2495 O O . ALA A 1 323 ? -24.761 28.366 25.177 1.00 71.19 323 ALA A O 1
ATOM 2496 N N . ASN A 1 324 ? -23.180 27.521 26.521 1.00 79.31 324 ASN A N 1
ATOM 2497 C CA . ASN A 1 324 ? -22.055 28.231 25.904 1.00 79.31 324 ASN A CA 1
ATOM 2498 C C . ASN A 1 324 ? -21.388 27.401 24.804 1.00 79.31 324 ASN A C 1
ATOM 2500 O O . ASN A 1 324 ? -20.228 27.010 24.910 1.00 79.31 324 ASN A O 1
ATOM 2504 N N . LYS A 1 325 ? -22.127 27.154 23.720 1.00 83.44 325 LYS A N 1
ATOM 2505 C CA . LYS A 1 325 ? -21.663 26.326 22.596 1.00 83.44 325 LYS A CA 1
ATOM 2506 C C . LYS A 1 325 ? -20.418 26.930 21.917 1.00 83.44 325 LYS A C 1
ATOM 2508 O O . LYS A 1 325 ? -20.530 28.014 21.329 1.00 83.44 325 LYS A O 1
ATOM 2513 N N . PRO A 1 326 ? -19.249 26.255 21.944 1.00 83.56 326 PRO A N 1
ATOM 2514 C CA . PRO A 1 326 ? -18.028 26.758 21.315 1.00 83.56 326 PRO A CA 1
ATOM 2515 C C . PRO A 1 326 ? -18.129 26.818 19.784 1.00 83.56 326 PRO A C 1
ATOM 2517 O O . PRO A 1 326 ? -17.559 27.722 19.173 1.00 83.56 326 PRO A O 1
ATOM 2520 N N . ILE A 1 327 ? -18.878 25.903 19.157 1.00 84.50 327 ILE A N 1
ATOM 2521 C CA . ILE A 1 327 ? -19.000 25.805 17.696 1.00 84.50 327 ILE A CA 1
ATOM 2522 C C . ILE A 1 327 ? -20.415 26.216 17.280 1.00 84.50 327 ILE A C 1
ATOM 2524 O O . ILE A 1 327 ? -21.377 25.476 17.467 1.00 84.50 327 ILE A O 1
ATOM 2528 N N . LYS A 1 328 ? -20.562 27.415 16.704 1.00 76.81 328 LYS A N 1
ATOM 2529 C CA . LYS A 1 328 ? -21.882 27.999 16.385 1.00 76.81 328 LYS A CA 1
ATOM 2530 C C . LYS A 1 328 ? -22.449 27.593 15.021 1.00 76.81 328 LYS A C 1
ATOM 2532 O O . LYS A 1 328 ? -23.659 27.659 14.834 1.00 76.81 328 LYS A O 1
ATOM 2537 N N . LYS A 1 329 ? -21.601 27.216 14.060 1.00 75.75 329 LYS A N 1
ATOM 2538 C CA . LYS A 1 329 ? -22.006 26.888 12.684 1.00 75.75 329 LYS A CA 1
ATOM 2539 C C . LYS A 1 329 ? -21.739 25.412 12.406 1.00 75.75 329 LYS A C 1
ATOM 2541 O O . LYS A 1 329 ? -20.593 25.026 12.222 1.00 75.75 329 LYS A O 1
ATOM 2546 N N . LEU A 1 330 ? -22.801 24.613 12.372 1.00 77.81 330 LEU A N 1
ATOM 2547 C CA . LEU A 1 330 ? -22.771 23.210 11.963 1.00 77.81 330 LEU A CA 1
ATOM 2548 C C . LEU A 1 330 ? -23.319 23.142 10.536 1.00 77.81 330 LEU A C 1
ATOM 2550 O O . LEU A 1 330 ? -24.495 23.430 10.326 1.00 77.81 330 LEU A O 1
ATOM 2554 N N . GLN A 1 331 ? -22.475 22.827 9.555 1.00 76.19 331 GLN A N 1
ATOM 2555 C CA . GLN A 1 331 ? -22.915 22.672 8.169 1.00 76.19 331 GLN A CA 1
ATOM 2556 C C . GLN A 1 331 ? -22.167 21.520 7.508 1.00 76.19 331 GLN A C 1
ATOM 2558 O O . GLN A 1 331 ? -20.989 21.658 7.182 1.00 76.19 331 GLN A O 1
ATOM 2563 N N . SER A 1 332 ? -22.889 20.436 7.221 1.00 76.31 332 SER A N 1
ATOM 2564 C CA . SER A 1 332 ? -22.355 19.327 6.434 1.00 76.31 332 SER A CA 1
ATOM 2565 C C . SER A 1 332 ? -21.904 19.826 5.067 1.00 76.31 332 SER A C 1
ATOM 2567 O O . SER A 1 332 ? -22.658 20.512 4.367 1.00 76.31 332 SER A O 1
ATOM 2569 N N . SER A 1 333 ? -20.671 19.512 4.687 1.00 78.56 333 SER A N 1
ATOM 2570 C CA . SER A 1 333 ? -20.076 20.009 3.450 1.00 78.56 333 SER A CA 1
ATOM 2571 C C . SER A 1 333 ? -19.306 18.900 2.754 1.00 78.56 333 SER A C 1
ATOM 2573 O O . SER A 1 333 ? -18.359 18.364 3.305 1.00 78.56 333 SER A O 1
ATOM 2575 N N . ALA A 1 334 ? -19.615 18.643 1.482 1.00 80.19 334 ALA A N 1
ATOM 2576 C CA . ALA A 1 334 ? -18.867 17.676 0.672 1.00 80.19 334 ALA A CA 1
ATOM 2577 C C . ALA A 1 334 ? -17.430 18.130 0.321 1.00 80.19 334 ALA A C 1
ATOM 2579 O O . ALA A 1 334 ? -16.669 17.376 -0.277 1.00 80.19 334 ALA A O 1
ATOM 2580 N N . LEU A 1 335 ? -17.057 19.376 0.646 1.00 83.88 335 LEU A N 1
ATOM 2581 C CA . LEU A 1 335 ? -15.739 19.937 0.349 1.00 83.88 335 LEU A CA 1
ATOM 2582 C C . LEU A 1 335 ? -14.704 19.482 1.399 1.00 83.88 335 LEU A C 1
ATOM 2584 O O . LEU A 1 335 ? -14.844 19.880 2.558 1.00 83.88 335 LEU A O 1
ATOM 2588 N N . PRO A 1 336 ? -13.620 18.776 1.008 1.00 85.06 336 PRO A N 1
ATOM 2589 C CA . PRO A 1 336 ? -12.586 18.266 1.919 1.00 85.06 336 PRO A CA 1
ATOM 2590 C C . PRO A 1 336 ? -12.046 19.294 2.918 1.00 85.06 336 PRO A C 1
ATOM 2592 O O . PRO A 1 336 ? -11.986 19.041 4.117 1.00 85.06 336 PRO A O 1
ATOM 2595 N N . PHE A 1 337 ? -11.719 20.496 2.433 1.00 85.94 337 PHE A N 1
ATOM 2596 C CA . PHE A 1 337 ? -11.178 21.574 3.264 1.00 85.94 337 PHE A CA 1
ATOM 2597 C C . PHE A 1 337 ? -12.144 21.983 4.391 1.00 85.94 337 PHE A C 1
ATOM 2599 O O . PHE A 1 337 ? -11.702 22.241 5.508 1.00 85.94 337 PHE A O 1
ATOM 2606 N N . LYS A 1 338 ? -13.458 22.006 4.123 1.00 87.12 338 LYS A N 1
ATOM 2607 C CA . LYS A 1 338 ? -14.462 22.382 5.128 1.00 87.12 338 LYS A CA 1
ATOM 2608 C C . LYS A 1 338 ? -14.601 21.313 6.210 1.00 87.12 338 LYS A C 1
ATOM 2610 O O . LYS A 1 338 ? -14.694 21.659 7.381 1.00 87.12 338 LYS A O 1
ATOM 2615 N N . GLN A 1 339 ? -14.558 20.038 5.825 1.00 88.56 339 GLN A N 1
ATOM 2616 C CA . GLN A 1 339 ? -14.602 18.913 6.766 1.00 88.56 339 GLN A CA 1
ATOM 2617 C C . GLN A 1 339 ? -13.386 18.926 7.698 1.00 88.56 339 GLN A C 1
ATOM 2619 O O . GLN A 1 339 ? -13.517 18.822 8.916 1.00 88.56 339 GLN A O 1
ATOM 2624 N N . MET A 1 340 ? -12.193 19.134 7.132 1.00 88.00 340 MET A N 1
ATOM 2625 C CA . MET A 1 340 ? -10.948 19.228 7.898 1.00 88.00 340 MET A CA 1
ATOM 2626 C C . MET A 1 340 ? -10.948 20.416 8.870 1.00 88.00 340 MET A C 1
ATOM 2628 O O . MET A 1 340 ? -10.532 20.275 10.021 1.00 88.00 340 MET A O 1
ATOM 2632 N N . GLU A 1 341 ? -11.446 21.571 8.431 1.00 90.12 341 GLU A N 1
ATOM 2633 C CA . GLU A 1 341 ? -11.598 22.756 9.278 1.00 90.12 341 GLU A CA 1
ATOM 2634 C C . GLU A 1 341 ? -12.581 22.507 10.433 1.00 90.12 341 GLU A C 1
ATOM 2636 O O . GLU A 1 341 ? -12.322 22.890 11.573 1.00 90.12 341 GLU A O 1
ATOM 2641 N N . GLN A 1 342 ? -13.677 21.793 10.183 1.00 89.94 342 GLN A N 1
ATOM 2642 C CA . GLN A 1 342 ? -14.660 21.470 11.215 1.00 89.94 342 GLN A CA 1
ATOM 2643 C C . GLN A 1 342 ? -14.106 20.505 12.276 1.00 89.94 342 GLN A C 1
ATOM 2645 O O . GLN A 1 342 ? -14.331 20.695 13.472 1.00 89.94 342 GLN A O 1
ATOM 2650 N N . ILE A 1 343 ? -13.307 19.516 11.863 1.00 93.25 343 ILE A N 1
ATOM 2651 C CA . ILE A 1 343 ? -12.565 18.651 12.792 1.00 93.25 343 ILE A CA 1
ATOM 2652 C C . ILE A 1 343 ? -11.566 19.479 13.621 1.00 93.25 343 ILE A C 1
ATOM 2654 O O . ILE A 1 343 ? -11.470 19.296 14.834 1.00 93.25 343 ILE A O 1
ATOM 2658 N N . SER A 1 344 ? -10.861 20.433 13.003 1.00 92.50 344 SER A N 1
ATOM 2659 C CA . SER A 1 344 ? -9.938 21.340 13.704 1.00 92.50 344 SER A CA 1
ATOM 2660 C C . SER A 1 344 ? -10.650 22.189 14.768 1.00 92.50 344 SER A C 1
ATOM 2662 O O . SER A 1 344 ? -10.150 22.362 15.882 1.00 92.50 344 SER A O 1
ATOM 2664 N N . GLN A 1 345 ? -11.860 22.677 14.481 1.00 92.00 345 GLN A N 1
ATOM 2665 C CA . GLN A 1 345 ? -12.671 23.418 15.455 1.00 92.00 345 GLN A CA 1
ATOM 2666 C C . GLN A 1 345 ? -13.055 22.562 16.667 1.00 92.00 345 GLN A C 1
ATOM 2668 O O . GLN A 1 345 ? -12.980 23.049 17.798 1.00 92.00 345 GLN A O 1
ATOM 2673 N N . PHE A 1 346 ? -13.400 21.288 16.453 1.00 94.06 346 PHE A N 1
ATOM 2674 C CA . PHE A 1 346 ? -13.614 20.334 17.543 1.00 94.06 346 PHE A CA 1
ATOM 2675 C C . PHE A 1 346 ? -12.357 20.164 18.404 1.00 94.06 346 PHE A C 1
ATOM 2677 O 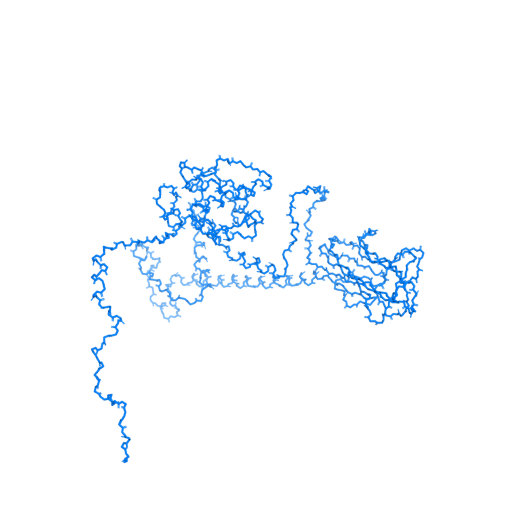O . PHE A 1 346 ? -12.449 20.284 19.623 1.00 94.06 346 PHE A O 1
ATOM 2684 N N . LEU A 1 347 ? -11.185 19.951 17.794 1.00 93.88 347 LEU A N 1
ATOM 2685 C CA . LEU A 1 347 ? -9.926 19.770 18.527 1.00 93.88 347 LEU A CA 1
ATOM 2686 C C . LEU A 1 347 ? -9.587 20.997 19.390 1.00 93.88 347 LEU A C 1
ATOM 2688 O O . LEU A 1 347 ? -9.257 20.854 20.565 1.00 93.88 347 LEU A O 1
ATOM 2692 N N . ASN A 1 348 ? -9.769 22.206 18.850 1.00 92.75 348 ASN A N 1
ATOM 2693 C CA . ASN A 1 348 ? -9.575 23.453 19.597 1.00 92.75 348 ASN A CA 1
ATOM 2694 C C . ASN A 1 348 ? -10.545 23.591 20.784 1.00 92.75 348 ASN A C 1
ATOM 2696 O O . ASN A 1 348 ? -10.170 24.085 21.850 1.00 92.75 348 ASN A O 1
ATOM 2700 N N . ALA A 1 349 ? -11.803 23.175 20.617 1.00 92.25 349 ALA A N 1
ATOM 2701 C CA . ALA A 1 349 ? -12.785 23.177 21.698 1.00 92.25 349 ALA A CA 1
ATOM 2702 C C . ALA A 1 349 ? -12.474 22.102 22.754 1.00 92.25 349 ALA A C 1
ATOM 2704 O O . ALA A 1 349 ? -12.607 22.359 23.947 1.00 92.25 349 ALA A O 1
ATOM 2705 N N . ALA A 1 350 ? -12.004 20.929 22.332 1.00 92.50 350 ALA A N 1
ATOM 2706 C CA . ALA A 1 350 ? -11.625 19.829 23.209 1.00 92.50 350 ALA A CA 1
ATOM 2707 C C . ALA A 1 350 ? -10.379 20.159 24.057 1.00 92.50 350 ALA A C 1
ATOM 2709 O O . ALA A 1 350 ? -10.350 19.864 25.254 1.00 92.50 350 ALA A O 1
ATOM 2710 N N . GLU A 1 351 ? -9.391 20.855 23.484 1.00 93.12 351 GLU A N 1
ATOM 2711 C CA . GLU A 1 351 ? -8.241 21.390 24.227 1.00 93.12 351 GLU A CA 1
ATOM 2712 C C . GLU A 1 351 ? -8.702 22.369 25.317 1.00 93.12 351 GLU A C 1
ATOM 2714 O O . GLU A 1 351 ? -8.335 22.229 26.483 1.00 93.12 351 GLU A O 1
ATOM 2719 N N . ARG A 1 352 ? -9.586 23.317 24.970 1.00 90.50 352 ARG A N 1
ATOM 2720 C CA . ARG A 1 352 ? -10.171 24.267 25.935 1.00 90.50 352 ARG A CA 1
ATOM 2721 C C . ARG A 1 352 ? -11.037 23.588 26.992 1.00 90.50 352 ARG A C 1
ATOM 2723 O O . ARG A 1 352 ? -11.176 24.120 28.091 1.00 90.50 352 ARG A O 1
ATOM 2730 N N . TYR A 1 353 ? -11.623 22.435 26.678 1.00 89.50 353 TYR A N 1
ATOM 2731 C CA . TYR A 1 353 ? -12.379 21.649 27.647 1.00 89.50 353 TYR A CA 1
ATOM 2732 C C . TYR A 1 353 ? -11.457 20.994 28.685 1.00 89.50 353 TYR A C 1
ATOM 2734 O O . TYR A 1 353 ? -11.907 20.728 29.798 1.00 89.50 353 TYR A O 1
ATOM 2742 N N . GLY A 1 354 ? -10.171 20.814 28.371 1.00 88.69 354 GLY A N 1
ATOM 2743 C CA . GLY A 1 354 ? -9.145 20.314 29.289 1.00 88.69 354 GLY A CA 1
ATOM 2744 C C . GLY A 1 354 ? -8.504 18.996 28.856 1.00 88.69 354 GLY A C 1
ATOM 2745 O O . GLY A 1 354 ? -7.880 18.330 29.683 1.00 88.69 354 GLY A O 1
ATOM 2746 N N . ILE A 1 355 ? -8.661 18.585 27.592 1.00 91.88 355 ILE A N 1
ATOM 2747 C CA . ILE A 1 355 ? -7.918 17.438 27.063 1.00 91.88 355 ILE A CA 1
ATOM 2748 C C . ILE A 1 355 ? -6.440 17.812 26.906 1.00 91.88 355 ILE A C 1
ATOM 2750 O O . ILE A 1 355 ? -6.081 18.853 26.361 1.00 91.88 355 ILE A O 1
ATOM 2754 N N . THR A 1 356 ? -5.573 16.921 27.371 1.00 89.31 356 THR A N 1
ATOM 2755 C CA . THR A 1 356 ? -4.122 16.974 27.202 1.00 89.31 356 THR A CA 1
ATOM 2756 C C . THR A 1 356 ? -3.733 16.796 25.736 1.00 89.31 356 THR A C 1
ATOM 2758 O O . THR A 1 356 ? -4.187 15.865 25.075 1.00 89.31 356 THR A O 1
ATOM 2761 N N . LYS A 1 357 ? -2.823 17.636 25.225 1.00 89.25 357 LYS A N 1
ATOM 2762 C CA . LYS A 1 357 ? -2.375 17.588 23.816 1.00 89.25 357 LYS A CA 1
ATOM 2763 C C . LYS A 1 357 ? -1.847 16.222 23.372 1.00 89.25 357 LYS A C 1
ATOM 2765 O O . LYS A 1 357 ? -1.957 15.883 22.203 1.00 89.25 357 LYS A O 1
ATOM 2770 N N . THR A 1 358 ? -1.292 15.445 24.299 1.00 89.50 358 THR A N 1
ATOM 2771 C CA . THR A 1 358 ? -0.784 14.083 24.065 1.00 89.50 358 THR A CA 1
ATOM 2772 C C . THR A 1 358 ? -1.875 13.081 23.695 1.00 89.50 358 THR A C 1
ATOM 2774 O O . THR A 1 358 ? -1.599 12.086 23.026 1.00 89.50 358 THR A O 1
ATOM 2777 N N . ASP A 1 359 ? -3.107 13.338 24.134 1.00 88.69 359 ASP A N 1
ATOM 2778 C CA . ASP A 1 359 ? -4.254 12.465 23.909 1.00 88.69 359 ASP A CA 1
ATOM 2779 C C . ASP A 1 359 ? -5.121 12.935 22.741 1.00 88.69 359 ASP A C 1
ATOM 2781 O O . ASP A 1 359 ? -6.093 12.257 22.425 1.00 88.69 359 ASP A O 1
ATOM 2785 N N . MET A 1 360 ? -4.790 14.060 22.095 1.00 91.62 360 MET A N 1
ATOM 2786 C CA . MET A 1 360 ? -5.507 14.574 20.926 1.00 91.62 360 MET A CA 1
ATOM 2787 C C . MET A 1 360 ? -5.008 13.923 19.635 1.00 91.62 360 MET A C 1
ATOM 2789 O O . MET A 1 360 ? -3.805 13.768 19.425 1.00 91.62 360 MET A O 1
ATOM 2793 N N . PHE A 1 361 ? -5.940 13.583 18.750 1.00 94.75 361 PHE A N 1
ATOM 2794 C CA . PHE A 1 361 ? -5.638 13.174 17.381 1.00 94.75 361 PHE A CA 1
ATOM 2795 C C . PHE A 1 361 ? -5.420 14.394 16.469 1.00 94.75 361 PHE A C 1
ATOM 2797 O O . PHE A 1 361 ? -5.822 15.514 16.790 1.00 94.75 361 PHE A O 1
ATOM 2804 N N . GLN A 1 362 ? -4.797 14.183 15.311 1.00 92.75 362 GLN A N 1
ATOM 2805 C CA . GLN A 1 362 ? -4.648 15.196 14.266 1.00 92.75 362 GLN A CA 1
ATOM 2806 C C . GLN A 1 362 ? -5.755 15.062 13.220 1.00 92.75 362 GLN A C 1
ATOM 2808 O O . GLN A 1 362 ? -6.199 13.962 12.915 1.00 92.75 362 GLN A O 1
ATOM 2813 N N . THR A 1 363 ? -6.154 16.153 12.563 1.00 92.00 363 THR A N 1
ATOM 2814 C CA . THR A 1 363 ? -7.221 16.131 11.542 1.00 92.00 363 THR A CA 1
ATOM 2815 C C . THR A 1 363 ? -7.046 15.040 10.474 1.00 92.00 363 THR A C 1
ATOM 2817 O O . THR A 1 363 ? -8.022 14.425 10.044 1.00 92.00 363 THR A O 1
ATOM 2820 N N . VAL A 1 364 ? -5.802 14.759 10.074 1.00 88.88 364 VAL A N 1
ATOM 2821 C CA . VAL A 1 364 ? -5.467 13.715 9.091 1.00 88.88 364 VAL A CA 1
ATOM 2822 C C . VAL A 1 364 ? -5.704 12.292 9.608 1.00 88.88 364 VAL A C 1
ATOM 2824 O O . VAL A 1 364 ? -6.003 11.406 8.810 1.00 88.88 364 VAL A O 1
ATOM 2827 N N . ASP A 1 365 ? -5.626 12.068 10.920 1.00 91.31 365 ASP A N 1
ATOM 2828 C CA . ASP A 1 365 ? -5.805 10.750 11.535 1.00 91.31 365 ASP A CA 1
ATOM 2829 C C . ASP A 1 365 ? -7.233 10.243 11.355 1.00 91.31 365 ASP A C 1
ATOM 2831 O O . ASP A 1 365 ? -7.437 9.060 11.086 1.00 91.31 365 ASP A O 1
ATOM 2835 N N . LEU A 1 366 ? -8.205 11.157 11.418 1.00 92.12 366 LEU A N 1
ATOM 2836 C CA . LEU A 1 366 ? -9.615 10.872 11.187 1.00 92.12 366 LEU A CA 1
ATOM 2837 C C . LEU A 1 366 ? -10.000 10.987 9.705 1.00 92.12 366 LEU A C 1
ATOM 2839 O O . LEU A 1 366 ? -10.613 10.076 9.147 1.00 92.12 366 LEU A O 1
ATOM 2843 N N . TRP A 1 367 ? -9.646 12.095 9.046 1.00 91.56 367 TRP A N 1
ATOM 2844 C CA . TRP A 1 367 ? -10.140 12.370 7.694 1.00 91.56 367 TRP A CA 1
ATOM 2845 C C . TRP A 1 367 ? -9.565 11.395 6.649 1.00 91.56 367 TRP A C 1
ATOM 2847 O O . TRP A 1 367 ? -10.309 10.881 5.806 1.00 91.56 367 TRP A O 1
ATOM 2857 N N . GLU A 1 368 ? -8.271 11.068 6.751 1.00 87.94 368 GLU A N 1
ATOM 2858 C CA . GLU A 1 368 ? -7.614 10.047 5.916 1.00 87.94 368 GLU A CA 1
ATOM 2859 C C . GLU A 1 368 ? -7.628 8.650 6.557 1.00 87.94 368 GLU A C 1
ATOM 2861 O O . GLU A 1 368 ? -7.361 7.669 5.870 1.00 87.94 368 GLU A O 1
ATOM 2866 N N . GLY A 1 369 ? -7.960 8.535 7.848 1.00 87.56 369 GLY A N 1
ATOM 2867 C CA . GLY A 1 369 ? -8.041 7.249 8.553 1.00 87.56 369 GLY A CA 1
ATOM 2868 C C . GLY A 1 369 ? -6.683 6.663 8.942 1.00 87.56 369 GLY A C 1
ATOM 2869 O O . GLY A 1 369 ? -6.554 5.445 9.058 1.00 87.56 369 GLY A O 1
ATOM 2870 N N . LYS A 1 370 ? -5.657 7.508 9.115 1.00 86.69 370 LYS A N 1
ATOM 2871 C CA . LYS A 1 370 ? -4.288 7.078 9.452 1.00 86.69 370 LYS A CA 1
ATOM 2872 C C . LYS A 1 370 ? -4.172 6.472 10.850 1.00 86.69 370 LYS A C 1
ATOM 2874 O O . LYS A 1 370 ? -3.469 5.480 11.015 1.00 86.69 370 LYS A O 1
ATOM 2879 N N . ASP A 1 371 ? -4.846 7.046 11.844 1.00 90.94 371 ASP A N 1
ATOM 2880 C CA . ASP A 1 371 ? -4.798 6.562 13.229 1.00 90.94 371 ASP A CA 1
ATOM 2881 C C . ASP A 1 371 ? -6.152 6.749 13.926 1.00 90.94 371 ASP A C 1
ATOM 2883 O O . ASP A 1 371 ? -6.379 7.668 14.712 1.00 90.94 371 ASP A O 1
ATOM 2887 N N . LEU A 1 372 ? -7.079 5.832 13.650 1.00 91.69 372 LEU A N 1
ATOM 2888 C CA . LEU A 1 372 ? -8.387 5.829 14.309 1.00 91.69 372 LEU A CA 1
ATOM 2889 C C . LEU A 1 372 ? -8.303 5.425 15.790 1.00 91.69 372 LEU A C 1
ATOM 2891 O O . LEU A 1 372 ? -9.188 5.779 16.565 1.00 91.69 372 LEU A O 1
ATOM 2895 N N . ALA A 1 373 ? -7.225 4.758 16.216 1.00 92.31 373 ALA A N 1
ATOM 2896 C CA . ALA A 1 373 ? -7.005 4.458 17.628 1.00 92.31 373 ALA A CA 1
ATOM 2897 C C . ALA A 1 373 ? -6.692 5.741 18.420 1.00 92.31 373 ALA A C 1
ATOM 2899 O O . ALA A 1 373 ? -7.109 5.882 19.570 1.00 92.31 373 ALA A O 1
ATOM 2900 N N . ALA A 1 374 ? -6.006 6.720 17.817 1.00 92.88 374 ALA A N 1
ATOM 2901 C CA . ALA A 1 374 ? -5.862 8.054 18.399 1.00 92.88 374 ALA A CA 1
ATOM 2902 C C . ALA A 1 374 ? -7.215 8.749 18.588 1.00 92.88 374 ALA A C 1
ATOM 2904 O O . ALA A 1 374 ? -7.464 9.288 19.664 1.00 92.88 374 ALA A O 1
ATOM 2905 N N . VAL A 1 375 ? -8.114 8.660 17.602 1.00 94.75 375 VAL A N 1
ATOM 2906 C CA . VAL A 1 375 ? -9.473 9.223 17.699 1.00 94.75 375 VAL A CA 1
ATOM 2907 C C . VAL A 1 375 ? -10.245 8.596 18.864 1.00 94.75 375 VAL A C 1
ATOM 2909 O O . VAL A 1 375 ? -10.809 9.323 19.684 1.00 94.75 375 VAL A O 1
ATOM 2912 N N . GLN A 1 376 ? -10.211 7.264 18.998 1.00 94.00 376 GLN A N 1
ATOM 2913 C CA . GLN A 1 376 ? -10.835 6.563 20.126 1.00 94.00 376 GLN A CA 1
ATOM 2914 C C . GLN A 1 376 ? -10.267 7.027 21.476 1.00 94.00 376 GLN A C 1
ATOM 2916 O O . GLN A 1 376 ? -11.028 7.289 22.407 1.00 94.00 376 GLN A O 1
ATOM 2921 N N . ARG A 1 377 ? -8.941 7.195 21.587 1.00 93.62 377 ARG A N 1
ATOM 2922 C CA . ARG A 1 377 ? -8.295 7.694 22.814 1.00 93.62 377 ARG A CA 1
ATOM 2923 C C . ARG A 1 377 ? -8.726 9.114 23.163 1.00 93.62 377 ARG A C 1
ATOM 2925 O O . ARG A 1 377 ? -9.029 9.372 24.326 1.00 93.62 377 ARG A O 1
ATOM 2932 N N . THR A 1 378 ? -8.796 10.019 22.188 1.00 95.06 378 THR A N 1
ATOM 2933 C CA . THR A 1 378 ? -9.247 11.398 22.428 1.00 95.06 378 THR A CA 1
ATOM 2934 C C . THR A 1 378 ? -10.689 11.435 22.919 1.00 95.06 378 THR A C 1
ATOM 2936 O O . THR A 1 378 ? -10.988 12.138 23.881 1.00 95.06 378 THR A O 1
ATOM 2939 N N . LEU A 1 379 ? -11.582 10.651 22.306 1.00 94.81 379 LEU A N 1
ATOM 2940 C CA . LEU A 1 379 ? -12.984 10.569 22.722 1.00 94.81 379 LEU A CA 1
ATOM 2941 C C . LEU A 1 379 ? -13.134 9.927 24.106 1.00 94.81 379 LEU A C 1
ATOM 2943 O O . LEU A 1 379 ? -13.889 10.429 24.935 1.00 94.81 379 LEU A O 1
ATOM 2947 N N . MET A 1 380 ? -12.353 8.886 24.401 1.00 93.69 380 MET A N 1
ATOM 2948 C CA . MET A 1 380 ? -12.312 8.274 25.730 1.00 93.69 380 MET A CA 1
ATOM 2949 C C . MET A 1 380 ? -11.822 9.263 26.799 1.00 93.69 380 MET A C 1
ATOM 2951 O O . MET A 1 380 ? -12.373 9.326 27.903 1.00 93.69 380 MET A O 1
ATOM 2955 N N . ALA A 1 381 ? -10.802 10.062 26.476 1.00 92.94 381 ALA A N 1
ATOM 2956 C CA . ALA A 1 381 ? -10.287 11.106 27.355 1.00 92.94 381 ALA A CA 1
ATOM 2957 C C . ALA A 1 381 ? -11.318 12.225 27.573 1.00 92.94 381 ALA A C 1
ATOM 2959 O O . ALA A 1 381 ? -11.452 12.701 28.704 1.00 92.94 381 ALA A O 1
ATOM 2960 N N . LEU A 1 382 ? -12.063 12.602 26.526 1.00 93.44 382 LEU A N 1
ATOM 2961 C CA . LEU A 1 382 ? -13.148 13.581 26.594 1.00 93.44 382 LEU A CA 1
ATOM 2962 C C . LEU A 1 382 ? -14.277 13.098 27.512 1.00 93.44 382 LEU A C 1
ATOM 2964 O O . LEU A 1 382 ? -14.651 13.823 28.430 1.00 93.44 382 LEU A O 1
ATOM 2968 N N . GLY A 1 383 ? -14.769 11.871 27.312 1.00 92.25 383 GLY A N 1
ATOM 2969 C CA . GLY A 1 383 ? -15.830 11.285 28.138 1.00 92.25 383 GLY A CA 1
ATOM 2970 C C . GLY A 1 383 ? -15.411 11.134 29.601 1.00 92.25 383 GLY A C 1
ATOM 2971 O O . GLY A 1 383 ? -16.131 11.552 30.503 1.00 92.25 383 GLY A O 1
ATOM 2972 N N . SER A 1 384 ? -14.183 10.666 29.854 1.00 91.25 384 SER A N 1
ATOM 2973 C CA . SER A 1 384 ? -13.629 10.576 31.216 1.00 91.25 384 SER A CA 1
ATOM 2974 C C . SER A 1 384 ? -13.562 11.941 31.902 1.00 91.25 384 SER A C 1
ATOM 2976 O O . SER A 1 384 ? -13.848 12.057 33.093 1.00 91.25 384 SER A O 1
ATOM 2978 N N . LEU A 1 385 ? -13.209 12.997 31.163 1.00 89.94 385 LEU A N 1
ATOM 2979 C CA . LEU A 1 385 ? -13.177 14.354 31.697 1.00 89.94 385 LEU A CA 1
ATOM 2980 C C . LEU A 1 385 ? -14.588 14.899 31.961 1.00 89.94 385 LEU A C 1
ATOM 2982 O O . LEU A 1 385 ? -14.797 15.521 33.000 1.00 89.94 385 LEU A O 1
ATOM 2986 N N . ALA A 1 386 ? -15.545 14.622 31.075 1.00 89.81 386 ALA A N 1
ATOM 2987 C CA . ALA A 1 386 ? -16.942 15.015 31.245 1.00 89.81 386 ALA A CA 1
ATOM 2988 C C . ALA A 1 386 ? -17.568 14.380 32.499 1.00 89.81 386 ALA A C 1
ATOM 2990 O O . ALA A 1 386 ? -18.103 15.091 33.345 1.00 89.81 386 ALA A O 1
ATOM 2991 N N . VAL A 1 387 ? -17.385 13.068 32.700 1.00 90.38 387 VAL A N 1
ATOM 2992 C CA . VAL A 1 387 ? -17.854 12.360 33.911 1.00 90.38 387 VAL A CA 1
ATOM 2993 C C . VAL A 1 387 ? -17.153 12.861 35.183 1.00 90.38 387 VAL A C 1
ATOM 2995 O O . VAL A 1 387 ? -17.699 12.770 36.282 1.00 90.38 387 VAL A O 1
ATOM 2998 N N . THR A 1 388 ? -15.936 13.398 35.058 1.00 87.62 388 THR A N 1
ATOM 2999 C CA . THR A 1 388 ? -15.171 13.937 36.193 1.00 87.62 388 THR A CA 1
ATOM 3000 C C . THR A 1 388 ? -15.624 15.336 36.604 1.00 87.62 388 THR A C 1
ATOM 3002 O O . THR A 1 388 ? -15.517 15.664 37.782 1.00 87.62 388 THR A O 1
ATOM 3005 N N . LYS A 1 389 ? -16.084 16.173 35.665 1.00 83.38 389 LYS A N 1
ATOM 3006 C CA . LYS A 1 389 ? -16.501 17.553 35.957 1.00 83.38 389 LYS A CA 1
ATOM 3007 C C . LYS A 1 389 ? -17.838 17.647 36.690 1.00 83.38 389 LYS A C 1
ATOM 3009 O O . LYS A 1 389 ? -18.027 18.622 37.405 1.00 83.38 389 LYS A O 1
ATOM 3014 N N . ASP A 1 390 ? -18.709 16.650 36.522 1.00 76.19 390 ASP A N 1
ATOM 3015 C CA . ASP A 1 390 ? -20.021 16.562 37.185 1.00 76.19 390 ASP A CA 1
ATOM 3016 C C . ASP A 1 390 ? -20.863 17.850 37.038 1.00 76.19 390 ASP A C 1
ATOM 3018 O O . ASP A 1 390 ? -21.543 18.302 37.953 1.00 76.19 390 ASP A O 1
ATOM 3022 N N . ASP A 1 391 ? -20.794 18.474 35.858 1.00 80.88 391 ASP A N 1
ATOM 3023 C CA . ASP A 1 391 ? -21.463 19.738 35.513 1.00 80.88 391 ASP A CA 1
ATOM 3024 C C . ASP A 1 391 ? -22.932 19.554 35.078 1.00 80.88 391 ASP A C 1
ATOM 3026 O O . ASP A 1 391 ? -23.577 20.497 34.616 1.00 80.88 391 ASP A O 1
ATOM 3030 N N . GLY A 1 392 ? -23.463 18.332 35.196 1.00 79.69 392 GLY A N 1
ATOM 3031 C CA . GLY A 1 392 ? -24.813 17.955 34.770 1.00 79.69 392 GLY A CA 1
ATOM 3032 C C . GLY A 1 392 ? -25.032 17.940 33.251 1.00 79.69 392 GLY A C 1
ATOM 3033 O O . GLY A 1 392 ? -26.149 17.678 32.806 1.00 79.69 392 GLY A O 1
ATOM 3034 N N . CYS A 1 393 ? -23.999 18.210 32.444 1.00 85.19 393 CYS A N 1
ATOM 3035 C CA . CYS A 1 393 ? -24.099 18.233 30.981 1.00 85.19 393 CYS A CA 1
ATOM 3036 C C . CYS A 1 393 ? -23.788 16.868 30.343 1.00 85.19 393 CYS A C 1
ATOM 3038 O O . CYS A 1 393 ? -24.146 16.628 29.188 1.00 85.19 393 CYS A O 1
ATOM 3040 N N . TYR A 1 394 ? -23.142 15.961 31.081 1.00 88.12 394 TYR A N 1
ATOM 3041 C CA . TYR A 1 394 ? -22.909 14.585 30.645 1.00 88.12 394 TYR A CA 1
ATOM 3042 C C . TYR A 1 394 ? -24.213 13.772 30.613 1.00 88.12 394 TYR A C 1
ATOM 3044 O O . TYR A 1 394 ? -25.021 13.830 31.537 1.00 88.12 394 TYR A O 1
ATOM 3052 N N . GLN A 1 395 ? -24.391 12.989 29.553 1.00 84.25 395 GLN A N 1
ATOM 3053 C CA . GLN A 1 395 ? -25.525 12.107 29.303 1.00 84.25 395 GLN A CA 1
ATOM 3054 C C . GLN A 1 395 ? -25.002 10.727 28.874 1.00 84.25 395 GLN A C 1
ATOM 3056 O O . GLN A 1 395 ? -24.074 10.617 28.071 1.00 84.25 395 GLN A O 1
ATOM 3061 N N . GLY A 1 396 ? -25.606 9.667 29.411 1.00 85.94 396 GLY A N 1
ATOM 3062 C CA . GLY A 1 396 ? -25.169 8.281 29.215 1.00 85.94 396 GLY A CA 1
ATOM 3063 C C . GLY A 1 396 ? -24.789 7.598 30.526 1.00 85.94 396 GLY A C 1
ATOM 3064 O O . GLY A 1 396 ? -24.875 8.196 31.599 1.00 85.94 396 GLY A O 1
ATOM 3065 N N . ASP A 1 397 ? -24.372 6.336 30.450 1.00 85.25 397 ASP A N 1
ATOM 3066 C CA . ASP A 1 397 ? -23.974 5.582 31.638 1.00 85.25 397 ASP A CA 1
ATOM 3067 C C . ASP A 1 397 ? -22.591 6.058 32.130 1.00 85.25 397 ASP A C 1
ATOM 3069 O O . ASP A 1 397 ? -21.617 6.021 31.366 1.00 85.25 397 ASP A O 1
ATOM 3073 N N . PRO A 1 398 ? -22.452 6.526 33.385 1.00 83.12 398 PRO A N 1
ATOM 3074 C CA . PRO A 1 398 ? -21.158 6.909 33.940 1.00 83.12 398 PRO A CA 1
ATOM 3075 C C . PRO A 1 398 ? -20.144 5.759 33.998 1.00 83.12 398 PRO A C 1
ATOM 3077 O O . PRO A 1 398 ? -18.949 6.036 34.068 1.00 83.12 398 PRO A O 1
ATOM 3080 N N . CYS A 1 399 ? -20.574 4.489 33.963 1.00 85.44 399 CYS A N 1
ATOM 3081 C CA . CYS A 1 399 ? -19.667 3.338 33.989 1.00 85.44 399 CYS A CA 1
ATOM 3082 C C . CYS A 1 399 ? -18.858 3.168 32.692 1.00 85.44 399 CYS A C 1
ATOM 3084 O O . CYS A 1 399 ? -17.851 2.457 32.676 1.00 85.44 399 CYS A O 1
ATOM 3086 N N . TRP A 1 400 ? -19.259 3.844 31.609 1.00 87.25 400 TRP A N 1
ATOM 3087 C CA . TRP A 1 400 ? -18.543 3.796 30.336 1.00 87.25 400 TRP A CA 1
ATOM 3088 C C . TRP A 1 400 ? -17.179 4.485 30.383 1.00 87.25 400 TRP A C 1
ATOM 3090 O O . TRP A 1 400 ? -16.295 4.139 29.595 1.00 87.25 400 TRP A O 1
ATOM 3100 N N . PHE A 1 401 ? -16.981 5.416 31.320 1.00 90.25 401 PHE A N 1
ATOM 3101 C CA . PHE A 1 401 ? -15.738 6.162 31.474 1.00 90.25 401 PHE A CA 1
ATOM 3102 C C . PHE A 1 401 ? -15.223 6.117 32.909 1.00 90.25 401 PHE A C 1
ATOM 3104 O O . PHE A 1 401 ? -15.970 6.002 33.875 1.00 90.25 401 PHE A O 1
ATOM 3111 N N . HIS A 1 402 ? -13.909 6.256 33.059 1.00 87.12 402 HIS A N 1
ATOM 3112 C CA . HIS A 1 402 ? -13.287 6.303 34.376 1.00 87.12 402 HIS A CA 1
ATOM 3113 C C . HIS A 1 402 ? -13.234 7.753 34.862 1.00 87.12 402 HIS A C 1
ATOM 3115 O O . HIS A 1 402 ? -12.785 8.640 34.132 1.00 87.12 402 HIS A O 1
ATOM 3121 N N . LYS A 1 403 ? -13.632 7.998 36.114 1.00 83.62 403 LYS A N 1
ATOM 3122 C CA . LYS A 1 403 ? -13.427 9.302 36.757 1.00 83.62 403 LYS A CA 1
ATOM 3123 C C . LYS A 1 403 ? -11.932 9.536 36.968 1.00 83.62 403 LYS A C 1
ATOM 3125 O O . LYS A 1 403 ? -11.252 8.721 37.592 1.00 83.62 403 LYS A O 1
ATOM 3130 N N . LYS A 1 404 ? -11.413 10.651 36.454 1.00 81.75 404 LYS A N 1
ATOM 3131 C CA . LYS A 1 404 ? -10.040 11.089 36.716 1.00 81.75 404 LYS A CA 1
ATOM 3132 C C . LYS A 1 404 ? -9.950 11.592 38.158 1.00 81.75 404 LYS A C 1
ATOM 3134 O O . LYS A 1 404 ? -10.858 12.260 38.648 1.00 81.75 404 LYS A O 1
ATOM 3139 N N . SER A 1 405 ? -8.848 11.288 38.842 1.00 74.06 405 SER A N 1
ATOM 3140 C CA . SER A 1 405 ? -8.607 11.816 40.186 1.00 74.06 405 SER A CA 1
ATOM 3141 C C . SER A 1 405 ? -8.403 13.327 40.117 1.00 74.06 405 SER A C 1
ATOM 3143 O O . SER A 1 405 ? -7.516 13.794 39.399 1.00 74.06 405 SER A O 1
ATOM 3145 N N . GLN A 1 406 ? -9.189 14.085 40.873 1.00 69.62 406 GLN A N 1
ATOM 3146 C CA . GLN A 1 406 ? -8.956 15.514 41.052 1.00 69.62 406 GLN A CA 1
ATOM 3147 C C . GLN A 1 406 ? -7.977 15.740 42.211 1.00 69.62 406 GLN A C 1
ATOM 3149 O O . GLN A 1 406 ? -7.996 15.007 43.204 1.00 69.62 406 GLN A O 1
ATOM 3154 N N . GLU A 1 407 ? -7.099 16.736 42.077 1.00 72.94 407 GLU A N 1
ATOM 3155 C CA . GLU A 1 407 ? -6.190 17.139 43.151 1.00 72.94 407 GLU A CA 1
ATOM 3156 C C . GLU A 1 407 ? -7.018 17.671 44.330 1.00 72.94 407 GLU A C 1
ATOM 3158 O O . GLU A 1 407 ? -7.675 18.703 44.222 1.00 72.94 407 GLU A O 1
ATOM 3163 N N . ASN A 1 408 ? -6.988 16.973 45.466 1.00 74.69 408 ASN A N 1
ATOM 3164 C CA . ASN A 1 408 ? -7.574 17.474 46.704 1.00 74.69 408 ASN A CA 1
ATOM 3165 C C . ASN A 1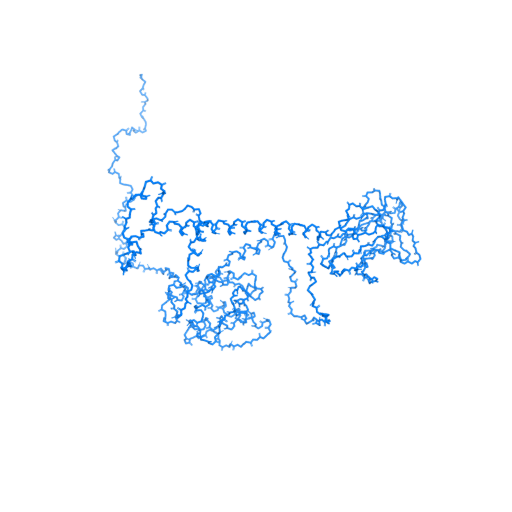 408 ? -6.515 18.288 47.458 1.00 74.69 408 ASN A C 1
ATOM 3167 O O . ASN A 1 408 ? -5.784 17.738 48.290 1.00 74.69 408 ASN A O 1
ATOM 3171 N N . ARG A 1 409 ? -6.394 19.580 47.134 1.00 73.44 409 ARG A N 1
ATOM 3172 C CA . ARG A 1 409 ? -5.518 20.489 47.883 1.00 73.44 409 ARG A CA 1
ATOM 3173 C C . ARG A 1 409 ? -6.073 20.671 49.286 1.00 73.44 409 ARG A C 1
ATOM 3175 O O . ARG A 1 409 ? -7.151 21.222 49.476 1.00 73.44 409 ARG A O 1
ATOM 3182 N N . ARG A 1 410 ? -5.329 20.164 50.266 1.00 78.50 410 ARG A N 1
ATOM 3183 C CA . ARG A 1 410 ? -5.602 20.392 51.682 1.00 78.50 410 ARG A CA 1
ATOM 3184 C C . ARG A 1 410 ? -4.802 21.606 52.110 1.00 78.50 410 ARG A C 1
ATOM 3186 O O . ARG A 1 410 ? -3.580 21.524 52.217 1.00 78.50 410 ARG A O 1
ATOM 3193 N N . ASP A 1 411 ? -5.496 22.707 52.339 1.00 80.69 411 ASP A N 1
ATOM 3194 C CA . ASP A 1 411 ? -4.894 23.882 52.946 1.00 80.69 411 ASP A CA 1
ATOM 3195 C C . ASP A 1 411 ? -4.826 23.659 54.460 1.00 80.69 411 ASP A C 1
ATOM 3197 O O . ASP A 1 411 ? -5.840 23.430 55.120 1.00 80.69 411 ASP A O 1
ATOM 3201 N N . PHE A 1 412 ? -3.609 23.662 54.999 1.00 85.62 412 PHE A N 1
ATOM 3202 C CA . PHE A 1 412 ? -3.359 23.588 56.436 1.00 85.62 412 PHE A CA 1
ATOM 3203 C C . PHE A 1 412 ? -3.083 24.991 56.962 1.00 85.62 412 PHE A C 1
ATOM 3205 O O . PHE A 1 412 ? -2.438 25.792 56.281 1.00 85.62 412 PHE A O 1
ATOM 3212 N N . THR A 1 413 ? -3.537 25.291 58.178 1.00 88.25 413 THR A N 1
ATOM 3213 C CA . THR A 1 413 ? -3.211 26.577 58.804 1.00 88.25 413 THR A CA 1
ATOM 3214 C C . THR A 1 413 ? -1.715 26.666 59.117 1.00 88.25 413 THR A C 1
ATOM 3216 O O . THR A 1 413 ? -1.020 25.650 59.233 1.00 88.25 413 THR A O 1
ATOM 3219 N N . GLU A 1 414 ? -1.194 27.885 59.263 1.00 83.69 414 GLU A N 1
ATOM 3220 C CA . GLU A 1 414 ? 0.226 28.100 59.561 1.00 83.69 414 GLU A CA 1
ATOM 3221 C C . GLU A 1 414 ? 0.622 27.459 60.905 1.00 83.69 414 GLU A C 1
ATOM 3223 O O . GLU A 1 414 ? 1.705 26.880 61.033 1.00 83.69 414 GLU A O 1
ATOM 3228 N N . GLU A 1 415 ? -0.293 27.455 61.877 1.00 84.38 415 GLU A N 1
ATOM 3229 C CA . GLU A 1 415 ? -0.144 26.760 63.154 1.00 84.38 415 GLU A CA 1
ATOM 3230 C C . GLU A 1 415 ? -0.056 25.239 62.972 1.00 84.38 415 GLU A C 1
ATOM 3232 O O . GLU A 1 415 ? 0.866 24.622 63.502 1.00 84.38 415 GLU A O 1
ATOM 3237 N N . GLN A 1 416 ? -0.937 24.635 62.164 1.00 81.38 416 GLN A N 1
ATOM 3238 C CA . GLN A 1 416 ? -0.908 23.195 61.873 1.00 81.38 416 GLN A CA 1
ATOM 3239 C C . GLN A 1 416 ? 0.383 22.778 61.156 1.00 81.38 416 GLN A C 1
ATOM 3241 O O . GLN A 1 416 ? 0.953 21.727 61.451 1.00 81.38 416 GLN A O 1
ATOM 3246 N N . LEU A 1 417 ? 0.892 23.613 60.244 1.00 83.00 417 LEU A N 1
ATOM 3247 C CA . LEU A 1 417 ? 2.177 23.382 59.577 1.00 83.00 417 LEU A CA 1
ATOM 3248 C C . LEU A 1 417 ? 3.361 23.497 60.549 1.00 83.00 417 LEU A C 1
ATOM 3250 O O . LEU A 1 417 ? 4.353 22.779 60.403 1.00 83.00 417 LEU A O 1
ATOM 3254 N N . LYS A 1 418 ? 3.276 24.387 61.545 1.00 84.81 418 LYS A N 1
ATOM 3255 C CA . LYS A 1 418 ? 4.299 24.554 62.587 1.00 84.81 418 LYS A CA 1
ATOM 3256 C C . LYS A 1 418 ? 4.294 23.394 63.583 1.00 84.81 418 LYS A C 1
ATOM 3258 O O . LYS A 1 418 ? 5.368 22.912 63.936 1.00 84.81 418 LYS A O 1
ATOM 3263 N N . GLU A 1 419 ? 3.119 22.913 63.977 1.00 82.31 419 GLU A N 1
ATOM 3264 C CA . GLU A 1 419 ? 2.958 21.704 64.792 1.00 82.31 419 GLU A CA 1
ATOM 3265 C C . GLU A 1 419 ? 3.411 20.449 64.035 1.00 82.31 419 GLU A C 1
ATOM 3267 O O . GLU A 1 419 ? 4.088 19.597 64.599 1.00 82.31 419 GLU A O 1
ATOM 3272 N N . GLY A 1 420 ? 3.170 20.364 62.725 1.00 79.69 420 GLY A N 1
ATOM 3273 C CA . GLY A 1 420 ? 3.680 19.266 61.900 1.00 79.69 420 GLY A CA 1
ATOM 3274 C C . GLY A 1 420 ? 5.212 19.145 61.912 1.00 79.69 420 GLY A C 1
ATOM 3275 O O . GLY A 1 420 ? 5.738 18.037 61.830 1.00 79.69 420 GLY A O 1
ATOM 3276 N N . LYS A 1 421 ? 5.944 20.257 62.083 1.00 77.56 421 LYS A N 1
ATOM 3277 C CA . LYS A 1 421 ? 7.418 20.259 62.181 1.00 77.56 421 LYS A CA 1
ATOM 3278 C C . LYS A 1 421 ? 7.948 19.699 63.505 1.00 77.56 421 LYS A C 1
ATOM 3280 O O . LYS A 1 421 ? 9.122 19.338 63.558 1.00 77.56 421 LYS A O 1
ATOM 3285 N N . SER A 1 422 ? 7.136 19.644 64.565 1.00 78.56 422 SER A N 1
ATOM 3286 C CA . SER A 1 422 ? 7.543 19.060 65.853 1.00 78.56 422 SER A CA 1
ATOM 3287 C C . SER A 1 422 ? 7.293 17.549 65.928 1.00 78.56 422 SER A C 1
ATOM 3289 O O . SER A 1 422 ? 7.828 16.880 66.815 1.00 78.56 422 SER A O 1
ATOM 3291 N N . VAL A 1 423 ? 6.542 16.988 64.974 1.00 72.44 423 VAL A N 1
ATOM 3292 C CA . VAL A 1 423 ? 6.270 15.552 64.877 1.00 72.44 423 VAL A CA 1
ATOM 3293 C C . VAL A 1 423 ? 7.372 14.870 64.063 1.00 72.44 423 VAL A C 1
ATOM 3295 O O . VAL A 1 423 ? 7.458 15.001 62.844 1.00 72.44 423 VAL A O 1
ATOM 3298 N N . ILE A 1 424 ? 8.227 14.103 64.739 1.00 67.12 424 ILE A N 1
ATOM 3299 C CA . ILE A 1 424 ? 9.248 13.278 64.083 1.00 67.12 424 ILE A CA 1
ATOM 3300 C C . ILE A 1 424 ? 8.560 12.051 63.470 1.00 67.12 424 ILE A C 1
ATOM 3302 O O . ILE A 1 424 ? 7.968 11.240 64.183 1.00 67.12 424 ILE A O 1
ATOM 3306 N N . GLY A 1 425 ? 8.632 11.905 62.146 1.00 68.12 425 GLY A N 1
ATOM 3307 C CA . GLY A 1 425 ? 8.051 10.762 61.440 1.00 68.12 425 GLY A CA 1
ATOM 3308 C C . GLY A 1 425 ? 8.728 9.437 61.813 1.00 68.12 425 GLY A C 1
ATOM 3309 O O . GLY A 1 425 ? 9.950 9.362 61.892 1.00 68.12 425 GLY A O 1
ATOM 3310 N N . LEU A 1 426 ? 7.941 8.367 61.970 1.00 62.34 426 LEU A N 1
ATOM 3311 C CA . LEU A 1 426 ? 8.402 7.007 62.319 1.00 62.34 426 LEU A CA 1
ATOM 3312 C C . LEU A 1 426 ? 9.409 6.384 61.326 1.00 62.34 426 LEU A C 1
ATOM 3314 O O . LEU A 1 426 ? 10.022 5.369 61.643 1.00 62.34 426 LEU A O 1
ATOM 3318 N N . GLN A 1 427 ? 9.594 6.977 60.140 1.00 58.41 427 GLN A N 1
ATOM 3319 C CA . GLN A 1 427 ? 10.607 6.569 59.156 1.00 58.41 427 GLN A CA 1
ATOM 3320 C C . GLN A 1 427 ? 11.973 7.253 59.339 1.00 58.41 427 GLN A C 1
ATOM 3322 O O . GLN A 1 427 ? 12.951 6.825 58.728 1.00 58.41 427 GLN A O 1
ATOM 3327 N N . MET A 1 428 ? 12.078 8.272 60.196 1.00 56.28 428 MET A N 1
ATOM 3328 C CA . MET A 1 428 ? 13.368 8.789 60.652 1.00 56.28 428 MET A CA 1
ATOM 3329 C C . MET A 1 428 ? 13.864 7.830 61.735 1.00 56.28 428 MET A C 1
ATOM 3331 O O . MET A 1 428 ? 13.400 7.883 62.872 1.00 56.28 428 MET A O 1
ATOM 3335 N N . GLY A 1 429 ? 14.716 6.887 61.322 1.00 53.88 429 GLY A N 1
ATOM 3336 C CA . GLY A 1 429 ? 15.175 5.726 62.087 1.00 53.88 429 GLY A CA 1
ATOM 3337 C C . GLY A 1 429 ? 15.232 5.929 63.603 1.00 53.88 429 GLY A C 1
ATOM 3338 O O . GLY A 1 429 ? 15.939 6.788 64.126 1.00 53.88 429 GLY A O 1
ATOM 3339 N N . THR A 1 430 ? 14.480 5.099 64.317 1.00 54.78 430 THR A N 1
ATOM 3340 C CA . THR A 1 430 ? 14.544 5.013 65.773 1.00 54.78 430 THR A CA 1
ATOM 3341 C C . THR A 1 430 ? 15.900 4.446 66.201 1.00 54.78 430 THR A C 1
ATOM 3343 O O . THR A 1 430 ? 16.222 3.294 65.923 1.00 54.78 430 THR A O 1
ATOM 3346 N N . ASN A 1 431 ? 16.683 5.228 66.948 1.00 56.72 431 ASN A N 1
ATOM 3347 C CA . ASN A 1 431 ? 17.910 4.744 67.594 1.00 56.72 431 ASN A CA 1
ATOM 3348 C C . ASN A 1 431 ? 17.632 3.882 68.843 1.00 56.72 431 ASN A C 1
ATOM 3350 O O . ASN A 1 431 ? 18.570 3.493 69.538 1.00 56.72 431 ASN A O 1
ATOM 3354 N N . LYS A 1 432 ? 16.371 3.540 69.154 1.00 51.81 432 LYS A N 1
ATOM 3355 C CA . LYS A 1 432 ? 16.016 2.685 70.305 1.00 51.81 432 LYS A CA 1
ATOM 3356 C C . LYS A 1 432 ? 16.255 1.194 70.021 1.00 51.81 432 LYS A C 1
ATOM 3358 O O . LYS A 1 432 ? 15.357 0.375 70.179 1.00 51.81 432 LYS A O 1
ATOM 3363 N N . GLY A 1 433 ? 17.469 0.855 69.596 1.00 58.81 433 GLY A N 1
ATOM 3364 C CA . GLY A 1 433 ? 17.898 -0.526 69.352 1.00 58.81 433 GLY A CA 1
ATOM 3365 C C . GLY A 1 433 ? 19.394 -0.698 69.067 1.00 58.81 433 GLY A C 1
ATOM 3366 O O . GLY A 1 433 ? 19.926 -1.780 69.287 1.00 58.81 433 GLY A O 1
ATOM 3367 N N . ALA A 1 434 ? 20.107 0.354 68.651 1.00 51.72 434 ALA A N 1
ATOM 3368 C CA . ALA A 1 434 ? 21.560 0.311 68.511 1.00 51.72 434 ALA A CA 1
ATOM 3369 C C . ALA A 1 434 ? 22.218 0.709 69.840 1.00 51.72 434 ALA A C 1
ATOM 3371 O O . ALA A 1 434 ? 22.477 1.885 70.091 1.00 51.72 434 ALA A O 1
ATOM 3372 N N . SER A 1 435 ? 22.482 -0.260 70.722 1.00 58.81 435 SER A N 1
ATOM 3373 C CA . SER A 1 435 ? 23.387 0.005 71.842 1.00 58.81 435 SER A CA 1
ATOM 3374 C C . SER A 1 435 ? 24.778 0.256 71.267 1.00 58.81 435 SER A C 1
ATOM 3376 O O . SER A 1 435 ? 25.323 -0.606 70.580 1.00 58.81 435 SER A O 1
ATOM 3378 N N . GLN A 1 436 ? 25.385 1.398 71.576 1.00 55.38 436 GLN A N 1
ATOM 3379 C CA . GLN A 1 436 ? 26.775 1.711 71.227 1.00 55.38 436 GLN A CA 1
ATOM 3380 C C . GLN A 1 436 ? 27.789 0.887 72.061 1.00 55.38 436 GLN A C 1
ATOM 3382 O O . GLN A 1 436 ? 28.943 1.277 72.229 1.00 55.38 436 GLN A O 1
ATOM 3387 N N . ALA A 1 437 ? 27.370 -0.255 72.613 1.00 52.66 437 ALA A N 1
ATOM 3388 C CA . ALA A 1 437 ? 28.236 -1.195 73.301 1.00 52.66 437 ALA A CA 1
ATOM 3389 C C . ALA A 1 437 ? 29.065 -1.954 72.253 1.00 52.66 437 ALA A C 1
ATOM 3391 O O . ALA A 1 437 ? 28.551 -2.810 71.541 1.00 52.66 437 ALA A O 1
ATOM 3392 N N . GLY A 1 438 ? 30.350 -1.609 72.138 1.00 59.09 438 GLY A N 1
ATOM 3393 C CA . GLY A 1 438 ? 31.308 -2.304 71.269 1.00 59.09 438 GLY A CA 1
ATOM 3394 C C . GLY A 1 438 ? 31.888 -1.477 70.118 1.00 59.09 438 GLY A C 1
ATOM 3395 O O . GLY A 1 438 ? 32.809 -1.949 69.458 1.00 59.09 438 GLY A O 1
ATOM 3396 N N . MET A 1 439 ? 31.437 -0.236 69.900 1.00 51.88 439 MET A N 1
ATOM 3397 C CA . MET A 1 439 ? 32.110 0.674 68.963 1.00 51.88 439 MET A CA 1
ATOM 3398 C C . MET A 1 439 ? 33.346 1.285 69.633 1.00 51.88 439 MET A C 1
ATOM 3400 O O . MET A 1 439 ? 33.261 2.256 70.382 1.00 51.88 439 MET A O 1
ATOM 3404 N N . THR A 1 440 ? 34.511 0.688 69.391 1.00 60.12 440 THR A N 1
ATOM 3405 C CA . THR A 1 440 ? 35.806 1.246 69.785 1.00 60.12 440 THR A CA 1
ATOM 3406 C C . THR A 1 440 ? 36.092 2.508 68.966 1.00 60.12 440 THR A C 1
ATOM 3408 O O . THR A 1 440 ? 36.059 2.494 67.738 1.00 60.12 440 THR A O 1
ATOM 3411 N N . GLY A 1 441 ? 36.341 3.630 69.647 1.00 60.12 441 GLY A N 1
ATOM 3412 C CA . GLY A 1 441 ? 36.685 4.895 68.996 1.00 60.12 441 GLY A CA 1
ATOM 3413 C C . GLY A 1 441 ? 37.973 4.796 68.169 1.00 60.12 441 GLY A C 1
ATOM 3414 O O . GLY A 1 441 ? 38.889 4.041 68.511 1.00 60.12 441 GLY A O 1
ATOM 3415 N N . TYR A 1 442 ? 38.038 5.575 67.086 1.00 48.28 442 TYR A N 1
ATOM 3416 C CA . TYR A 1 442 ? 39.233 5.734 66.255 1.00 48.28 442 TYR A CA 1
ATOM 3417 C C . TYR A 1 442 ? 40.450 6.080 67.132 1.00 48.28 442 TYR A C 1
ATOM 3419 O O . TYR A 1 442 ? 40.442 7.096 67.822 1.00 48.28 442 TYR A O 1
ATOM 3427 N N . GLY A 1 443 ? 41.487 5.231 67.107 1.00 60.38 443 GLY A N 1
ATOM 3428 C CA . GLY A 1 443 ? 42.767 5.488 67.784 1.00 60.38 443 GLY A CA 1
ATOM 3429 C C . GLY A 1 443 ? 43.266 4.434 68.784 1.00 60.38 443 GLY A C 1
ATOM 3430 O O . GLY A 1 443 ? 44.285 4.674 69.426 1.00 60.38 443 GLY A O 1
ATOM 3431 N N . ARG A 1 444 ? 42.625 3.265 68.940 1.00 54.62 444 ARG A N 1
ATOM 3432 C CA . ARG A 1 444 ? 43.199 2.183 69.773 1.00 54.62 444 ARG A CA 1
ATOM 3433 C C . ARG A 1 444 ? 44.274 1.374 69.017 1.00 54.62 444 ARG A C 1
ATOM 3435 O O . ARG A 1 444 ? 43.991 0.910 67.912 1.00 54.62 444 ARG A O 1
ATOM 3442 N N . PRO A 1 445 ? 45.477 1.152 69.588 1.00 57.81 445 PRO A N 1
ATOM 3443 C CA . PRO A 1 445 ? 46.498 0.304 68.972 1.00 57.81 445 PRO A CA 1
ATOM 3444 C C . PRO A 1 445 ? 46.104 -1.184 69.014 1.00 57.81 445 PRO A C 1
ATOM 3446 O O . PRO A 1 445 ? 45.447 -1.637 69.953 1.00 57.81 445 PRO A O 1
ATOM 3449 N N . ARG A 1 446 ? 46.503 -1.938 67.978 1.00 56.78 446 ARG A N 1
ATOM 3450 C CA . ARG A 1 446 ? 46.236 -3.382 67.826 1.00 56.78 446 ARG A CA 1
ATOM 3451 C C . ARG A 1 446 ? 46.824 -4.170 69.002 1.00 56.78 446 ARG A C 1
ATOM 3453 O O . ARG A 1 446 ? 48.021 -4.073 69.257 1.00 56.78 446 ARG A O 1
ATOM 3460 N N . GLN A 1 447 ? 46.008 -4.986 69.668 1.00 51.31 447 GLN A N 1
ATOM 3461 C CA . GLN A 1 447 ? 46.513 -6.023 70.568 1.00 51.31 447 GLN A CA 1
ATOM 3462 C C . GLN A 1 447 ? 47.068 -7.174 69.720 1.00 51.31 447 GLN A C 1
ATOM 3464 O O . GLN A 1 447 ? 46.347 -7.737 68.899 1.00 51.31 447 GLN A O 1
ATOM 3469 N N . ILE A 1 448 ? 48.356 -7.472 69.889 1.00 44.62 448 ILE A N 1
ATOM 3470 C CA . ILE A 1 448 ? 48.997 -8.690 69.388 1.00 44.62 448 ILE A CA 1
ATOM 3471 C C . ILE A 1 448 ? 48.955 -9.702 70.530 1.00 44.62 448 ILE A C 1
ATOM 3473 O O . ILE A 1 448 ? 49.515 -9.421 71.591 1.00 44.62 448 ILE A O 1
ATOM 3477 N N . LEU A 1 449 ? 48.305 -10.840 70.293 1.00 37.94 449 LEU A N 1
ATOM 3478 C CA . LEU A 1 449 ? 48.604 -12.147 70.879 1.00 37.94 449 LEU A CA 1
ATOM 3479 C C . LEU A 1 449 ? 48.058 -13.222 69.941 1.00 37.94 449 LEU A C 1
ATOM 3481 O O . LEU A 1 449 ? 46.846 -13.157 69.635 1.00 37.94 449 LEU A O 1
#

Organism: NCBI:txid363190